Protein AF-A0A4W4GLV4-F1 (afdb_monomer)

Secondary structure (DSSP, 8-state):
--TTTT---EE---HHHHHHH--HHHHHHH---------EESS--SS-----GGGGSTT--GGGT--GGGS-TT--TTT-GGGGTSS--TTTTS---HHHHHHHHHHHHHHHHHHHHHHHHHHHHHHHHHHHHHHHHHHHHHHHHHHHHHHHHHHHHHHHHHHHHHGGG----GGG----S-HHHHHT-HHHHHHHHHHHHHHHHHHHHHHHHHHHHHHHHHHHHHHHHHHHHH-GGGGGHHHHHHHHHHHHHHHHHHHHHHHHH-SPEEEEEEES-TTSTTHHHH--S--EE-TTT--GGG-TT-TTEEEEEEEE---SHHHHTHHHHHHHHHHHHHHHHHHHHHHHHHHHHHHHHHHHT-SSTTTTS-SSHHHHHHHHHHHHTHHHHHHHHHHHHHHHHHHHHHHHHHHHHGGG--HHHHHHHHHHHHHHHHHHHHHHHHHHHHHHHHHHH---HHHHHHHHHHHHHHHHHHHHHHHHHHHHHHHHHHHHHHHHH--SSSSS---S-HHHHHHTT--PPPPP--

Radius of gyration: 38.04 Å; Cα contacts (8 Å, |Δi|>4): 402; chains: 1; bounding box: 95×86×112 Å

InterPro domains:
  IPR007603 Choline transporter-like [PF04515] (198-465)
  IPR007603 Choline transporter-like [PTHR12385] (8-465)

Mean predicted aligned error: 17.31 Å

Solvent-accessible surface area (backbone atoms only — not comparable to full-atom values): 30195 Å² total; per-residue (Å²): 142,67,103,59,78,84,52,65,43,38,82,68,81,59,65,68,56,46,69,70,66,60,54,71,70,54,55,76,71,77,51,92,79,72,93,63,83,80,54,54,35,76,64,81,75,94,66,92,84,76,80,57,79,68,59,75,42,98,85,45,66,55,80,83,63,58,63,70,84,82,45,62,93,90,61,60,79,92,78,55,80,68,72,84,74,77,77,70,73,92,60,87,78,73,67,90,53,70,66,62,55,49,53,51,54,49,52,54,46,74,72,40,47,66,60,52,52,51,50,51,50,50,54,50,49,52,50,49,51,48,58,57,48,42,57,81,34,52,66,56,50,54,52,51,50,54,54,46,51,53,49,52,47,54,48,49,34,52,49,26,49,52,51,27,59,69,34,64,84,59,86,58,50,74,91,81,55,73,98,69,92,57,66,71,64,55,73,66,25,33,67,51,30,49,51,50,28,52,51,46,49,53,52,46,51,51,50,54,51,51,51,63,74,38,43,70,59,50,52,51,49,46,50,52,51,49,53,50,35,49,51,48,67,75,41,57,68,58,74,50,46,64,56,56,49,48,52,53,47,51,51,44,53,49,53,39,52,53,52,52,48,52,64,75,60,67,45,58,80,38,25,21,37,42,65,81,52,79,87,50,75,64,37,75,80,74,51,80,56,77,50,73,49,54,75,89,78,62,56,45,79,82,37,78,72,28,78,49,41,41,67,40,82,74,46,59,49,56,90,46,78,65,53,66,42,43,67,58,53,52,53,48,45,55,51,50,37,47,28,49,49,36,26,55,54,38,50,48,50,21,15,52,37,23,25,54,42,47,55,66,74,27,86,52,84,69,81,59,39,63,96,55,38,46,61,54,22,38,51,49,39,63,74,75,36,44,70,41,33,46,51,49,14,43,58,50,33,55,46,51,49,53,47,52,49,55,50,50,49,51,64,72,41,60,92,74,61,50,72,67,57,52,51,52,52,53,51,50,54,50,55,42,51,52,46,46,53,50,46,55,51,45,44,56,42,12,31,36,38,24,40,70,68,72,48,56,43,70,64,18,33,49,53,40,50,52,53,52,51,47,54,54,48,50,57,61,44,47,59,53,50,52,48,49,55,49,52,50,51,54,45,52,51,34,63,72,76,25,82,12,41,80,90,32,50,57,79,65,54,74,68,56,28,60,76,70,73,48,68,64,50,77,74,83,84,126

Foldseek 3Di:
DDPCPPPQWDADDDVVQQLLVPPVVVCVPDHDDGDDPRGTQRDDDPDDDDFDPVCPDLPDDCVVRDDCSPDDPVDDPVPDPPVNPDPDDVCPPPDDDVVSVVSSVVSVCVVCVVVVVVVVVVVLVVVLVVLVVCLVCVLVVLVCVLVVVLVVLVVLLVVLVVLLVVLVPPPDAPVVDDDDPDVVSVSSHSVSSVVSNVVSVVVSVVSVVVCVVCVVVVVVVSVVSNVVSVLCVQQVVLSCLVVVLVVLLVVLVVVLVVQLVCLVPVFAWWWAKDFPDPPQPPPVVPGVRPHTDDQVPDDCVVPVSGNRIDTGTDDGDCPDPSSVCSVVSNVVSVLVSQLSNQLSVLLSLLLSLLQSLQVVPQPDPPPSRPPNSSVVSSVCCVPQPSVLSSVLSNVLSVLVVVLVVLVVCCVVCVVPDDPVNVVVSVVSNVVSVVVSVVSVQLSSQLSSQCSNPVDGSVVSSVVSCVVVVVVVVCVVCVVVVVVVVVLVVLQVVLVVQADLEPVRRRPDDPVVCVVVVHHRDDPDDD

Structure (mmCIF, N/CA/C/O backbone):
data_AF-A0A4W4GLV4-F1
#
_entry.id   AF-A0A4W4GLV4-F1
#
loop_
_atom_site.group_PDB
_atom_site.id
_atom_site.type_symbol
_atom_site.label_atom_id
_atom_site.label_alt_id
_atom_site.label_comp_id
_atom_site.label_asym_id
_atom_site.label_entity_id
_atom_site.label_seq_id
_atom_site.pdbx_PDB_ins_code
_atom_site.Cartn_x
_atom_site.Cartn_y
_atom_site.Cartn_z
_atom_site.occupancy
_atom_site.B_iso_or_equiv
_atom_site.auth_seq_id
_atom_site.auth_comp_id
_atom_site.auth_asym_id
_atom_site.auth_atom_id
_atom_site.pdbx_PDB_model_num
ATOM 1 N N . LEU A 1 1 ? 32.863 -47.054 -27.919 1.00 29.06 1 LEU A N 1
ATOM 2 C CA . LEU A 1 1 ? 32.532 -46.153 -29.052 1.00 29.06 1 LEU A CA 1
ATOM 3 C C . LEU A 1 1 ? 32.350 -44.736 -28.519 1.00 29.06 1 LEU A C 1
ATOM 5 O O . LEU A 1 1 ? 31.471 -44.525 -27.697 1.00 29.06 1 LEU A O 1
ATOM 9 N N . GLY A 1 2 ? 33.209 -43.799 -28.930 1.00 42.50 2 GLY A N 1
ATOM 10 C CA . GLY A 1 2 ? 33.241 -42.412 -28.439 1.00 42.50 2 GLY A CA 1
ATOM 11 C C . GLY A 1 2 ? 34.681 -41.885 -28.370 1.00 42.50 2 GLY A C 1
ATOM 12 O O . GLY A 1 2 ? 35.577 -42.623 -27.977 1.00 42.50 2 GLY A O 1
ATOM 13 N N . ARG A 1 3 ? 34.928 -40.625 -28.759 1.00 38.94 3 ARG A N 1
ATOM 14 C CA . ARG A 1 3 ? 36.285 -40.052 -28.970 1.00 38.94 3 ARG A CA 1
ATOM 15 C C . ARG A 1 3 ? 37.161 -39.863 -27.710 1.00 38.94 3 ARG A C 1
ATOM 17 O O . ARG A 1 3 ? 38.262 -39.331 -27.830 1.00 38.94 3 ARG A O 1
ATOM 24 N N . ASN A 1 4 ? 36.684 -40.241 -26.523 1.00 43.72 4 ASN A N 1
ATOM 25 C CA . ASN A 1 4 ? 37.297 -39.890 -25.234 1.00 43.72 4 ASN A CA 1
ATOM 26 C C . ASN A 1 4 ? 37.423 -41.072 -24.244 1.00 43.72 4 ASN A C 1
ATOM 28 O O . ASN A 1 4 ? 37.623 -40.821 -23.065 1.00 43.72 4 ASN A O 1
ATOM 32 N N . VAL A 1 5 ? 37.287 -42.332 -24.685 1.00 38.91 5 VAL A N 1
ATOM 33 C CA . VAL A 1 5 ? 37.261 -43.512 -23.784 1.00 38.91 5 VAL A CA 1
ATOM 34 C C . VAL A 1 5 ? 38.557 -43.683 -22.979 1.00 38.91 5 VAL A C 1
ATOM 36 O O . VAL A 1 5 ? 38.488 -43.918 -21.779 1.00 38.91 5 VAL A O 1
ATOM 39 N N . ASP A 1 6 ? 39.715 -43.484 -23.612 1.00 43.59 6 ASP A N 1
ATOM 40 C CA . ASP A 1 6 ? 41.040 -43.696 -22.998 1.00 43.59 6 ASP A CA 1
ATOM 41 C C . ASP A 1 6 ? 41.748 -42.391 -22.638 1.00 43.59 6 ASP A C 1
ATOM 43 O O . ASP A 1 6 ? 42.959 -42.349 -22.420 1.00 43.59 6 ASP A O 1
ATOM 47 N N . LYS A 1 7 ? 40.992 -41.294 -22.578 1.00 46.31 7 LYS A N 1
ATOM 48 C CA . LYS A 1 7 ? 41.451 -40.140 -21.826 1.00 46.31 7 LYS A CA 1
ATOM 49 C C . LYS A 1 7 ? 41.136 -40.496 -20.375 1.00 46.31 7 LYS A C 1
ATOM 51 O O . LYS A 1 7 ? 39.973 -40.322 -19.996 1.00 46.31 7 LYS A O 1
ATOM 56 N N . PRO A 1 8 ? 42.121 -40.884 -19.519 1.00 37.62 8 PRO A N 1
ATOM 57 C CA . PRO A 1 8 ? 41.958 -40.461 -18.137 1.00 37.62 8 PRO A CA 1
ATOM 58 C C . PRO A 1 8 ? 41.705 -38.974 -18.284 1.00 37.62 8 PRO A C 1
ATOM 60 O O . PRO A 1 8 ? 42.317 -38.356 -19.170 1.00 37.62 8 PRO A O 1
ATOM 63 N N . ASN A 1 9 ? 40.843 -38.363 -17.486 1.00 42.06 9 ASN A N 1
ATOM 64 C CA . ASN A 1 9 ? 40.921 -36.923 -17.537 1.00 42.06 9 ASN A CA 1
ATOM 65 C C . ASN A 1 9 ? 39.572 -36.206 -17.162 1.00 42.06 9 ASN A C 1
ATOM 67 O O . ASN A 1 9 ? 38.835 -35.852 -18.075 1.00 42.06 9 ASN A O 1
ATOM 71 N N . VAL A 1 10 ? 39.159 -36.053 -15.902 1.00 39.06 10 VAL A N 1
ATOM 72 C CA . VAL A 1 10 ? 37.795 -35.680 -15.425 1.00 39.06 10 VAL A CA 1
ATOM 73 C C . VAL A 1 10 ? 37.428 -34.182 -15.471 1.00 39.06 10 VAL A C 1
ATOM 75 O O . VAL A 1 10 ? 38.284 -33.317 -15.322 1.00 39.06 10 VAL A O 1
ATOM 78 N N . PHE A 1 11 ? 36.116 -33.919 -15.598 1.00 42.50 11 PHE A N 1
ATOM 79 C CA . PHE A 1 11 ? 35.414 -32.643 -15.797 1.00 42.50 11 PHE A CA 1
ATOM 80 C C . PHE A 1 11 ? 35.338 -31.689 -14.587 1.00 42.50 11 PHE A C 1
ATOM 82 O O . PHE A 1 11 ? 34.693 -31.983 -13.580 1.00 42.50 11 PHE A O 1
ATOM 89 N N . TYR A 1 12 ? 35.834 -30.462 -14.760 1.00 38.25 12 TYR A N 1
ATOM 90 C CA . TYR A 1 12 ? 35.502 -29.321 -13.899 1.00 38.25 12 TYR A CA 1
ATOM 91 C C . TYR A 1 12 ? 34.225 -28.608 -14.391 1.00 38.25 12 TYR A C 1
ATOM 93 O O . TYR A 1 12 ? 34.214 -27.991 -15.461 1.00 38.25 12 TYR A O 1
ATOM 101 N N . PHE A 1 13 ? 33.142 -28.673 -13.608 1.00 39.22 13 PHE A N 1
ATOM 102 C CA . PHE A 1 13 ? 31.878 -27.980 -13.895 1.00 39.22 13 PHE A CA 1
ATOM 103 C C . PHE A 1 13 ? 31.667 -26.798 -12.942 1.00 39.22 13 PHE A C 1
ATOM 105 O O . PHE A 1 13 ? 31.160 -26.941 -11.830 1.00 39.22 13 PHE A O 1
ATOM 112 N N . ASN A 1 14 ? 32.043 -25.600 -13.387 1.00 41.41 14 ASN A N 1
ATOM 113 C CA . ASN A 1 14 ? 31.779 -24.375 -12.642 1.00 41.41 14 ASN A CA 1
ATOM 114 C C . ASN A 1 14 ? 30.370 -23.858 -12.968 1.00 41.41 14 ASN A C 1
ATOM 116 O O . ASN A 1 14 ? 30.163 -23.152 -13.958 1.00 41.41 14 ASN A O 1
ATOM 120 N N . ILE A 1 15 ? 29.402 -24.214 -12.119 1.00 40.72 15 ILE A N 1
ATOM 121 C CA . ILE A 1 15 ? 27.993 -23.827 -12.278 1.00 40.72 15 ILE A CA 1
ATOM 122 C C . ILE A 1 15 ? 27.787 -22.304 -12.241 1.00 40.72 15 ILE A C 1
ATOM 124 O O . ILE A 1 15 ? 26.900 -21.800 -12.918 1.00 40.72 15 ILE A O 1
ATOM 128 N N . LEU A 1 16 ? 28.649 -21.558 -11.538 1.00 39.47 16 LEU A N 1
ATOM 129 C CA . LEU A 1 16 ? 28.614 -20.093 -11.499 1.00 39.47 16 LEU A CA 1
ATOM 130 C C . LEU A 1 16 ? 29.126 -19.475 -12.809 1.00 39.47 16 LEU A C 1
ATOM 132 O O . LEU A 1 16 ? 28.540 -18.503 -13.280 1.00 39.47 16 LEU A O 1
ATOM 136 N N . ASN A 1 17 ? 30.143 -20.056 -13.455 1.00 38.56 17 ASN A N 1
ATOM 137 C CA . ASN A 1 17 ? 30.559 -19.645 -14.802 1.00 38.56 17 ASN A CA 1
ATOM 138 C C . ASN A 1 17 ? 29.549 -20.076 -15.871 1.00 38.56 17 ASN A C 1
ATOM 140 O O . ASN A 1 17 ? 29.291 -19.301 -16.780 1.00 38.56 17 ASN A O 1
ATOM 144 N N . CYS A 1 18 ? 28.929 -21.254 -15.770 1.00 37.78 18 CYS A N 1
ATOM 145 C CA . CYS A 1 18 ? 27.878 -21.647 -16.716 1.00 37.78 18 CYS A CA 1
ATOM 146 C C . CYS A 1 18 ? 26.634 -20.742 -16.551 1.00 37.78 18 CYS A C 1
ATOM 148 O O . CYS A 1 18 ? 26.114 -20.269 -17.552 1.00 37.78 18 CYS A O 1
ATOM 150 N N . ALA A 1 19 ? 26.255 -20.356 -15.324 1.00 41.06 19 ALA A N 1
ATOM 151 C CA . ALA A 1 19 ? 25.171 -19.397 -15.063 1.00 41.06 19 ALA A CA 1
ATOM 152 C C . ALA A 1 19 ? 25.500 -17.926 -15.413 1.00 41.06 19 ALA A C 1
ATOM 154 O O . ALA A 1 19 ? 24.584 -17.136 -15.636 1.00 41.06 19 ALA A O 1
ATOM 155 N N . THR A 1 20 ? 26.780 -17.530 -15.463 1.00 42.41 20 THR A N 1
ATOM 156 C CA . THR A 1 20 ? 27.193 -16.153 -15.831 1.00 42.41 20 THR A CA 1
ATOM 157 C C . THR A 1 20 ? 27.671 -16.004 -17.278 1.00 42.41 20 THR A C 1
ATOM 159 O O . THR A 1 20 ? 27.644 -14.891 -17.798 1.00 42.41 20 THR A O 1
ATOM 162 N N . ALA A 1 21 ? 28.051 -17.095 -17.952 1.00 39.06 21 ALA A N 1
ATOM 163 C CA . ALA A 1 21 ? 28.443 -17.115 -19.364 1.00 39.06 21 ALA A CA 1
ATOM 164 C C . ALA A 1 21 ? 27.322 -17.586 -20.313 1.00 39.06 21 ALA A C 1
ATOM 166 O O . ALA A 1 21 ? 27.475 -17.467 -21.531 1.00 39.06 21 ALA A O 1
ATOM 167 N N . THR A 1 22 ? 26.177 -18.068 -19.809 1.00 36.38 22 THR A N 1
ATOM 168 C CA . THR A 1 22 ? 24.975 -18.263 -20.637 1.00 36.38 22 THR A CA 1
ATOM 169 C C . THR A 1 22 ? 24.360 -16.927 -21.035 1.00 36.38 22 THR A C 1
ATOM 171 O O . THR A 1 22 ? 23.416 -16.427 -20.424 1.00 36.38 22 THR A O 1
ATOM 174 N N . ASN A 1 23 ? 24.868 -16.369 -22.130 1.00 39.00 23 ASN A N 1
ATOM 175 C CA . ASN A 1 23 ? 24.155 -15.352 -22.882 1.00 39.00 23 ASN A CA 1
ATOM 176 C C . ASN A 1 23 ? 22.910 -16.012 -23.508 1.00 39.00 23 ASN A C 1
ATOM 178 O O . ASN A 1 23 ? 23.031 -16.956 -24.291 1.00 39.00 23 ASN A O 1
ATOM 182 N N . ILE A 1 24 ? 21.716 -15.528 -23.157 1.00 38.19 24 ILE A N 1
ATOM 183 C CA . ILE A 1 24 ? 20.415 -16.164 -23.464 1.00 38.19 24 ILE A CA 1
ATOM 184 C C . ILE A 1 24 ? 20.210 -16.412 -24.976 1.00 38.19 24 ILE A C 1
ATOM 186 O O . ILE A 1 24 ? 19.533 -17.361 -25.366 1.00 38.19 24 ILE A O 1
ATOM 190 N N . MET A 1 25 ? 20.865 -15.628 -25.840 1.00 38.44 25 MET A N 1
ATOM 191 C CA . MET A 1 25 ? 20.847 -15.813 -27.298 1.00 38.44 25 MET A CA 1
ATOM 192 C C . MET A 1 25 ? 21.494 -17.116 -27.800 1.00 38.44 25 MET A C 1
ATOM 194 O O . MET A 1 25 ? 21.086 -17.607 -28.849 1.00 38.44 25 MET A O 1
ATOM 198 N N . ALA A 1 26 ? 22.464 -17.707 -27.093 1.00 37.12 26 ALA A N 1
ATOM 199 C CA . ALA A 1 26 ? 23.116 -18.940 -27.557 1.00 37.12 26 ALA A CA 1
ATOM 200 C C . ALA A 1 26 ? 22.212 -20.176 -27.386 1.00 37.12 26 ALA A C 1
ATOM 202 O O . ALA A 1 26 ? 22.148 -21.033 -28.268 1.00 37.12 26 ALA A O 1
ATOM 203 N N . ALA A 1 27 ? 21.442 -20.224 -26.292 1.00 35.81 27 ALA A N 1
ATOM 204 C CA . ALA A 1 27 ? 20.453 -21.275 -26.049 1.00 35.81 27 ALA A CA 1
ATOM 205 C C . ALA A 1 27 ? 19.309 -21.257 -27.082 1.00 35.81 27 ALA A C 1
ATOM 207 O O . ALA A 1 27 ? 18.760 -22.307 -27.403 1.00 35.81 27 ALA A O 1
ATOM 208 N N . ALA A 1 28 ? 18.990 -20.080 -27.632 1.00 37.44 28 ALA A N 1
ATOM 209 C CA . ALA A 1 28 ? 17.945 -19.897 -28.637 1.00 37.44 28 ALA A CA 1
ATOM 210 C C . ALA A 1 28 ? 18.350 -20.311 -30.067 1.00 37.44 28 ALA A C 1
ATOM 212 O O . ALA A 1 28 ? 17.472 -20.409 -30.920 1.00 37.44 28 ALA A O 1
ATOM 213 N N . LEU A 1 29 ? 19.645 -20.531 -30.347 1.00 39.09 29 LEU A N 1
ATOM 214 C CA . LEU A 1 29 ? 20.134 -20.766 -31.714 1.00 39.09 29 LEU A CA 1
ATOM 215 C C . LEU A 1 29 ? 20.644 -22.189 -31.996 1.00 39.09 29 LEU A C 1
ATOM 217 O O . LEU A 1 29 ? 20.508 -22.618 -33.134 1.00 39.09 29 LEU A O 1
ATOM 221 N N . ASN A 1 30 ? 21.215 -22.925 -31.027 1.00 36.62 30 ASN A N 1
ATOM 222 C CA . ASN A 1 30 ? 21.797 -24.265 -31.291 1.00 36.62 30 ASN A CA 1
ATOM 223 C C . ASN A 1 30 ? 21.723 -25.291 -30.127 1.00 36.62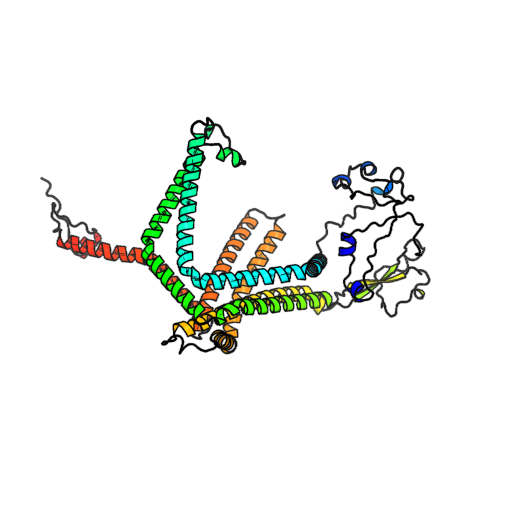 30 ASN A C 1
ATOM 225 O O . ASN A 1 30 ? 22.369 -26.337 -30.188 1.00 36.62 30 ASN A O 1
ATOM 229 N N . GLY A 1 31 ? 20.941 -25.037 -29.070 1.00 33.91 31 GLY A N 1
ATOM 230 C CA . GLY A 1 31 ? 20.873 -25.917 -27.889 1.00 33.91 31 GLY A CA 1
ATOM 231 C C . GLY A 1 31 ? 22.041 -25.734 -26.902 1.00 33.91 31 GLY A C 1
ATOM 232 O O . GLY A 1 31 ? 23.001 -25.017 -27.175 1.00 33.91 31 GLY A O 1
ATOM 233 N N . LEU A 1 32 ? 21.939 -26.327 -25.703 1.00 33.97 32 LEU A N 1
ATOM 234 C CA . LEU A 1 32 ? 22.870 -26.048 -24.597 1.00 33.97 32 LEU A CA 1
ATOM 235 C C . LEU A 1 32 ? 24.313 -26.503 -24.886 1.00 33.97 32 LEU A C 1
ATOM 237 O O . LEU A 1 32 ? 24.602 -27.698 -24.923 1.00 33.97 32 LEU A O 1
ATOM 241 N N . GLN A 1 33 ? 25.239 -25.542 -24.948 1.00 37.62 33 GLN A N 1
ATOM 242 C CA . GLN A 1 33 ? 26.685 -25.767 -24.870 1.00 37.62 33 GLN A CA 1
ATOM 243 C C . GLN A 1 33 ? 27.321 -24.699 -23.961 1.00 37.62 33 GLN A C 1
ATOM 245 O O . GLN A 1 33 ? 27.326 -23.518 -24.303 1.00 37.62 33 GLN A O 1
ATOM 250 N N . CYS A 1 34 ? 27.843 -25.098 -22.793 1.00 40.78 34 CYS A N 1
ATOM 251 C CA . CYS A 1 34 ? 28.578 -24.204 -21.884 1.00 40.78 34 CYS A CA 1
ATOM 252 C C . CYS A 1 34 ? 30.094 -24.285 -22.161 1.00 40.78 34 CYS A C 1
ATOM 254 O O . CYS A 1 34 ? 30.643 -25.390 -22.151 1.00 40.78 34 CYS A O 1
ATOM 256 N N . PRO A 1 35 ? 30.799 -23.154 -22.364 1.00 40.44 35 PRO A N 1
ATOM 257 C CA . PRO A 1 35 ? 32.237 -23.143 -22.604 1.00 40.44 35 PRO A CA 1
ATOM 258 C C . PRO A 1 35 ? 33.008 -23.169 -21.276 1.00 40.44 35 PRO A C 1
ATOM 260 O O . PRO A 1 35 ? 33.504 -22.147 -20.805 1.00 40.44 35 PRO A O 1
ATOM 263 N N . THR A 1 36 ? 33.135 -24.345 -20.661 1.00 39.62 36 THR A N 1
ATOM 264 C CA . THR A 1 36 ? 34.223 -24.580 -19.703 1.00 39.62 36 THR A CA 1
ATOM 265 C C . THR A 1 36 ? 35.473 -25.016 -20.462 1.00 39.62 36 THR A C 1
ATOM 267 O O . THR A 1 36 ? 35.406 -25.842 -21.373 1.00 39.62 36 THR A O 1
ATOM 270 N N . THR A 1 37 ? 36.638 -24.489 -20.083 1.00 37.09 37 THR A N 1
ATOM 271 C CA . THR A 1 37 ? 37.918 -25.094 -20.459 1.00 37.09 37 THR A CA 1
ATOM 272 C C . THR A 1 37 ? 37.983 -26.472 -19.813 1.00 37.09 37 THR A C 1
ATOM 274 O O . THR A 1 37 ? 38.181 -26.596 -18.606 1.00 37.09 37 THR A O 1
ATOM 277 N N . GLN A 1 38 ? 37.756 -27.510 -20.619 1.00 38.25 38 GLN A N 1
ATOM 278 C CA . GLN A 1 38 ? 37.787 -28.903 -20.181 1.00 38.25 38 GLN A CA 1
ATOM 279 C C . GLN A 1 38 ? 39.239 -29.318 -19.934 1.00 38.25 38 GLN A C 1
ATOM 281 O O . GLN A 1 38 ? 39.891 -29.922 -20.783 1.00 38.25 38 GLN A O 1
ATOM 286 N N . ILE A 1 39 ? 39.746 -28.934 -18.764 1.00 42.47 39 ILE A N 1
ATOM 287 C CA . ILE A 1 39 ? 40.871 -29.613 -18.138 1.00 42.47 39 ILE A CA 1
ATOM 288 C C . ILE A 1 39 ? 40.338 -30.927 -17.589 1.00 42.47 39 ILE A C 1
ATOM 290 O O . ILE A 1 39 ? 39.183 -31.056 -17.183 1.00 42.47 39 ILE A O 1
ATOM 294 N N . CYS A 1 40 ? 41.230 -31.886 -17.614 1.00 41.34 40 CYS A N 1
ATOM 295 C CA . CYS A 1 40 ? 41.002 -33.269 -17.356 1.00 41.34 40 CYS A CA 1
ATOM 296 C C . CYS A 1 40 ? 41.865 -33.620 -16.105 1.00 41.34 40 CYS A C 1
ATOM 298 O O . CYS A 1 40 ? 43.058 -33.337 -16.153 1.00 41.34 40 CYS A O 1
ATOM 300 N N . VAL A 1 41 ? 41.326 -34.225 -15.014 1.00 41.12 41 VAL A N 1
ATOM 301 C CA . VAL A 1 41 ? 42.111 -34.908 -13.903 1.00 41.12 41 VAL A CA 1
ATOM 302 C C . VAL A 1 41 ? 41.845 -36.445 -13.706 1.00 41.12 41 VAL A C 1
ATOM 304 O O . VAL A 1 41 ? 40.726 -36.899 -13.886 1.00 41.12 41 VAL A O 1
ATOM 307 N N . SER A 1 42 ? 42.841 -37.315 -13.468 1.00 45.81 42 SER A N 1
ATOM 308 C CA . SER A 1 42 ? 42.780 -38.757 -13.876 1.00 45.81 42 SER A CA 1
ATOM 309 C C . SER A 1 42 ? 41.688 -39.658 -13.270 1.00 45.81 42 SER A C 1
ATOM 311 O O . SER A 1 42 ? 41.317 -40.652 -13.897 1.00 45.81 42 SER A O 1
ATOM 313 N N . SER A 1 43 ? 41.128 -39.297 -12.121 1.00 49.81 43 SER A N 1
ATOM 314 C CA . SER A 1 43 ? 40.011 -39.978 -11.454 1.00 49.81 43 SER A CA 1
ATOM 315 C C . SER A 1 43 ? 39.099 -38.947 -10.793 1.00 49.81 43 SER A C 1
ATOM 317 O O . SER A 1 43 ? 39.596 -37.921 -10.330 1.00 49.81 43 SER A O 1
ATOM 319 N N . CYS A 1 44 ? 37.786 -39.199 -10.707 1.00 48.53 44 CYS A N 1
ATOM 320 C CA . CYS A 1 44 ? 36.856 -38.240 -10.101 1.00 48.53 44 CYS A CA 1
ATOM 321 C C . CYS A 1 44 ? 37.218 -37.973 -8.629 1.00 48.53 44 CYS A C 1
ATOM 323 O O . CYS A 1 44 ? 37.183 -38.918 -7.839 1.00 48.53 44 CYS A O 1
ATOM 325 N N . PRO A 1 45 ? 37.524 -36.721 -8.230 1.00 52.66 45 PRO A N 1
ATOM 326 C CA . PRO A 1 45 ? 37.736 -36.406 -6.825 1.00 52.66 45 PRO A CA 1
ATOM 327 C C . PRO A 1 45 ? 36.420 -36.589 -6.061 1.00 52.66 45 PRO A C 1
ATOM 329 O O . PRO A 1 45 ? 35.377 -36.067 -6.453 1.00 52.66 45 PRO A O 1
ATOM 332 N N . SER A 1 46 ? 36.469 -37.339 -4.962 1.00 50.81 46 SER A N 1
AT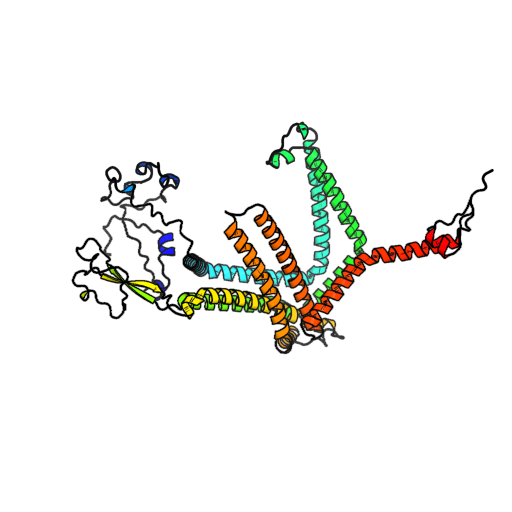OM 333 C CA . SER A 1 46 ? 35.303 -37.660 -4.127 1.00 50.81 46 SER A CA 1
ATOM 334 C C . SER A 1 46 ? 34.842 -36.507 -3.230 1.00 50.81 46 SER A C 1
ATOM 336 O O . SER A 1 46 ? 33.748 -36.569 -2.676 1.00 50.81 46 SER A O 1
ATOM 338 N N . ASN A 1 47 ? 35.654 -35.454 -3.100 1.00 50.88 47 ASN A N 1
ATOM 339 C CA . ASN A 1 47 ? 35.410 -34.302 -2.238 1.00 50.88 47 ASN A CA 1
ATOM 340 C C . ASN A 1 47 ? 35.409 -33.002 -3.051 1.00 50.88 47 ASN A C 1
ATOM 342 O O . ASN A 1 47 ? 36.249 -32.804 -3.929 1.00 50.88 47 ASN A O 1
ATOM 346 N N . PHE A 1 48 ? 34.495 -32.087 -2.721 1.00 47.34 48 PHE A N 1
ATOM 347 C CA . PHE A 1 48 ? 34.477 -30.740 -3.289 1.00 47.34 48 PHE A CA 1
ATOM 348 C C . PHE A 1 48 ? 35.623 -29.899 -2.708 1.00 47.34 48 PHE A C 1
ATOM 350 O O . PHE A 1 48 ? 35.768 -29.804 -1.489 1.00 47.34 48 PHE A O 1
ATOM 357 N N . TRP A 1 49 ? 36.410 -29.259 -3.575 1.00 52.34 49 TRP A N 1
ATOM 358 C CA . TRP A 1 49 ? 37.534 -28.404 -3.194 1.00 52.34 49 TRP A CA 1
ATOM 359 C C . TRP A 1 49 ? 37.403 -27.011 -3.818 1.00 52.34 49 TRP A C 1
ATOM 361 O O . TRP A 1 49 ? 37.016 -26.866 -4.978 1.00 52.34 49 TRP A O 1
ATOM 371 N N . ALA A 1 50 ? 37.746 -25.986 -3.039 1.00 50.97 50 ALA A N 1
ATOM 372 C CA . ALA A 1 50 ? 37.789 -24.593 -3.462 1.00 50.97 50 ALA A CA 1
ATOM 373 C C . ALA A 1 50 ? 38.932 -23.866 -2.740 1.00 50.97 50 ALA A C 1
ATOM 375 O O . ALA A 1 50 ? 39.270 -24.205 -1.603 1.00 50.97 50 ALA A O 1
ATOM 376 N N . LEU A 1 51 ? 39.512 -22.850 -3.386 1.00 48.41 51 LEU A N 1
ATOM 377 C CA . LEU A 1 51 ? 40.613 -22.080 -2.811 1.00 48.41 51 LEU A CA 1
ATOM 378 C C . LEU A 1 51 ? 40.138 -21.315 -1.562 1.00 48.41 51 LEU A C 1
ATOM 380 O O . LEU A 1 51 ? 39.147 -20.586 -1.601 1.00 48.41 51 LEU A O 1
ATOM 384 N N . ASN A 1 52 ? 40.852 -21.483 -0.448 1.00 53.81 52 ASN A N 1
ATOM 385 C CA . ASN A 1 52 ? 40.508 -20.860 0.831 1.00 53.81 52 ASN A CA 1
ATOM 386 C C . ASN A 1 52 ? 40.579 -19.316 0.726 1.00 53.81 52 ASN A C 1
ATOM 388 O O . ASN A 1 52 ? 41.584 -18.811 0.222 1.00 53.81 52 ASN A O 1
ATOM 392 N N . PRO A 1 53 ? 39.596 -18.547 1.245 1.00 49.03 53 PRO A N 1
ATOM 393 C CA . PRO A 1 53 ? 39.621 -17.079 1.238 1.00 49.03 53 PRO A CA 1
ATOM 394 C C . PRO A 1 53 ? 40.902 -16.434 1.800 1.00 49.03 53 PRO A C 1
ATOM 396 O O . PRO A 1 53 ? 41.276 -15.340 1.382 1.00 49.03 53 PRO A O 1
ATOM 399 N N . LEU A 1 54 ? 41.609 -17.112 2.710 1.00 51.06 54 LEU A N 1
ATOM 400 C CA . LEU A 1 54 ? 42.889 -16.647 3.260 1.00 51.06 54 LEU A CA 1
ATOM 401 C C . LEU A 1 54 ? 44.020 -16.591 2.215 1.00 51.06 54 LEU A C 1
ATOM 403 O O . LEU A 1 54 ? 44.973 -15.837 2.402 1.00 51.06 54 LEU A O 1
ATOM 407 N N . ALA A 1 55 ? 43.908 -17.324 1.101 1.00 53.78 55 ALA A N 1
ATOM 408 C CA . ALA A 1 55 ? 44.885 -17.321 0.009 1.00 53.78 55 ALA A CA 1
ATOM 409 C C . ALA A 1 55 ? 44.907 -16.009 -0.803 1.00 53.78 55 ALA A C 1
ATOM 411 O O . ALA A 1 55 ? 45.854 -15.776 -1.549 1.00 53.78 55 ALA A O 1
ATOM 412 N N . TYR A 1 56 ? 43.890 -15.149 -0.656 1.00 48.41 56 TYR A N 1
ATOM 413 C CA . TYR A 1 56 ? 43.821 -13.834 -1.312 1.00 48.41 56 TYR A CA 1
ATOM 414 C C . TYR A 1 56 ? 44.476 -12.707 -0.491 1.00 48.41 56 TYR A C 1
ATOM 416 O O . TYR A 1 56 ? 44.492 -11.556 -0.928 1.00 48.41 56 TYR A O 1
ATOM 424 N N . LEU A 1 57 ? 45.009 -13.004 0.701 1.00 55.28 57 LEU A N 1
ATOM 425 C CA . LEU A 1 57 ? 45.735 -12.023 1.510 1.00 55.28 57 LEU A CA 1
ATOM 426 C C . LEU A 1 57 ? 47.139 -11.766 0.925 1.00 55.28 57 LEU A C 1
ATOM 428 O O . LEU A 1 57 ? 47.811 -12.715 0.523 1.00 55.28 57 LEU A O 1
ATOM 432 N N . PRO A 1 58 ? 47.645 -10.517 0.938 1.00 46.66 58 PRO A N 1
ATOM 433 C CA . PRO A 1 58 ? 48.884 -10.141 0.239 1.00 46.66 58 PRO A CA 1
ATOM 434 C C . PRO A 1 58 ? 50.159 -10.836 0.751 1.00 46.66 58 PRO A C 1
ATOM 436 O O . PRO A 1 58 ? 51.162 -10.872 0.040 1.00 46.66 58 PRO A O 1
ATOM 439 N N . ASN A 1 59 ? 50.114 -11.412 1.958 1.00 52.97 59 ASN A N 1
ATOM 440 C CA . ASN A 1 59 ? 51.222 -12.136 2.589 1.00 52.97 59 ASN A CA 1
ATOM 441 C C . ASN A 1 59 ? 50.995 -13.663 2.635 1.00 52.97 59 ASN A C 1
ATOM 443 O O . ASN A 1 59 ? 51.720 -14.366 3.339 1.00 52.97 59 ASN A O 1
ATOM 447 N N . ALA A 1 60 ? 49.976 -14.187 1.944 1.00 55.25 60 ALA A N 1
ATOM 448 C CA . ALA A 1 60 ? 49.684 -15.616 1.929 1.00 55.25 60 ALA A CA 1
ATOM 449 C C . ALA A 1 60 ? 50.726 -16.402 1.113 1.00 55.25 60 ALA A C 1
ATOM 451 O O . ALA A 1 60 ? 51.100 -16.027 0.003 1.00 55.25 60 ALA A O 1
ATOM 452 N N . ASP A 1 61 ? 51.163 -17.537 1.652 1.00 63.03 61 ASP A N 1
ATOM 453 C CA . ASP A 1 61 ? 52.030 -18.488 0.960 1.00 63.03 61 ASP A CA 1
ATOM 454 C C . ASP A 1 61 ? 51.173 -19.431 0.103 1.00 63.03 61 ASP A C 1
ATOM 456 O O . ASP A 1 61 ? 50.659 -20.442 0.589 1.00 63.03 61 ASP A O 1
ATOM 460 N N . LEU A 1 62 ? 50.977 -19.074 -1.173 1.00 55.41 62 LEU A N 1
ATOM 461 C CA . LEU A 1 62 ? 50.090 -19.804 -2.090 1.00 55.41 62 LEU A CA 1
ATOM 462 C C . LEU A 1 62 ? 50.481 -21.280 -2.274 1.00 55.41 62 LEU A C 1
ATOM 464 O O . LEU A 1 62 ? 49.604 -22.090 -2.575 1.00 55.41 62 LEU A O 1
ATOM 468 N N . THR A 1 63 ? 51.739 -21.664 -2.025 1.00 58.62 63 THR A N 1
ATOM 469 C CA . THR A 1 63 ? 52.175 -23.070 -2.124 1.00 58.62 63 THR A CA 1
ATOM 470 C C . THR A 1 63 ? 51.446 -23.990 -1.140 1.00 58.62 63 THR A C 1
ATOM 472 O O . THR A 1 63 ? 51.284 -25.174 -1.415 1.00 58.62 63 THR A O 1
ATOM 475 N N . LYS A 1 64 ? 50.932 -23.443 -0.029 1.00 63.31 64 LYS A N 1
ATOM 476 C CA . LYS A 1 64 ? 50.165 -24.178 0.994 1.00 63.31 64 LYS A CA 1
ATOM 477 C C . LYS A 1 64 ? 48.669 -24.268 0.699 1.00 63.31 64 LYS A C 1
ATOM 479 O O . LYS A 1 64 ? 47.962 -25.007 1.380 1.00 63.31 64 LYS A O 1
ATOM 484 N N . PHE A 1 65 ? 48.177 -23.504 -0.277 1.00 62.88 65 PHE A N 1
ATOM 485 C CA . PHE A 1 65 ? 46.754 -23.429 -0.613 1.00 62.88 65 PHE A CA 1
ATOM 486 C C . PHE A 1 65 ? 46.394 -24.133 -1.924 1.00 62.88 65 PHE A C 1
ATOM 488 O O . PHE A 1 65 ? 45.218 -24.417 -2.125 1.00 62.88 65 PHE A O 1
ATOM 495 N N . PHE A 1 66 ? 47.363 -24.427 -2.796 1.00 61.06 66 PHE A N 1
ATOM 496 C CA . PHE A 1 66 ? 47.144 -25.127 -4.065 1.00 61.06 66 PHE A CA 1
ATOM 497 C C . PHE A 1 66 ? 47.479 -26.621 -3.963 1.00 61.06 66 PHE A C 1
ATOM 499 O O . PHE A 1 66 ? 48.524 -26.996 -3.440 1.00 61.06 66 PHE A O 1
ATOM 506 N N . GLN A 1 67 ? 46.611 -27.475 -4.513 1.00 61.16 67 GLN A N 1
ATOM 507 C CA . GLN A 1 67 ? 46.874 -28.908 -4.673 1.00 61.16 67 GLN A CA 1
ATOM 508 C C . GLN A 1 67 ? 47.362 -29.187 -6.097 1.00 61.16 67 GLN A C 1
ATOM 510 O O . GLN A 1 67 ? 46.628 -28.975 -7.061 1.00 61.16 67 GLN A O 1
ATOM 515 N N . GLN A 1 68 ? 48.599 -29.672 -6.222 1.00 56.69 68 GLN A N 1
ATOM 516 C CA . GLN A 1 68 ? 49.260 -29.890 -7.513 1.00 56.69 68 GLN A CA 1
ATOM 517 C C . GLN A 1 68 ? 48.533 -30.932 -8.386 1.00 56.69 68 GLN A C 1
ATOM 519 O O . GLN A 1 68 ? 48.534 -30.801 -9.607 1.00 56.69 68 GLN A O 1
ATOM 524 N N . ASP A 1 69 ? 47.842 -31.898 -7.772 1.00 56.34 69 ASP A N 1
ATOM 525 C CA . ASP A 1 69 ? 47.060 -32.948 -8.451 1.00 56.34 69 ASP A CA 1
ATOM 526 C C . ASP A 1 69 ? 45.822 -32.408 -9.198 1.00 56.34 69 ASP A C 1
ATOM 528 O O . ASP A 1 69 ? 45.241 -33.094 -10.039 1.00 56.34 69 ASP A O 1
ATOM 532 N N . LEU A 1 70 ? 45.415 -31.167 -8.898 1.00 53.88 70 LEU A N 1
ATOM 533 C CA . LEU A 1 70 ? 44.332 -30.442 -9.570 1.00 53.88 70 LEU A CA 1
ATOM 534 C C . LEU A 1 70 ? 44.856 -29.434 -10.613 1.00 53.88 70 LEU A C 1
ATOM 536 O O . LEU A 1 70 ? 44.071 -28.696 -11.212 1.00 53.88 70 LEU A O 1
ATOM 540 N N . CYS A 1 71 ? 46.173 -29.374 -10.832 1.00 50.62 71 CYS A N 1
ATOM 541 C CA . CYS A 1 71 ? 46.822 -28.486 -11.795 1.00 50.62 71 CYS A CA 1
ATOM 542 C C . CYS A 1 71 ? 47.301 -29.250 -13.039 1.00 50.62 71 CYS A C 1
ATOM 544 O O . CYS A 1 71 ? 47.690 -30.413 -12.981 1.00 50.62 71 CYS A O 1
ATOM 546 N N . VAL A 1 72 ? 47.309 -28.572 -14.191 1.00 46.34 72 VAL A N 1
ATOM 547 C CA . VAL A 1 72 ? 47.839 -29.138 -15.443 1.00 46.34 72 VAL A CA 1
ATOM 548 C C . VAL A 1 72 ? 49.349 -29.383 -15.277 1.00 46.34 72 VAL A C 1
ATOM 550 O O . VAL A 1 72 ? 50.036 -28.476 -14.802 1.00 46.34 72 VAL A O 1
ATOM 553 N N . PRO A 1 73 ? 49.913 -30.532 -15.710 1.00 45.47 73 PRO A N 1
ATOM 554 C CA . PRO A 1 73 ? 51.335 -30.862 -15.511 1.00 45.47 73 PRO A CA 1
ATOM 555 C C . PRO A 1 73 ? 52.341 -29.883 -16.150 1.00 45.47 73 PRO A C 1
ATOM 557 O O . PRO A 1 73 ? 53.534 -29.970 -15.882 1.00 45.47 73 PRO A O 1
ATOM 560 N N . SER A 1 74 ? 51.883 -28.927 -16.963 1.00 45.97 74 SER A N 1
ATOM 561 C CA . SER A 1 74 ? 52.689 -27.822 -17.498 1.00 45.97 74 SER A CA 1
ATOM 562 C C . SER A 1 74 ? 52.895 -26.649 -16.524 1.00 45.97 74 SER A C 1
ATOM 564 O O . SER A 1 74 ? 53.591 -25.701 -16.878 1.00 45.97 74 SER A O 1
ATOM 566 N N . PHE A 1 75 ? 52.288 -26.665 -15.331 1.00 47.78 75 PHE A N 1
ATOM 567 C CA . PHE A 1 75 ? 52.420 -25.613 -14.315 1.00 47.78 75 PHE A CA 1
ATOM 568 C C . PHE A 1 75 ? 52.944 -26.183 -12.994 1.00 47.78 75 PHE A C 1
ATOM 570 O O . PHE A 1 75 ? 52.217 -26.857 -12.268 1.00 47.78 75 PHE A O 1
ATOM 577 N N . ASN A 1 76 ? 54.195 -25.864 -12.653 1.00 51.72 76 ASN A N 1
ATOM 578 C CA . ASN A 1 76 ? 54.792 -26.198 -11.360 1.00 51.72 76 ASN A CA 1
ATOM 579 C C . ASN A 1 76 ? 54.891 -24.933 -10.488 1.00 51.72 76 ASN A C 1
ATOM 581 O O . ASN A 1 76 ? 55.703 -24.038 -10.749 1.00 51.72 76 ASN A O 1
ATOM 585 N N . LEU A 1 77 ? 54.051 -24.850 -9.451 1.00 51.38 77 LEU A N 1
ATOM 586 C CA . LEU A 1 77 ? 53.983 -23.673 -8.576 1.00 51.38 77 LEU A CA 1
ATOM 587 C C . LEU A 1 77 ? 55.224 -23.504 -7.680 1.00 51.38 77 LEU A C 1
ATOM 589 O O . LEU A 1 77 ? 55.442 -22.407 -7.174 1.00 51.38 77 LEU A O 1
ATOM 593 N N . SER A 1 78 ? 56.063 -24.534 -7.518 1.00 51.44 78 SER A N 1
ATOM 594 C CA . SER A 1 78 ? 57.310 -24.428 -6.737 1.00 51.44 78 SER A CA 1
ATOM 595 C C . SER A 1 78 ? 58.413 -23.616 -7.433 1.00 51.44 78 SER A C 1
ATOM 597 O O . SER A 1 78 ? 59.318 -23.125 -6.764 1.00 51.44 78 SER A O 1
ATOM 599 N N . THR A 1 79 ? 58.340 -23.444 -8.759 1.00 51.19 79 THR A N 1
ATOM 600 C CA . THR A 1 79 ? 59.413 -22.839 -9.574 1.00 51.19 79 THR A CA 1
ATOM 601 C C . THR A 1 79 ? 59.009 -21.555 -10.307 1.00 51.19 79 THR A C 1
ATOM 603 O O . THR A 1 79 ? 59.851 -20.926 -10.946 1.00 51.19 79 THR A O 1
ATOM 606 N N . THR A 1 80 ? 57.741 -21.133 -10.228 1.00 47.75 80 THR A N 1
ATOM 607 C CA . THR A 1 80 ? 57.191 -20.066 -11.086 1.00 47.75 80 THR A CA 1
ATOM 608 C C . THR A 1 80 ? 56.950 -18.755 -10.327 1.00 47.75 80 THR A C 1
ATOM 610 O O . THR A 1 80 ? 56.071 -18.668 -9.474 1.00 47.75 80 THR A O 1
ATOM 613 N N . SER A 1 81 ? 57.666 -17.684 -10.690 1.00 46.09 81 SER A N 1
ATOM 614 C CA . SER A 1 81 ? 57.574 -16.361 -10.039 1.00 46.09 81 SER A CA 1
ATOM 615 C C . SER A 1 81 ? 56.392 -15.479 -10.488 1.00 46.09 81 SER A C 1
ATOM 617 O O . SER A 1 81 ? 56.065 -14.502 -9.813 1.00 46.09 81 SER A O 1
ATOM 619 N N . LEU A 1 82 ? 55.717 -15.825 -11.593 1.00 43.72 82 LEU A N 1
ATOM 620 C CA . LEU A 1 82 ? 54.656 -15.024 -12.239 1.00 43.72 82 LEU A CA 1
ATOM 621 C C . LEU A 1 82 ? 53.392 -14.785 -11.389 1.00 43.72 82 LEU A C 1
ATOM 623 O O . LEU A 1 82 ? 52.582 -13.916 -11.712 1.00 43.72 82 LEU A O 1
ATOM 627 N N . VAL A 1 83 ? 53.216 -15.531 -10.297 1.00 43.53 83 VAL A N 1
ATOM 628 C CA . VAL A 1 83 ? 51.982 -15.551 -9.492 1.00 43.53 83 VAL A CA 1
ATOM 629 C C . VAL A 1 83 ? 51.641 -14.185 -8.874 1.00 43.53 83 VAL A C 1
ATOM 631 O O . VAL A 1 83 ? 50.466 -13.863 -8.711 1.00 43.53 83 VAL A O 1
ATOM 634 N N . ARG A 1 84 ? 52.643 -13.352 -8.554 1.00 36.53 84 ARG A N 1
ATOM 635 C CA . ARG A 1 84 ? 52.437 -12.127 -7.754 1.00 36.53 84 ARG A CA 1
ATOM 636 C C . ARG A 1 84 ? 51.941 -10.903 -8.543 1.00 36.53 84 ARG A C 1
ATOM 638 O O . ARG A 1 84 ? 51.489 -9.954 -7.916 1.00 36.53 84 ARG A O 1
ATOM 645 N N . MET A 1 85 ? 52.024 -10.905 -9.880 1.00 32.03 85 MET A N 1
ATOM 646 C CA . MET A 1 85 ? 51.787 -9.698 -10.700 1.00 32.03 85 MET A CA 1
ATOM 647 C C . MET A 1 85 ? 50.524 -9.752 -11.581 1.00 32.03 85 MET A C 1
ATOM 649 O O . MET A 1 85 ? 49.956 -8.710 -11.888 1.00 32.03 85 MET A O 1
ATOM 653 N N . CYS A 1 86 ? 50.059 -10.939 -11.994 1.00 34.72 86 CYS A N 1
ATOM 654 C CA . CYS A 1 86 ? 49.016 -11.062 -13.030 1.00 34.72 86 CYS A CA 1
ATOM 655 C C . CYS A 1 86 ? 47.581 -11.328 -12.535 1.00 34.72 86 CYS A C 1
ATOM 657 O O . CYS A 1 86 ? 46.674 -11.369 -13.362 1.00 34.72 86 CYS A O 1
ATOM 659 N N . LEU A 1 87 ? 47.346 -11.526 -11.230 1.00 35.28 87 LEU A N 1
ATOM 660 C CA . LEU A 1 87 ? 46.038 -11.970 -10.707 1.00 35.28 87 LEU A CA 1
ATOM 661 C C . LEU A 1 87 ? 45.255 -10.936 -9.883 1.00 35.28 87 LEU A C 1
ATOM 663 O O . LEU A 1 87 ? 44.158 -11.246 -9.424 1.00 35.28 87 LEU A O 1
ATOM 667 N N . ILE A 1 88 ? 45.756 -9.704 -9.739 1.00 35.16 88 ILE A N 1
ATOM 668 C CA . ILE A 1 88 ? 45.011 -8.605 -9.101 1.00 35.16 88 ILE A CA 1
ATOM 669 C C . ILE A 1 88 ? 44.828 -7.455 -10.106 1.00 35.16 88 ILE A C 1
ATOM 671 O O . ILE A 1 88 ? 45.625 -6.516 -10.121 1.00 35.16 88 ILE A O 1
ATOM 675 N N . PRO A 1 89 ? 43.776 -7.484 -10.948 1.00 32.88 89 PRO A N 1
ATOM 676 C CA . PRO A 1 89 ? 43.341 -6.300 -11.673 1.00 32.88 89 PRO A CA 1
ATOM 677 C C . PRO A 1 89 ? 42.842 -5.266 -10.659 1.00 32.88 89 PRO A C 1
ATOM 679 O O . PRO A 1 89 ? 41.860 -5.496 -9.950 1.00 32.88 89 PRO A O 1
ATOM 682 N N . HIS A 1 90 ? 43.497 -4.108 -10.607 1.00 34.03 90 HIS A N 1
ATOM 683 C CA . HIS A 1 90 ? 43.223 -3.036 -9.640 1.00 34.03 90 HIS A CA 1
ATOM 684 C C . HIS A 1 90 ? 41.892 -2.276 -9.906 1.00 34.03 90 HIS A C 1
ATOM 686 O O . HIS A 1 90 ? 41.613 -1.254 -9.282 1.00 34.03 90 HIS A O 1
ATOM 692 N N . ASP A 1 91 ? 41.051 -2.790 -10.811 1.00 32.62 91 ASP A N 1
ATOM 693 C CA . ASP A 1 91 ? 39.773 -2.205 -11.243 1.00 32.62 91 ASP A CA 1
ATOM 694 C C . ASP A 1 91 ? 38.525 -2.858 -10.625 1.00 32.62 91 ASP A C 1
ATOM 696 O O . ASP A 1 91 ? 37.413 -2.372 -10.821 1.00 32.62 91 ASP A O 1
ATOM 700 N N . LEU A 1 92 ? 38.671 -3.913 -9.813 1.00 33.66 92 LEU A N 1
ATOM 701 C CA . LEU A 1 92 ? 37.549 -4.672 -9.223 1.00 33.66 92 LEU A CA 1
ATOM 702 C C . LEU A 1 92 ? 36.672 -3.895 -8.208 1.00 33.66 92 LEU A C 1
ATOM 704 O O . LEU A 1 92 ? 35.746 -4.458 -7.628 1.00 33.66 92 LEU A O 1
ATOM 708 N N . VAL A 1 93 ? 36.937 -2.600 -8.007 1.00 34.34 93 VAL A N 1
ATOM 709 C CA . VAL A 1 93 ? 36.167 -1.682 -7.146 1.00 34.34 93 VAL A CA 1
ATOM 710 C C . VAL A 1 93 ? 35.355 -0.659 -7.970 1.00 34.34 93 VAL A C 1
ATOM 712 O O . VAL A 1 93 ? 34.478 0.020 -7.425 1.00 34.34 93 VAL A O 1
ATOM 715 N N . SER A 1 94 ? 35.563 -0.556 -9.291 1.00 29.34 94 SER A N 1
ATOM 716 C CA . SER A 1 94 ? 34.869 0.431 -10.130 1.00 29.34 94 SER A CA 1
ATOM 717 C C . SER A 1 94 ? 33.476 -0.037 -10.598 1.00 29.34 94 SER A C 1
ATOM 719 O O . SER A 1 94 ? 33.256 -0.495 -11.711 1.00 29.34 94 SER A O 1
ATOM 721 N N . SER A 1 95 ? 32.484 0.211 -9.735 1.00 31.28 95 SER A N 1
ATOM 722 C CA . SER A 1 95 ? 31.050 0.297 -10.068 1.00 31.28 95 SER A CA 1
ATOM 723 C C . SER A 1 95 ? 30.343 -0.985 -10.545 1.00 31.28 95 SER A C 1
ATOM 725 O O . SER A 1 95 ? 30.395 -1.357 -11.714 1.00 31.28 95 SER A O 1
ATOM 727 N N . PHE A 1 96 ? 29.473 -1.531 -9.681 1.00 33.00 96 PHE A N 1
ATOM 728 C CA . PHE A 1 96 ? 28.369 -2.411 -10.089 1.00 33.00 96 PHE A CA 1
ATOM 729 C C . PHE A 1 96 ? 27.589 -1.804 -11.263 1.00 33.00 96 PHE A C 1
ATOM 731 O O . PHE A 1 96 ? 26.822 -0.851 -11.106 1.00 33.00 96 PHE A O 1
ATOM 738 N N . ASN A 1 97 ? 27.769 -2.371 -12.448 1.00 44.53 97 ASN A N 1
ATOM 739 C CA . ASN A 1 97 ? 27.048 -1.968 -13.638 1.00 44.53 97 ASN A CA 1
ATOM 740 C C . ASN A 1 97 ? 25.607 -2.491 -13.514 1.00 44.53 97 ASN A C 1
ATOM 742 O O . ASN A 1 97 ? 25.379 -3.700 -13.448 1.00 44.53 97 ASN A O 1
ATOM 746 N N . ALA A 1 98 ? 24.618 -1.593 -13.457 1.00 41.25 98 ALA A N 1
ATOM 747 C CA . ALA A 1 98 ? 23.219 -1.963 -13.192 1.00 41.25 98 ALA A CA 1
ATOM 748 C C . ALA A 1 98 ? 22.655 -2.983 -14.206 1.00 41.25 98 ALA A C 1
ATOM 750 O O . ALA A 1 98 ? 21.737 -3.739 -13.889 1.00 41.25 98 ALA A O 1
ATOM 751 N N . ARG A 1 99 ? 23.246 -3.040 -15.407 1.00 43.53 99 ARG A N 1
ATOM 752 C CA . ARG A 1 99 ? 22.939 -4.031 -16.444 1.00 43.53 99 ARG A CA 1
ATOM 753 C C . ARG A 1 99 ? 23.287 -5.461 -16.020 1.00 43.53 99 ARG A C 1
ATOM 755 O O . ARG A 1 99 ? 22.472 -6.355 -16.217 1.00 43.53 99 ARG A O 1
ATOM 762 N N . ASP A 1 100 ? 24.446 -5.664 -15.402 1.00 43.28 100 ASP A N 1
ATOM 763 C CA . ASP A 1 100 ? 24.959 -6.997 -15.058 1.00 43.28 100 ASP A CA 1
ATOM 764 C C . ASP A 1 100 ? 24.216 -7.573 -13.843 1.00 43.28 100 ASP A C 1
ATOM 766 O O . ASP A 1 100 ? 23.946 -8.772 -13.772 1.00 43.28 100 ASP A O 1
ATOM 770 N N . VAL A 1 101 ? 23.787 -6.696 -12.927 1.00 42.28 101 VAL A N 1
ATOM 771 C CA . VAL A 1 101 ? 22.843 -7.033 -11.850 1.00 42.28 101 VAL A CA 1
ATOM 772 C C . VAL A 1 101 ? 21.474 -7.418 -12.429 1.00 42.28 101 VAL A C 1
ATOM 774 O O . VAL A 1 101 ? 20.903 -8.429 -12.026 1.00 42.28 101 VAL A O 1
ATOM 777 N N . GLY A 1 102 ? 20.969 -6.666 -13.414 1.00 44.66 102 GLY A N 1
ATOM 778 C CA . GLY A 1 102 ? 19.694 -6.956 -14.080 1.00 44.66 102 GLY A CA 1
ATOM 779 C C . GLY A 1 102 ? 19.660 -8.308 -14.803 1.00 44.66 102 GLY A C 1
ATOM 780 O O . GLY A 1 102 ? 18.659 -9.017 -14.713 1.00 44.66 102 GLY A O 1
ATOM 781 N N . VAL A 1 103 ? 20.755 -8.703 -15.465 1.00 46.62 103 VAL A N 1
ATOM 782 C CA . VAL A 1 103 ? 20.861 -10.014 -16.138 1.00 46.62 103 VAL A CA 1
ATOM 783 C C . VAL A 1 103 ? 20.835 -11.170 -15.131 1.00 46.62 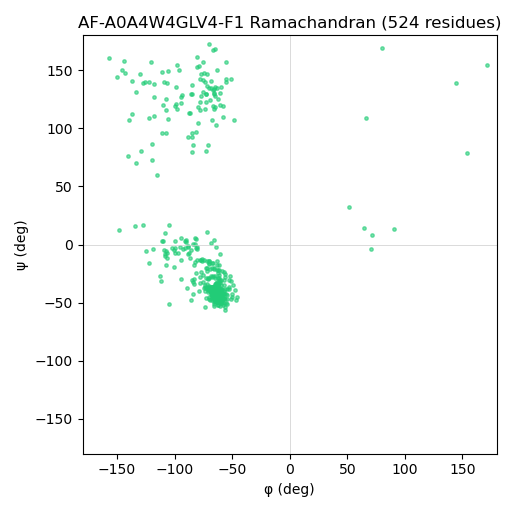103 VAL A C 1
ATOM 785 O O . VAL A 1 103 ? 20.132 -12.151 -15.364 1.00 46.62 103 VAL A O 1
ATOM 788 N N . ARG A 1 104 ? 21.532 -11.045 -13.991 1.00 45.75 104 ARG A N 1
ATOM 789 C CA . ARG A 1 104 ? 21.509 -12.063 -12.921 1.00 45.75 104 ARG A CA 1
ATOM 790 C C . ARG A 1 104 ? 20.108 -12.233 -12.334 1.00 45.75 104 ARG A C 1
ATOM 792 O O . ARG A 1 104 ? 19.596 -13.344 -12.305 1.00 45.75 104 ARG A O 1
ATOM 799 N N . ILE A 1 105 ? 19.450 -11.120 -11.995 1.00 48.69 105 ILE A N 1
ATOM 800 C CA . ILE A 1 105 ? 18.064 -11.119 -11.499 1.00 48.69 105 ILE A CA 1
ATOM 801 C C . ILE A 1 105 ? 17.115 -11.796 -12.503 1.00 48.69 105 ILE A C 1
ATOM 803 O O . ILE A 1 105 ? 16.248 -12.572 -12.105 1.00 48.69 105 ILE A O 1
ATOM 807 N N . PHE A 1 106 ? 17.277 -11.543 -13.807 1.00 54.31 106 PHE A N 1
ATOM 808 C CA . PHE A 1 106 ? 16.461 -12.200 -14.832 1.00 54.31 106 PHE A CA 1
ATOM 809 C C . PHE A 1 106 ? 16.705 -13.716 -14.900 1.00 54.31 106 PHE A C 1
ATOM 811 O O . PHE A 1 106 ? 15.742 -14.470 -15.023 1.00 54.31 106 PHE A O 1
ATOM 818 N N . ALA A 1 107 ? 17.957 -14.173 -14.787 1.00 50.62 107 ALA A N 1
ATOM 819 C CA . ALA A 1 107 ? 18.281 -15.601 -14.746 1.00 50.62 107 ALA A CA 1
ATOM 820 C C . ALA A 1 107 ? 17.657 -16.296 -13.519 1.00 50.62 107 ALA A C 1
ATOM 822 O O . ALA A 1 107 ? 17.057 -17.366 -13.658 1.00 50.62 107 ALA A O 1
ATOM 823 N N . ASP A 1 108 ? 17.706 -15.653 -12.349 1.00 51.97 108 ASP A N 1
ATOM 824 C CA . ASP A 1 108 ? 17.079 -16.157 -11.121 1.00 51.97 108 ASP A CA 1
ATOM 825 C C . ASP A 1 108 ? 15.549 -16.271 -11.274 1.00 51.97 108 ASP A C 1
ATOM 827 O O . ASP A 1 108 ? 14.961 -17.305 -10.940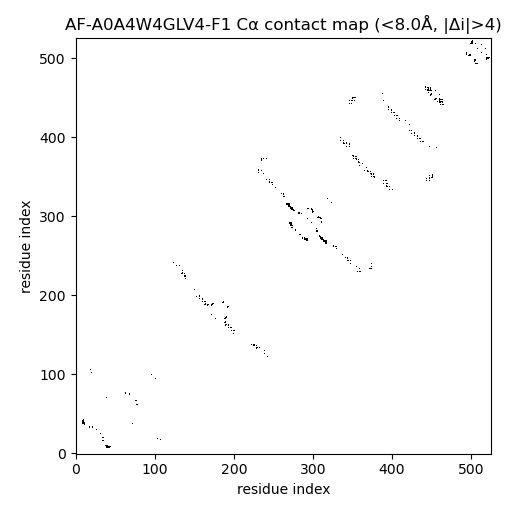 1.00 51.97 108 ASP A O 1
ATOM 831 N N . PHE A 1 109 ? 14.890 -15.258 -11.855 1.00 61.69 109 PHE A N 1
ATOM 832 C CA . PHE A 1 109 ? 13.457 -15.317 -12.178 1.00 61.69 109 PHE A CA 1
ATOM 833 C C . PHE A 1 109 ? 13.130 -16.408 -13.209 1.00 61.69 109 PHE A C 1
ATOM 835 O O . PHE A 1 109 ? 12.165 -17.149 -13.023 1.00 61.69 109 PHE A O 1
ATOM 842 N N . ALA A 1 110 ? 13.927 -16.543 -14.272 1.00 64.00 110 ALA A N 1
ATOM 843 C CA . ALA A 1 110 ? 13.717 -17.542 -15.323 1.00 64.00 110 ALA A CA 1
ATOM 844 C C . ALA A 1 110 ? 13.900 -18.988 -14.824 1.00 64.00 110 ALA A C 1
ATOM 846 O O . ALA A 1 110 ? 13.269 -19.898 -15.356 1.00 64.00 110 ALA A O 1
ATOM 847 N N . SER A 1 111 ? 14.708 -19.197 -13.781 1.00 68.19 111 SER A N 1
ATOM 848 C CA . SER A 1 111 ? 14.848 -20.489 -13.097 1.00 68.19 111 SER A CA 1
ATOM 849 C C . SER A 1 111 ? 13.694 -20.765 -12.119 1.00 68.19 111 SER A C 1
ATOM 851 O O . SER A 1 111 ? 13.178 -21.879 -12.040 1.00 68.19 111 SER A O 1
ATOM 853 N N . THR A 1 112 ? 13.234 -19.744 -11.386 1.00 77.19 112 THR A N 1
ATOM 854 C CA . THR A 1 112 ? 12.304 -19.915 -10.250 1.00 77.19 112 THR A CA 1
ATOM 855 C C . THR A 1 112 ? 10.829 -19.627 -10.551 1.00 77.19 112 THR A C 1
ATOM 857 O O . THR A 1 112 ? 9.984 -19.841 -9.677 1.00 77.19 112 THR A O 1
ATOM 860 N N . TRP A 1 113 ? 10.473 -19.191 -11.767 1.00 78.75 113 TRP A N 1
ATOM 861 C CA . TRP A 1 113 ? 9.113 -18.735 -12.106 1.00 78.75 113 TRP A CA 1
ATOM 862 C C . TRP A 1 113 ? 7.995 -19.727 -11.747 1.00 78.75 113 TRP A C 1
ATOM 864 O O . TRP A 1 113 ? 6.936 -19.298 -11.293 1.00 78.75 113 TRP A O 1
ATOM 874 N N . GLN A 1 114 ? 8.222 -21.037 -11.887 1.00 86.06 114 GLN A N 1
ATOM 875 C CA . GLN A 1 114 ? 7.233 -22.067 -11.539 1.00 86.06 114 GLN A CA 1
ATOM 876 C C . GLN A 1 114 ? 6.916 -22.072 -10.037 1.00 86.06 114 GLN A C 1
ATOM 878 O O . GLN A 1 114 ? 5.748 -22.114 -9.652 1.00 86.06 114 GLN A O 1
ATOM 883 N N . TRP A 1 115 ? 7.940 -21.954 -9.186 1.00 87.31 115 TRP A N 1
ATOM 884 C CA . TRP A 1 115 ? 7.784 -21.863 -7.733 1.00 87.31 115 TRP A CA 1
ATOM 885 C C . TRP A 1 115 ? 7.144 -20.542 -7.306 1.00 87.31 115 TRP A C 1
ATOM 887 O O . TRP A 1 115 ? 6.315 -20.531 -6.397 1.00 87.31 115 TRP A O 1
ATOM 897 N N . ILE A 1 116 ? 7.465 -19.442 -7.997 1.00 78.81 116 ILE A N 1
ATOM 898 C CA . ILE A 1 116 ? 6.823 -18.139 -7.781 1.00 78.81 116 ILE A CA 1
ATOM 899 C C . ILE A 1 116 ? 5.328 -18.226 -8.116 1.00 78.81 116 ILE A C 1
ATOM 901 O O . ILE A 1 116 ? 4.496 -17.850 -7.292 1.00 78.81 116 ILE A O 1
ATOM 905 N N . VAL A 1 117 ? 4.964 -18.770 -9.283 1.00 82.75 117 VAL A N 1
ATOM 906 C CA . VAL A 1 117 ? 3.559 -18.953 -9.688 1.00 82.75 117 VAL A CA 1
ATOM 907 C C . VAL A 1 117 ? 2.823 -19.881 -8.720 1.00 82.75 117 VAL A C 1
ATOM 909 O O . VAL A 1 117 ? 1.732 -19.532 -8.270 1.00 82.75 117 VAL A O 1
ATOM 912 N N . LEU A 1 118 ? 3.424 -21.010 -8.328 1.00 88.19 118 LEU A N 1
ATOM 913 C CA . LEU A 1 118 ? 2.845 -21.928 -7.344 1.00 88.19 118 LEU A CA 1
ATOM 914 C C . LEU A 1 118 ? 2.609 -21.239 -5.989 1.00 88.19 118 LEU A C 1
ATOM 916 O O . LEU A 1 118 ? 1.515 -21.337 -5.434 1.00 88.19 118 LEU A O 1
ATOM 920 N N . GLY A 1 119 ? 3.592 -20.489 -5.483 1.00 86.81 119 GLY A N 1
ATOM 921 C CA . GLY A 1 119 ? 3.472 -19.727 -4.238 1.00 86.81 119 GLY A CA 1
ATOM 922 C C . GLY A 1 119 ? 2.382 -18.652 -4.296 1.00 86.81 119 GLY A C 1
ATOM 923 O O . GLY A 1 119 ? 1.608 -18.512 -3.349 1.00 86.81 119 GLY A O 1
ATOM 924 N N . LEU A 1 120 ? 2.259 -17.940 -5.423 1.00 82.00 120 LEU A N 1
ATOM 925 C CA . LEU A 1 120 ? 1.191 -16.959 -5.647 1.00 82.00 120 LEU A CA 1
ATOM 926 C C . LEU A 1 120 ? -0.197 -17.618 -5.695 1.00 82.00 120 LEU A C 1
ATOM 928 O O . LEU A 1 120 ? -1.136 -17.094 -5.093 1.00 82.00 120 LEU A O 1
ATOM 932 N N . VAL A 1 121 ? -0.330 -18.779 -6.344 1.00 84.88 121 VAL A N 1
ATOM 933 C CA . VAL A 1 121 ? -1.587 -19.548 -6.381 1.00 84.88 121 VAL A CA 1
ATOM 934 C C . VAL A 1 121 ? -1.961 -20.060 -4.987 1.00 84.88 121 VAL A C 1
ATOM 936 O O . VAL A 1 121 ? -3.109 -19.892 -4.577 1.00 84.88 121 VAL A O 1
ATOM 939 N N . ILE A 1 122 ? -1.012 -20.607 -4.220 1.00 88.25 122 ILE A N 1
ATOM 940 C CA . ILE A 1 122 ? -1.254 -21.051 -2.837 1.00 88.25 122 ILE A CA 1
ATOM 941 C C . ILE A 1 122 ? -1.689 -19.866 -1.963 1.00 88.25 122 ILE A C 1
ATOM 943 O O . ILE A 1 122 ? -2.713 -19.953 -1.287 1.00 88.25 122 ILE A O 1
ATOM 947 N N . ALA A 1 123 ? -0.975 -18.737 -2.014 1.00 81.75 123 ALA A N 1
ATOM 948 C CA . ALA A 1 123 ? -1.327 -17.537 -1.252 1.00 81.75 123 ALA A CA 1
ATOM 949 C C . ALA A 1 123 ? -2.726 -17.004 -1.614 1.00 81.75 123 ALA A C 1
ATOM 951 O O . ALA A 1 123 ? -3.487 -16.596 -0.733 1.00 81.75 123 ALA A O 1
ATOM 952 N N . MET A 1 124 ? -3.096 -17.053 -2.897 1.00 81.69 124 MET A N 1
ATOM 953 C CA . MET A 1 124 ? -4.429 -16.688 -3.376 1.00 81.69 124 MET A CA 1
ATOM 954 C C . MET A 1 124 ? -5.517 -17.635 -2.848 1.00 81.69 124 MET A C 1
ATOM 956 O O . MET A 1 124 ? -6.544 -17.158 -2.363 1.00 81.69 124 MET A O 1
ATOM 960 N N . VAL A 1 125 ? -5.297 -18.954 -2.894 1.00 84.19 125 VAL A N 1
ATOM 961 C CA . VAL A 1 125 ? -6.245 -19.955 -2.370 1.00 84.19 125 VAL A CA 1
ATOM 962 C C . VAL A 1 125 ? -6.410 -19.812 -0.857 1.00 84.19 125 VAL A C 1
ATOM 964 O O . VAL A 1 125 ? -7.540 -19.760 -0.379 1.00 84.19 125 VAL A O 1
ATOM 967 N N . VAL A 1 126 ? -5.317 -19.662 -0.103 1.00 83.00 126 VAL A N 1
ATOM 968 C CA . VAL A 1 126 ? -5.356 -19.432 1.353 1.00 83.00 126 VAL A CA 1
ATOM 969 C C . VAL A 1 126 ? -6.098 -18.134 1.692 1.00 83.00 126 VAL A C 1
ATOM 971 O O . VAL A 1 126 ? -6.930 -18.126 2.597 1.00 83.00 126 VAL A O 1
ATOM 974 N N . SER A 1 127 ? -5.871 -17.056 0.935 1.00 76.38 127 SER A N 1
ATOM 975 C CA . SER A 1 127 ? -6.598 -15.789 1.097 1.00 76.38 127 SER A CA 1
ATOM 976 C C . SER A 1 127 ? -8.103 -15.945 0.831 1.00 76.38 127 SER A C 1
ATOM 978 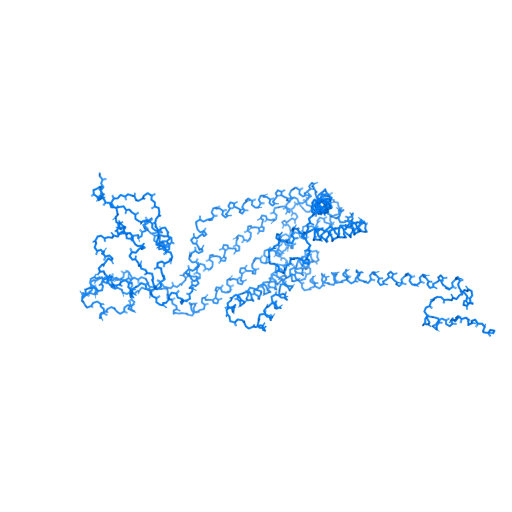O O . SER A 1 127 ? -8.927 -15.469 1.613 1.00 76.38 127 SER A O 1
ATOM 980 N N . LEU A 1 128 ? -8.485 -16.675 -0.221 1.00 76.44 128 LEU A N 1
ATOM 981 C CA . LEU A 1 128 ? -9.888 -16.936 -0.554 1.00 76.44 128 LEU A CA 1
ATOM 982 C C . LEU A 1 128 ? -10.571 -17.828 0.498 1.00 76.44 128 LEU A C 1
ATOM 984 O O . LEU A 1 128 ? -11.686 -17.523 0.923 1.00 76.44 128 LEU A O 1
ATOM 988 N N . LEU A 1 129 ? -9.890 -18.875 0.977 1.00 81.00 129 LEU A N 1
ATOM 989 C CA . LEU A 1 129 ? -10.356 -19.715 2.085 1.00 81.00 129 LEU A CA 1
ATOM 990 C C . LEU A 1 129 ? -10.539 -18.900 3.372 1.00 81.00 129 LEU A C 1
ATOM 992 O O . LEU A 1 129 ? -11.559 -19.045 4.040 1.00 81.00 129 LEU A O 1
ATOM 996 N N . PHE A 1 130 ? -9.610 -17.995 3.692 1.00 74.81 130 PHE A N 1
ATOM 997 C CA . PHE A 1 130 ? -9.730 -17.101 4.845 1.00 74.81 130 PHE A CA 1
ATOM 998 C C . PHE A 1 130 ? -10.935 -16.151 4.724 1.00 74.81 130 PHE A C 1
ATOM 1000 O O . PHE A 1 130 ? -11.692 -15.996 5.682 1.00 74.81 130 PHE A O 1
ATOM 1007 N N . LEU A 1 131 ? -11.182 -15.572 3.543 1.00 69.88 131 LEU A N 1
ATOM 1008 C CA . LEU A 1 131 ? -12.363 -14.730 3.301 1.00 69.88 131 LEU A CA 1
ATOM 1009 C C . LEU A 1 131 ? -13.684 -15.518 3.410 1.00 69.88 131 LEU A C 1
ATOM 1011 O O . LEU A 1 131 ? -14.663 -14.994 3.946 1.00 69.88 131 LEU A O 1
ATOM 1015 N N . LEU A 1 132 ? -13.715 -16.779 2.962 1.00 73.75 132 LEU A N 1
ATOM 1016 C CA . LEU A 1 132 ? -14.858 -17.678 3.172 1.00 73.75 132 LEU A CA 1
ATOM 1017 C C . LEU A 1 132 ? -15.042 -18.041 4.654 1.00 73.75 132 LEU A C 1
ATOM 1019 O O . LEU A 1 132 ? -16.172 -18.088 5.135 1.00 73.75 132 LEU A O 1
ATOM 1023 N N . LEU A 1 133 ? -13.953 -18.257 5.390 1.00 72.00 133 LEU A N 1
ATOM 1024 C CA . LEU A 1 133 ? -13.962 -18.597 6.815 1.00 72.00 133 LEU A CA 1
ATOM 1025 C C . LEU A 1 133 ? -14.480 -17.424 7.669 1.00 72.00 133 LEU A C 1
ATOM 1027 O O . LEU A 1 133 ? -15.312 -17.623 8.561 1.00 72.00 133 LEU A O 1
ATOM 1031 N N . LEU A 1 134 ? -14.091 -16.187 7.334 1.00 65.69 134 LEU A N 1
ATOM 1032 C CA . LEU A 1 134 ? -14.619 -14.971 7.964 1.00 65.69 134 LEU A CA 1
ATOM 1033 C C . LEU A 1 134 ? -16.150 -14.854 7.858 1.00 65.69 134 LEU A C 1
ATOM 1035 O O . LEU A 1 134 ? -16.768 -14.339 8.786 1.00 65.69 134 LEU A O 1
ATOM 1039 N N . ARG A 1 135 ? -16.788 -15.376 6.800 1.00 68.31 135 ARG A N 1
ATOM 1040 C CA . ARG A 1 135 ? -18.256 -15.339 6.632 1.00 68.31 135 ARG A CA 1
ATOM 1041 C C . ARG A 1 135 ? -19.008 -15.948 7.818 1.00 68.31 135 ARG A C 1
ATOM 1043 O O . ARG A 1 135 ? -20.028 -15.405 8.238 1.00 68.31 135 ARG A O 1
ATOM 1050 N N . PHE A 1 136 ? -18.519 -17.076 8.330 1.00 70.81 136 PHE A N 1
ATOM 1051 C CA . PHE A 1 136 ? -19.182 -17.845 9.388 1.00 70.81 136 PHE A CA 1
ATOM 1052 C C . PHE A 1 136 ? -18.675 -17.472 10.783 1.00 70.81 136 PHE A C 1
ATOM 1054 O O . PHE A 1 136 ? -19.426 -17.538 11.754 1.00 70.81 136 PHE A O 1
ATOM 1061 N N . LEU A 1 137 ? -17.411 -17.050 10.879 1.00 75.00 137 LEU A N 1
ATOM 1062 C CA . LEU A 1 137 ? -16.723 -16.861 12.154 1.00 75.00 137 LEU A CA 1
ATOM 1063 C C . LEU A 1 137 ? -16.507 -15.395 12.547 1.00 75.00 137 LEU A C 1
ATOM 1065 O O . LEU A 1 137 ? -16.076 -15.177 13.669 1.00 75.00 137 LEU A O 1
ATOM 1069 N N . ALA A 1 138 ? -16.828 -14.383 11.728 1.00 65.06 138 ALA A N 1
ATOM 1070 C CA . ALA A 1 138 ? -16.486 -12.978 12.024 1.00 65.06 138 ALA A CA 1
ATOM 1071 C C . ALA A 1 138 ? -16.884 -12.488 13.434 1.00 65.06 138 ALA A C 1
ATOM 1073 O O . ALA A 1 138 ? -16.091 -11.822 14.094 1.00 65.06 138 ALA A O 1
ATOM 1074 N N . ALA A 1 139 ? -18.079 -12.834 13.925 1.00 68.38 139 ALA A N 1
ATOM 1075 C CA . ALA A 1 139 ? -18.501 -12.464 15.281 1.00 68.38 139 ALA A CA 1
ATOM 1076 C C . ALA A 1 139 ? -17.769 -13.270 16.373 1.00 68.38 139 ALA A C 1
ATOM 1078 O O . ALA A 1 139 ? -17.428 -12.723 17.416 1.00 68.38 139 ALA A O 1
ATOM 1079 N N . ILE A 1 140 ? -17.508 -14.557 16.124 1.00 82.38 140 ILE A N 1
ATOM 1080 C CA . ILE A 1 140 ? -16.808 -15.466 17.045 1.00 82.38 140 ILE A CA 1
ATOM 1081 C C . ILE A 1 140 ? -15.319 -15.093 17.136 1.00 82.38 140 ILE A C 1
ATOM 1083 O O . ILE A 1 140 ? -14.752 -15.073 18.222 1.00 82.38 140 ILE A O 1
ATOM 1087 N N . LEU A 1 141 ? -14.706 -14.713 16.013 1.00 80.00 141 LEU A N 1
ATOM 1088 C CA . LEU A 1 141 ? -13.307 -14.311 15.893 1.00 80.00 141 LEU A CA 1
ATOM 1089 C C . LEU A 1 141 ? -12.983 -13.074 16.736 1.00 80.00 141 LEU A C 1
ATOM 1091 O O . LEU A 1 141 ? -11.907 -13.017 17.319 1.00 80.00 141 LEU A O 1
ATOM 1095 N N . ILE A 1 142 ? -13.907 -12.114 16.849 1.00 80.75 142 ILE A N 1
ATOM 1096 C CA . ILE A 1 142 ? -13.729 -10.940 17.720 1.00 80.75 142 ILE A CA 1
ATOM 1097 C C . ILE A 1 142 ? -13.635 -11.377 19.187 1.00 80.75 142 ILE A C 1
ATOM 1099 O O . ILE A 1 142 ? -12.729 -10.940 19.893 1.00 80.75 142 ILE A O 1
ATOM 1103 N N . TRP A 1 143 ? -14.515 -12.277 19.635 1.00 86.75 143 TRP A N 1
ATOM 1104 C CA . TRP A 1 143 ? -14.467 -12.816 20.996 1.00 86.75 143 TRP A CA 1
ATOM 1105 C C . TRP A 1 143 ? -13.221 -13.670 21.239 1.00 86.75 143 TRP A C 1
ATOM 1107 O O . TRP A 1 143 ? -12.571 -13.487 22.263 1.00 86.75 143 TRP A O 1
ATOM 1117 N N . ILE A 1 144 ? -12.836 -14.532 20.291 1.00 89.06 144 ILE A N 1
ATOM 1118 C CA . ILE A 1 144 ? -11.590 -15.313 20.363 1.00 89.06 144 ILE A CA 1
ATOM 1119 C C . ILE A 1 144 ? -10.368 -14.392 20.446 1.00 89.06 144 ILE A C 1
ATOM 1121 O O . ILE A 1 144 ? -9.459 -14.673 21.218 1.00 89.06 144 ILE A O 1
ATOM 1125 N N . LEU A 1 145 ? -10.336 -13.284 19.700 1.00 86.62 145 LEU A N 1
ATOM 1126 C CA . LEU A 1 145 ? -9.212 -12.347 19.726 1.00 86.62 145 LEU A CA 1
ATOM 1127 C C . LEU A 1 145 ? -9.152 -11.557 21.041 1.00 86.62 145 LEU A C 1
ATOM 1129 O O . LEU A 1 145 ? -8.068 -11.410 21.598 1.00 86.62 145 LEU A O 1
ATOM 1133 N N . ILE A 1 146 ? -10.293 -11.103 21.573 1.00 89.88 146 ILE A N 1
ATOM 1134 C CA . ILE A 1 146 ? -10.356 -10.443 22.890 1.00 89.88 146 ILE A CA 1
ATOM 1135 C C . ILE A 1 146 ? -9.907 -11.412 23.993 1.00 89.88 146 ILE A C 1
ATOM 1137 O O . ILE A 1 146 ? -8.997 -11.093 24.754 1.00 89.88 146 ILE A O 1
ATOM 1141 N N . LEU A 1 147 ? -10.496 -12.611 24.049 1.00 93.06 147 LEU A N 1
ATOM 1142 C CA . LEU A 1 147 ? -10.145 -13.637 25.036 1.00 93.06 147 LEU A CA 1
ATOM 1143 C C . LEU A 1 147 ? -8.700 -14.122 24.875 1.00 93.06 147 LEU A C 1
ATOM 1145 O O . LEU A 1 147 ? -8.041 -14.388 25.871 1.00 93.06 147 LEU A O 1
ATOM 1149 N N . GLY A 1 148 ? -8.192 -14.205 23.644 1.00 93.31 148 GLY A N 1
ATOM 1150 C CA . GLY A 1 148 ? -6.819 -14.609 23.349 1.00 93.31 148 GLY A CA 1
ATOM 1151 C C . GLY A 1 148 ? -5.784 -13.589 23.820 1.00 93.31 148 GLY A C 1
ATOM 1152 O O . GLY A 1 148 ? -4.782 -13.984 24.409 1.00 93.31 148 GLY A O 1
ATOM 1153 N N . VAL A 1 149 ? -6.032 -12.288 23.627 1.00 93.56 149 VAL A N 1
ATOM 1154 C CA . VAL A 1 149 ? -5.151 -11.228 24.153 1.00 93.56 149 VAL A CA 1
ATOM 1155 C C . VAL A 1 149 ? -5.126 -11.256 25.684 1.00 93.56 149 VAL A C 1
ATOM 1157 O O . VAL A 1 149 ? -4.039 -11.288 26.255 1.00 93.56 149 VAL A O 1
ATOM 1160 N N . LEU A 1 150 ? -6.295 -11.345 26.329 1.00 95.31 150 LEU A N 1
ATOM 1161 C CA . LEU A 1 150 ? -6.410 -11.477 27.790 1.00 95.31 150 LEU A CA 1
ATOM 1162 C C . LEU A 1 150 ? -5.708 -12.745 28.311 1.00 95.31 150 LEU A C 1
ATOM 1164 O O . LEU A 1 150 ? -4.972 -12.706 29.292 1.00 95.31 150 LEU A O 1
ATOM 1168 N N . ALA A 1 151 ? -5.880 -13.884 27.634 1.00 96.25 151 ALA A N 1
ATOM 1169 C CA . ALA A 1 151 ? -5.244 -15.142 28.023 1.00 96.25 151 ALA A CA 1
ATOM 1170 C C . ALA A 1 151 ? -3.712 -15.089 27.899 1.00 96.25 151 ALA A C 1
ATOM 1172 O O . ALA A 1 151 ? -3.017 -15.617 28.764 1.00 96.25 151 ALA A O 1
ATOM 1173 N N . VAL A 1 152 ? -3.176 -14.435 26.862 1.00 96.38 152 VAL A N 1
ATOM 1174 C CA . VAL A 1 152 ? -1.726 -14.224 26.705 1.00 96.38 152 VAL A CA 1
ATOM 1175 C C . VAL A 1 152 ? -1.190 -13.251 27.762 1.00 96.38 152 VAL A C 1
ATOM 1177 O O . VAL A 1 152 ? -0.129 -13.515 28.327 1.00 96.38 152 VAL A O 1
ATOM 1180 N N . GLY A 1 153 ? -1.925 -12.180 28.083 1.00 94.94 153 GLY A N 1
ATOM 1181 C CA . GLY A 1 153 ? -1.588 -11.255 29.172 1.00 94.94 153 GLY A CA 1
ATOM 1182 C C . GLY A 1 153 ? -1.542 -11.959 30.531 1.00 94.94 153 GLY A C 1
ATOM 1183 O O . GLY A 1 153 ? -0.511 -11.947 31.207 1.00 94.94 153 GLY A O 1
ATOM 1184 N N . ALA A 1 154 ? -2.614 -12.670 30.886 1.00 96.19 154 ALA A N 1
ATOM 1185 C CA . ALA A 1 154 ? -2.709 -13.464 32.110 1.00 96.19 154 ALA A CA 1
ATOM 1186 C C . ALA A 1 154 ? -1.640 -14.573 32.195 1.00 96.19 154 ALA A C 1
ATOM 1188 O O . ALA A 1 154 ? -1.054 -14.779 33.260 1.00 96.19 154 ALA A O 1
ATOM 1189 N N . PHE A 1 155 ? -1.335 -15.254 31.084 1.00 97.25 155 PHE A N 1
ATOM 1190 C CA . PHE A 1 155 ? -0.241 -16.229 31.023 1.00 97.25 155 PHE A CA 1
ATOM 1191 C C . PHE A 1 155 ? 1.125 -15.569 31.254 1.00 97.25 155 PHE A C 1
ATOM 1193 O O . PHE A 1 155 ? 1.935 -16.111 32.002 1.00 97.25 155 PHE A O 1
ATOM 1200 N N . GLY A 1 156 ? 1.370 -14.389 30.675 1.00 96.06 156 GLY A N 1
ATOM 1201 C CA . GLY A 1 156 ? 2.589 -13.611 30.913 1.00 96.06 156 GLY A CA 1
ATOM 1202 C C . GLY A 1 156 ? 2.754 -13.212 32.382 1.00 96.06 156 GLY A C 1
ATOM 1203 O O . GLY A 1 156 ? 3.827 -13.399 32.949 1.00 96.06 156 GLY A O 1
ATOM 1204 N N . ILE A 1 157 ? 1.677 -12.753 33.029 1.00 97.06 157 ILE A N 1
ATOM 1205 C CA . ILE A 1 157 ? 1.647 -12.441 34.469 1.00 97.06 157 ILE A CA 1
ATOM 1206 C C . ILE A 1 157 ? 1.968 -13.692 35.303 1.00 97.06 157 ILE A C 1
ATOM 1208 O O . ILE A 1 157 ? 2.849 -13.649 36.163 1.00 97.06 157 ILE A O 1
ATOM 1212 N N . TRP A 1 158 ? 1.309 -14.823 35.025 1.00 97.38 158 TRP A N 1
ATOM 1213 C CA . TRP A 1 158 ? 1.578 -16.098 35.702 1.00 97.38 158 TRP A CA 1
ATOM 1214 C C . TRP A 1 158 ? 3.029 -16.564 35.515 1.00 97.38 158 TRP A C 1
ATOM 1216 O O . TRP A 1 158 ? 3.671 -16.981 36.481 1.00 97.38 158 TRP A O 1
ATOM 1226 N N . TYR A 1 159 ? 3.564 -16.453 34.298 1.00 96.06 159 TYR A N 1
ATOM 1227 C CA . TYR A 1 159 ? 4.935 -16.834 33.976 1.00 96.06 159 TYR A CA 1
ATOM 1228 C C . TYR A 1 159 ? 5.947 -15.960 34.731 1.00 96.06 159 TYR A C 1
ATOM 1230 O O . TYR A 1 159 ? 6.826 -16.489 35.408 1.00 96.06 159 TYR A O 1
ATOM 1238 N N . CYS A 1 160 ? 5.785 -14.631 34.705 1.00 95.12 160 CYS A N 1
ATOM 1239 C CA . CYS A 1 160 ? 6.654 -13.717 35.450 1.00 95.12 160 CYS A CA 1
ATOM 1240 C C . CYS A 1 160 ? 6.591 -13.954 36.966 1.00 95.12 160 CYS A C 1
ATOM 1242 O O . CYS A 1 160 ? 7.624 -13.899 37.628 1.00 95.12 160 CYS A O 1
ATOM 1244 N N . TYR A 1 161 ? 5.412 -14.264 37.518 1.00 95.12 161 TYR A N 1
ATOM 1245 C CA . TYR A 1 161 ? 5.277 -14.644 38.927 1.00 95.12 161 TYR A CA 1
ATOM 1246 C C . TYR A 1 161 ? 6.006 -15.960 39.244 1.00 95.12 161 TYR A C 1
ATOM 1248 O O . TYR A 1 161 ? 6.684 -16.053 40.267 1.00 95.12 161 TYR A O 1
ATOM 1256 N N . ARG A 1 162 ? 5.906 -16.964 38.362 1.00 95.00 162 ARG A N 1
ATOM 1257 C CA . ARG A 1 162 ? 6.586 -18.256 38.523 1.00 95.00 162 ARG A CA 1
ATOM 1258 C C . ARG A 1 162 ? 8.109 -18.103 38.524 1.00 95.00 162 ARG A C 1
ATOM 1260 O O . ARG A 1 162 ? 8.753 -18.652 39.413 1.00 95.00 162 ARG A O 1
ATOM 1267 N N . GLU A 1 163 ? 8.668 -17.348 37.580 1.00 92.31 163 GLU A N 1
ATOM 1268 C CA . GLU A 1 163 ? 10.113 -17.082 37.527 1.00 92.31 163 GLU A CA 1
ATOM 1269 C C . GLU A 1 163 ? 10.572 -16.242 38.729 1.00 92.31 163 GLU A C 1
ATOM 1271 O O . GLU A 1 163 ? 11.536 -16.604 39.401 1.00 92.31 163 GLU A O 1
ATOM 1276 N N . TYR A 1 164 ? 9.828 -15.193 39.100 1.00 90.94 164 TYR A N 1
ATOM 1277 C CA . TYR A 1 164 ? 10.085 -14.420 40.322 1.00 90.94 164 TYR A CA 1
ATOM 1278 C C . TYR A 1 164 ? 10.129 -15.306 41.583 1.00 90.94 164 TYR A C 1
ATOM 1280 O O . TYR A 1 164 ? 11.018 -15.149 42.424 1.00 90.94 164 TYR A O 1
ATOM 1288 N N . ALA A 1 165 ? 9.198 -16.258 41.706 1.00 90.81 165 ALA A N 1
ATOM 1289 C CA . ALA A 1 165 ? 9.145 -17.201 42.820 1.00 90.81 165 ALA A CA 1
ATOM 1290 C C . ALA A 1 165 ? 10.281 -18.241 42.774 1.00 90.81 165 ALA A C 1
ATOM 1292 O O . ALA A 1 165 ? 10.837 -18.578 43.818 1.00 90.81 165 ALA A O 1
ATOM 1293 N N . MET A 1 166 ? 10.675 -18.717 41.588 1.00 90.50 166 MET A N 1
ATOM 1294 C CA . MET A 1 166 ? 11.824 -19.617 41.425 1.00 90.50 166 MET A CA 1
ATOM 1295 C C . MET A 1 166 ? 13.141 -18.926 41.810 1.00 90.50 166 MET A C 1
ATOM 1297 O O . MET A 1 166 ? 13.975 -19.511 42.501 1.00 90.50 166 MET A O 1
ATOM 1301 N N . LEU A 1 167 ? 13.301 -17.658 41.427 1.00 88.00 167 LEU A N 1
ATOM 1302 C CA . LEU A 1 167 ? 14.468 -16.836 41.749 1.00 88.00 167 LEU A CA 1
ATOM 1303 C C . LEU A 1 167 ? 14.400 -16.209 43.157 1.00 88.00 167 LEU A C 1
ATOM 1305 O O . LEU A 1 167 ? 15.301 -15.448 43.519 1.00 88.00 167 LEU A O 1
ATOM 1309 N N . ALA A 1 168 ? 13.396 -16.537 43.984 1.00 80.50 168 ALA A N 1
ATOM 1310 C CA . ALA A 1 168 ? 13.204 -15.952 45.316 1.00 80.50 168 ALA A CA 1
ATOM 1311 C C . ALA A 1 168 ? 14.452 -16.039 46.216 1.00 80.50 168 ALA A C 1
ATOM 1313 O O . ALA A 1 168 ? 14.761 -15.065 46.907 1.00 80.50 168 ALA A O 1
ATOM 1314 N N . ASN A 1 169 ? 15.183 -17.159 46.138 1.00 79.69 169 ASN A N 1
ATOM 1315 C CA . ASN A 1 169 ? 16.394 -17.453 46.917 1.00 79.69 169 ASN A CA 1
ATOM 1316 C C . ASN A 1 169 ? 17.714 -17.101 46.194 1.00 79.69 169 ASN A C 1
ATOM 1318 O O . ASN A 1 169 ? 18.789 -17.430 46.695 1.00 79.69 169 ASN A O 1
ATOM 1322 N N . SER A 1 170 ? 17.665 -16.478 45.012 1.00 76.19 170 SER A N 1
ATOM 1323 C CA . SER A 1 170 ? 18.878 -16.094 44.277 1.00 76.19 170 SER A CA 1
ATOM 1324 C C . SER A 1 170 ? 19.576 -14.887 44.926 1.00 76.19 170 SER A C 1
ATOM 1326 O O . SER A 1 170 ? 18.935 -13.944 45.386 1.00 76.19 170 SER A O 1
ATOM 1328 N N . THR A 1 171 ? 20.910 -14.914 44.971 1.00 69.62 171 THR A N 1
ATOM 1329 C CA . THR A 1 171 ? 21.751 -13.859 45.575 1.00 69.62 171 THR A CA 1
ATOM 1330 C C . THR A 1 171 ? 22.175 -12.766 44.586 1.00 69.62 171 THR A C 1
ATOM 1332 O O . THR A 1 171 ? 22.836 -11.801 44.974 1.00 69.62 171 THR A O 1
ATOM 1335 N N . VAL A 1 172 ? 21.807 -12.898 43.307 1.00 70.75 172 VAL A N 1
ATOM 1336 C CA . VAL A 1 172 ? 22.176 -11.964 42.235 1.00 70.75 172 VAL A CA 1
ATOM 1337 C C . VAL A 1 172 ? 21.233 -10.759 42.252 1.00 70.75 172 VAL A C 1
ATOM 1339 O O . VAL A 1 172 ? 20.131 -10.790 41.709 1.00 70.75 172 VAL A O 1
ATOM 1342 N N . THR A 1 173 ? 21.678 -9.680 42.892 1.00 68.62 173 THR A N 1
ATOM 1343 C CA . THR A 1 173 ? 20.991 -8.382 42.931 1.00 68.62 173 THR A CA 1
ATOM 1344 C C . THR A 1 173 ? 21.560 -7.408 41.902 1.00 68.62 173 THR A C 1
ATOM 1346 O O . THR A 1 173 ? 22.733 -7.483 41.535 1.00 68.62 173 THR A O 1
ATOM 1349 N N . TYR A 1 174 ? 20.732 -6.448 41.474 1.00 67.44 174 TYR A N 1
ATOM 1350 C CA . TYR A 1 174 ? 21.073 -5.421 40.476 1.00 67.44 174 TYR A CA 1
ATOM 1351 C C . TYR A 1 174 ? 22.423 -4.724 40.736 1.00 67.44 174 TYR A C 1
ATOM 1353 O O . TYR A 1 174 ? 23.198 -4.507 39.811 1.00 67.44 174 TYR A O 1
ATOM 1361 N N . ASN A 1 175 ? 22.747 -4.443 42.002 1.00 66.69 175 ASN A N 1
ATOM 1362 C CA . ASN A 1 175 ? 23.972 -3.737 42.396 1.00 66.69 175 ASN A CA 1
ATOM 1363 C C . ASN A 1 175 ? 25.273 -4.510 42.100 1.00 66.69 175 ASN A C 1
ATOM 1365 O O . ASN A 1 175 ? 26.335 -3.897 42.035 1.00 66.69 175 ASN A O 1
ATOM 1369 N N . ASN A 1 176 ? 25.200 -5.834 41.920 1.00 64.31 176 ASN A N 1
ATOM 1370 C CA . ASN A 1 176 ? 26.361 -6.688 41.652 1.00 64.31 176 ASN A CA 1
ATOM 1371 C C . ASN A 1 176 ? 26.624 -6.883 40.148 1.00 64.31 176 ASN A C 1
ATOM 1373 O O . ASN A 1 176 ? 27.599 -7.537 39.776 1.00 64.31 176 ASN A O 1
ATOM 1377 N N . VAL A 1 177 ? 25.761 -6.344 39.279 1.00 68.31 177 VAL A N 1
ATOM 1378 C CA . VAL A 1 177 ? 25.805 -6.556 37.829 1.00 68.31 177 VAL A CA 1
ATOM 1379 C C . VAL A 1 177 ? 26.035 -5.216 37.132 1.00 68.31 177 VAL A C 1
ATOM 1381 O O . VAL A 1 177 ? 25.166 -4.349 37.111 1.00 68.31 177 VAL A O 1
ATOM 1384 N N . GLY A 1 178 ? 27.220 -5.036 36.542 1.00 70.56 178 GLY A N 1
ATOM 1385 C CA . GLY A 1 178 ? 27.512 -3.863 35.713 1.00 70.56 178 GLY A CA 1
ATOM 1386 C C . GLY A 1 178 ? 26.645 -3.810 34.446 1.00 70.56 178 GLY A C 1
ATOM 1387 O O . GLY A 1 178 ? 26.006 -4.793 34.073 1.00 70.56 178 GLY A O 1
ATOM 1388 N N . PHE A 1 179 ? 26.649 -2.671 33.744 1.00 68.12 179 PHE A N 1
ATOM 1389 C CA . PHE A 1 179 ? 25.966 -2.552 32.451 1.00 68.12 179 PHE A CA 1
ATOM 1390 C C . PHE A 1 179 ? 26.499 -3.592 31.454 1.00 68.12 179 PHE A C 1
ATOM 1392 O O . PHE A 1 179 ? 27.626 -3.489 30.969 1.00 68.12 179 PHE A O 1
ATOM 1399 N N . SER A 1 180 ? 25.664 -4.581 31.145 1.00 73.19 180 SER A N 1
ATOM 1400 C CA . SER A 1 180 ? 25.935 -5.658 30.198 1.00 73.19 180 SER A CA 1
ATOM 1401 C C . SER A 1 180 ? 25.053 -5.485 28.966 1.00 73.19 180 SER A C 1
ATOM 1403 O O . SER A 1 180 ? 23.929 -4.997 29.053 1.00 73.19 180 SER A O 1
ATOM 1405 N N . THR A 1 181 ? 25.535 -5.905 27.800 1.00 76.19 181 THR A N 1
ATOM 1406 C CA . THR A 1 181 ? 24.707 -6.006 26.587 1.00 76.19 181 THR A CA 1
ATOM 1407 C C . THR A 1 181 ? 24.012 -7.361 26.460 1.00 76.19 181 THR A C 1
ATOM 1409 O O . THR A 1 181 ? 23.177 -7.533 25.573 1.00 76.19 181 THR A O 1
ATOM 1412 N N . ASN A 1 182 ? 24.337 -8.326 27.327 1.00 76.44 182 ASN A N 1
ATOM 1413 C CA . ASN A 1 182 ? 23.744 -9.655 27.293 1.00 76.44 182 ASN A CA 1
ATOM 1414 C C . ASN A 1 182 ? 22.448 -9.700 28.124 1.00 76.44 182 ASN A C 1
ATOM 1416 O O . ASN A 1 182 ? 22.474 -9.571 29.350 1.00 76.44 182 ASN A O 1
ATOM 1420 N N . VAL A 1 183 ? 21.322 -9.893 27.433 1.00 79.75 183 VAL A N 1
ATOM 1421 C CA . VAL A 1 183 ? 19.962 -9.901 27.998 1.00 79.75 183 VAL A CA 1
ATOM 1422 C C . VAL A 1 183 ? 19.773 -11.033 29.013 1.00 79.75 183 VAL A C 1
ATOM 1424 O O . VAL A 1 183 ? 19.098 -10.829 30.022 1.00 79.75 183 VAL A O 1
ATOM 1427 N N . ASP A 1 184 ? 20.427 -12.179 28.807 1.00 82.44 184 ASP A N 1
ATOM 1428 C CA . ASP A 1 184 ? 20.303 -13.361 29.672 1.00 82.44 184 ASP A CA 1
ATOM 1429 C C . ASP A 1 184 ? 20.728 -13.070 31.119 1.00 82.44 184 ASP A C 1
ATOM 1431 O O . ASP A 1 184 ? 20.167 -13.625 32.062 1.00 82.44 184 ASP A O 1
ATOM 1435 N N . VAL A 1 185 ? 21.673 -12.142 31.311 1.00 80.56 185 VAL A N 1
ATOM 1436 C CA . VAL A 1 185 ? 22.146 -11.724 32.639 1.00 80.56 185 VAL A CA 1
ATOM 1437 C C . VAL A 1 185 ? 21.043 -10.995 33.413 1.00 80.56 185 VAL A C 1
ATOM 1439 O O . VAL A 1 185 ? 20.888 -11.204 34.612 1.00 80.56 185 VAL A O 1
ATOM 1442 N N . TYR A 1 186 ? 20.224 -10.185 32.735 1.00 79.62 186 TYR A N 1
ATOM 1443 C CA . TYR A 1 186 ? 19.100 -9.484 33.365 1.00 79.62 186 TYR A CA 1
ATOM 1444 C C . TYR A 1 186 ? 17.914 -10.411 33.652 1.00 79.62 186 TYR A C 1
ATOM 1446 O O . TYR A 1 186 ? 17.165 -10.157 34.595 1.00 79.62 186 TYR A O 1
ATOM 1454 N N . LEU A 1 187 ? 17.761 -11.501 32.894 1.00 84.31 187 LEU A N 1
ATOM 1455 C CA . LEU A 1 187 ? 16.750 -12.537 33.144 1.00 84.31 187 LEU A CA 1
ATOM 1456 C C . LEU A 1 187 ? 17.097 -13.441 34.344 1.00 84.31 187 LEU A C 1
ATOM 1458 O O . LEU A 1 187 ? 16.223 -14.143 34.845 1.00 84.31 187 LEU A O 1
ATOM 1462 N N . GLN A 1 188 ? 18.337 -13.400 34.844 1.00 83.81 188 GLN A N 1
ATOM 1463 C CA . GLN A 1 188 ? 18.761 -14.096 36.070 1.00 83.81 188 GLN A CA 1
ATOM 1464 C C . GLN A 1 188 ? 18.567 -13.265 37.353 1.00 83.81 188 GLN A C 1
ATOM 1466 O O . GLN A 1 188 ? 18.839 -13.754 38.448 1.00 83.81 188 GLN A O 1
ATOM 1471 N N . ILE A 1 189 ? 18.099 -12.017 37.243 1.00 84.75 189 ILE A N 1
ATOM 1472 C CA . ILE A 1 189 ? 17.857 -11.126 38.384 1.00 84.75 189 ILE A CA 1
ATOM 1473 C C . ILE A 1 189 ? 16.386 -11.237 38.793 1.00 84.75 189 ILE A C 1
ATOM 1475 O O . ILE A 1 189 ? 15.490 -11.029 37.981 1.00 84.75 189 ILE A O 1
ATOM 1479 N N . ARG A 1 190 ? 16.099 -11.506 40.070 1.00 85.88 190 ARG A N 1
ATOM 1480 C CA . ARG A 1 190 ? 14.712 -11.621 40.561 1.00 85.88 190 ARG A CA 1
ATOM 1481 C C . ARG A 1 190 ? 13.894 -10.334 40.361 1.00 85.88 190 ARG A C 1
ATOM 1483 O O . ARG A 1 190 ? 12.714 -10.379 40.021 1.00 85.88 190 ARG A O 1
ATOM 1490 N N . ASP A 1 191 ? 14.522 -9.180 40.567 1.00 86.44 191 ASP A N 1
ATOM 1491 C CA . ASP A 1 191 ? 13.839 -7.883 40.579 1.00 86.44 191 ASP A CA 1
ATOM 1492 C C . ASP A 1 191 ? 13.387 -7.424 39.173 1.00 86.44 191 ASP A C 1
ATOM 1494 O O . ASP A 1 191 ? 12.452 -6.630 39.057 1.00 86.44 191 ASP A O 1
ATOM 1498 N N . THR A 1 192 ? 13.970 -7.960 38.089 1.00 89.12 192 THR A N 1
ATOM 1499 C CA . THR A 1 192 ? 13.507 -7.684 36.712 1.00 89.12 192 THR A CA 1
ATOM 1500 C C . THR A 1 192 ? 12.190 -8.404 36.417 1.00 89.12 192 THR A C 1
ATOM 1502 O O . THR A 1 192 ? 11.271 -7.795 35.870 1.00 89.12 192 THR A O 1
ATOM 1505 N N . TRP A 1 193 ? 12.038 -9.653 36.873 1.00 92.69 193 TRP A N 1
ATOM 1506 C CA . TRP A 1 193 ? 10.769 -10.384 36.816 1.00 92.69 193 TRP A CA 1
ATOM 1507 C C . TRP A 1 193 ? 9.675 -9.713 37.648 1.00 92.69 193 TRP A C 1
ATOM 1509 O O . TRP A 1 193 ? 8.529 -9.661 37.202 1.00 92.69 193 TRP A O 1
ATOM 1519 N N . LEU A 1 194 ? 10.019 -9.125 38.801 1.00 90.62 194 LEU A N 1
ATOM 1520 C CA . LEU A 1 194 ? 9.085 -8.308 39.585 1.00 90.62 194 LEU A CA 1
ATOM 1521 C C . LEU A 1 194 ? 8.638 -7.053 38.815 1.00 90.62 194 LEU A C 1
ATOM 1523 O O . LEU A 1 194 ? 7.447 -6.738 38.786 1.00 90.62 194 LEU A O 1
ATOM 1527 N N . ALA A 1 195 ? 9.566 -6.358 38.152 1.00 91.19 195 ALA A N 1
ATOM 1528 C CA . ALA A 1 195 ? 9.244 -5.191 37.332 1.00 91.19 195 ALA A CA 1
ATOM 1529 C C . ALA A 1 195 ? 8.343 -5.554 36.135 1.00 91.19 195 ALA A C 1
ATOM 1531 O O . ALA A 1 195 ? 7.351 -4.864 35.886 1.00 91.19 195 ALA A O 1
ATOM 1532 N N . PHE A 1 196 ? 8.628 -6.658 35.433 1.00 93.56 196 PHE A N 1
ATOM 1533 C CA . PHE A 1 196 ? 7.766 -7.165 34.358 1.00 93.56 196 PHE A CA 1
ATOM 1534 C C . PHE A 1 196 ? 6.388 -7.597 34.872 1.00 93.56 196 PHE A C 1
ATOM 1536 O O . PHE A 1 196 ? 5.384 -7.266 34.243 1.00 93.56 196 PHE A O 1
ATOM 1543 N N . LEU A 1 197 ? 6.319 -8.261 36.031 1.00 95.25 197 LEU A N 1
ATOM 1544 C CA . LEU A 1 197 ? 5.062 -8.654 36.668 1.00 95.25 197 LEU A CA 1
ATOM 1545 C C . LEU A 1 197 ? 4.172 -7.436 36.955 1.00 95.25 197 LEU A C 1
ATOM 1547 O O . LEU A 1 197 ? 2.990 -7.450 36.610 1.00 95.25 197 LEU A O 1
ATOM 1551 N N . ILE A 1 198 ? 4.734 -6.368 37.533 1.00 95.69 198 ILE A N 1
ATOM 1552 C CA . ILE A 1 198 ? 4.004 -5.120 37.811 1.00 95.69 198 ILE A CA 1
ATOM 1553 C C . ILE A 1 198 ? 3.559 -4.451 36.502 1.00 95.69 198 ILE A C 1
ATOM 1555 O O . ILE A 1 198 ? 2.387 -4.096 36.370 1.00 95.69 198 ILE A O 1
ATOM 1559 N N . LEU A 1 199 ? 4.458 -4.318 35.520 1.00 95.50 199 LEU A N 1
ATOM 1560 C CA . LEU A 1 199 ? 4.161 -3.685 34.230 1.00 95.50 199 LEU A CA 1
ATOM 1561 C C . LEU A 1 199 ? 3.023 -4.407 33.487 1.00 95.50 199 LEU A C 1
ATOM 1563 O O . LEU A 1 199 ? 2.075 -3.760 33.040 1.00 95.50 199 LEU A O 1
ATOM 1567 N N . LEU A 1 200 ? 3.098 -5.738 33.383 1.00 95.88 200 LEU A N 1
ATOM 1568 C CA . LEU A 1 200 ? 2.075 -6.555 32.728 1.00 95.88 200 LEU A CA 1
ATOM 1569 C C . LEU A 1 200 ? 0.751 -6.525 33.498 1.00 95.88 200 LEU A C 1
ATOM 1571 O O . LEU A 1 200 ? -0.296 -6.394 32.873 1.00 95.88 200 LEU A O 1
ATOM 1575 N N . SER A 1 201 ? 0.783 -6.557 34.834 1.00 96.69 201 SER A N 1
ATOM 1576 C CA . SER A 1 201 ? -0.434 -6.463 35.658 1.00 96.69 201 SER A CA 1
ATOM 1577 C C . SER A 1 201 ? -1.153 -5.123 35.476 1.00 96.69 201 SER A C 1
ATOM 1579 O O . SER A 1 201 ? -2.377 -5.093 35.346 1.00 96.69 201 SER A O 1
ATOM 1581 N N . VAL A 1 202 ? -0.412 -4.010 35.412 1.00 96.62 202 VAL A N 1
ATOM 1582 C CA . VAL A 1 202 ? -0.986 -2.682 35.135 1.00 96.62 202 VAL A CA 1
ATOM 1583 C C . VAL A 1 202 ? -1.524 -2.604 33.703 1.00 96.62 202 VAL A C 1
ATOM 1585 O O . VAL A 1 202 ? -2.629 -2.103 33.499 1.00 96.62 202 VAL A O 1
ATOM 1588 N N . ALA A 1 203 ? -0.787 -3.122 32.716 1.00 93.50 203 ALA A N 1
ATOM 1589 C CA . ALA A 1 203 ? -1.226 -3.137 31.321 1.00 93.50 203 ALA A CA 1
ATOM 1590 C C . ALA A 1 203 ? -2.517 -3.954 31.125 1.00 93.50 203 ALA A C 1
ATOM 1592 O O . ALA A 1 203 ? -3.451 -3.474 30.482 1.00 93.50 203 ALA A O 1
ATOM 1593 N N . GLU A 1 204 ? -2.599 -5.141 31.730 1.00 96.56 204 GLU A N 1
ATOM 1594 C CA . GLU A 1 204 ? -3.774 -6.018 31.688 1.00 96.56 204 GLU A CA 1
ATOM 1595 C C . GLU A 1 204 ? -4.978 -5.390 32.408 1.00 96.56 204 GLU A C 1
ATOM 1597 O O . GLU A 1 204 ? -6.088 -5.388 31.876 1.00 96.56 204 GLU A O 1
ATOM 1602 N N . ALA A 1 205 ? -4.768 -4.765 33.574 1.00 95.50 205 ALA A N 1
ATOM 1603 C CA . ALA A 1 205 ? -5.824 -4.054 34.296 1.00 95.50 205 ALA A CA 1
ATOM 1604 C C . ALA A 1 205 ? -6.381 -2.863 33.493 1.00 95.50 205 ALA A C 1
ATOM 1606 O O . ALA A 1 205 ? -7.599 -2.676 33.427 1.00 95.50 205 ALA A O 1
ATOM 1607 N N . VAL A 1 206 ? -5.512 -2.082 32.837 1.00 93.31 206 VAL A N 1
ATOM 1608 C CA . VAL A 1 206 ? -5.928 -1.002 31.926 1.00 93.31 206 VAL A CA 1
ATOM 1609 C C . VAL A 1 206 ? -6.686 -1.569 30.724 1.00 93.31 206 VAL A C 1
ATOM 1611 O O . VAL A 1 206 ? -7.732 -1.030 30.356 1.00 93.31 206 VAL A O 1
ATOM 1614 N N . LEU A 1 207 ? -6.215 -2.671 30.134 1.00 91.50 207 LEU A N 1
ATOM 1615 C CA . LEU A 1 207 ? -6.863 -3.307 28.989 1.00 91.50 207 LEU A CA 1
ATOM 1616 C C . LEU A 1 207 ? -8.266 -3.826 29.355 1.00 91.50 207 LEU A C 1
ATOM 1618 O O . LEU A 1 207 ? -9.235 -3.451 28.692 1.00 91.50 207 LEU A O 1
ATOM 1622 N N . LEU A 1 208 ? -8.412 -4.565 30.459 1.00 94.25 208 LEU A N 1
ATOM 1623 C CA . LEU A 1 208 ? -9.708 -4.987 31.009 1.00 94.25 208 LEU A CA 1
ATOM 1624 C C . LEU A 1 208 ? -10.650 -3.802 31.260 1.00 94.25 208 LEU A C 1
ATOM 1626 O O . LEU A 1 208 ? -11.807 -3.825 30.832 1.00 94.25 208 LEU A O 1
ATOM 1630 N N . LEU A 1 209 ? -10.154 -2.739 31.895 1.00 91.69 209 LEU A N 1
ATOM 1631 C CA . LEU A 1 209 ? -10.932 -1.532 32.167 1.00 91.69 209 LEU A CA 1
ATOM 1632 C C . LEU A 1 209 ? -11.406 -0.861 30.864 1.00 91.69 209 LEU A C 1
ATOM 1634 O O . LEU A 1 209 ? -12.583 -0.513 30.745 1.00 91.69 209 LEU A O 1
ATOM 1638 N N . THR A 1 210 ? -10.545 -0.757 29.845 1.00 85.25 210 THR A N 1
ATOM 1639 C CA . THR A 1 210 ? -10.941 -0.219 28.530 1.00 85.25 210 THR A CA 1
ATOM 1640 C C . THR A 1 210 ? -11.986 -1.093 27.832 1.00 85.25 210 THR A C 1
ATOM 1642 O O . THR A 1 210 ? -12.933 -0.550 27.263 1.00 85.25 210 THR A O 1
ATOM 1645 N N . LEU A 1 211 ? -11.891 -2.426 27.922 1.00 88.56 211 LEU A N 1
ATOM 1646 C CA . LEU A 1 211 ? -12.890 -3.347 27.365 1.00 88.56 211 LEU A CA 1
ATOM 1647 C C . LEU A 1 211 ? -14.255 -3.194 28.055 1.00 88.56 211 LEU A C 1
ATOM 1649 O O . LEU A 1 211 ? -15.285 -3.177 27.376 1.00 88.56 211 LEU A O 1
ATOM 1653 N N . ILE A 1 212 ? -14.274 -3.018 29.382 1.00 91.44 212 ILE A N 1
ATOM 1654 C CA . ILE A 1 212 ? -15.501 -2.777 30.158 1.00 91.44 212 ILE A CA 1
ATOM 1655 C C . ILE A 1 212 ? -16.159 -1.456 29.734 1.00 91.44 212 ILE A C 1
ATOM 1657 O O . ILE A 1 212 ? -17.353 -1.444 29.419 1.00 91.44 212 ILE A O 1
ATOM 1661 N N . PHE A 1 213 ? -15.401 -0.356 29.664 1.00 87.00 213 PHE A N 1
ATOM 1662 C CA . PHE A 1 213 ? -15.937 0.947 29.245 1.00 87.00 213 PHE A CA 1
ATOM 1663 C C . PHE A 1 213 ? -16.388 0.962 27.777 1.00 87.00 213 PHE A C 1
ATOM 1665 O O . PHE A 1 213 ? -17.418 1.553 27.445 1.00 87.00 213 PHE A O 1
ATOM 1672 N N . LEU A 1 214 ? -15.664 0.279 26.888 1.00 83.00 214 LEU A N 1
ATOM 1673 C CA . LEU A 1 214 ? -15.988 0.225 25.463 1.00 83.00 214 LEU A CA 1
ATOM 1674 C C . LEU A 1 214 ? -17.027 -0.847 25.102 1.00 83.00 214 LEU A C 1
ATOM 1676 O O . LEU A 1 214 ? -17.400 -0.918 23.930 1.00 83.00 214 LEU A O 1
ATOM 1680 N N . ARG A 1 215 ? -17.565 -1.622 26.059 1.00 86.38 215 ARG A N 1
ATOM 1681 C CA . ARG A 1 215 ? -18.510 -2.736 25.809 1.00 86.38 215 ARG A CA 1
ATOM 1682 C C . ARG A 1 215 ? -19.631 -2.394 24.819 1.00 86.38 215 ARG A C 1
ATOM 1684 O O . ARG A 1 215 ? -19.877 -3.138 23.875 1.00 86.38 215 ARG A O 1
ATOM 1691 N N . THR A 1 216 ? -20.258 -1.225 24.962 1.00 79.94 216 THR A N 1
ATOM 1692 C CA . THR A 1 216 ? -21.356 -0.780 24.087 1.00 79.94 216 THR A CA 1
ATOM 1693 C C . THR A 1 216 ? -20.864 -0.457 22.673 1.00 79.94 216 THR A C 1
ATOM 1695 O O . THR A 1 216 ? -21.535 -0.773 21.693 1.00 79.94 216 THR A O 1
ATOM 1698 N N . ARG A 1 217 ? -19.663 0.122 22.538 1.00 78.50 217 ARG A N 1
ATOM 1699 C CA . ARG A 1 217 ? -19.023 0.384 21.237 1.00 78.50 217 ARG A CA 1
ATOM 1700 C C . ARG A 1 217 ? -18.579 -0.917 20.562 1.00 78.50 217 ARG A C 1
ATOM 1702 O O . ARG A 1 217 ? -18.754 -1.047 19.354 1.00 78.50 217 ARG A O 1
ATOM 1709 N N . ILE A 1 218 ? -18.081 -1.886 21.333 1.00 78.62 218 ILE A N 1
ATOM 1710 C CA . ILE A 1 218 ? -17.708 -3.226 20.857 1.00 78.62 218 ILE A CA 1
ATOM 1711 C C . ILE A 1 218 ? -18.945 -3.967 20.328 1.00 78.62 218 ILE A C 1
ATOM 1713 O O . ILE A 1 218 ? -18.894 -4.505 19.226 1.00 78.62 218 ILE A O 1
ATOM 1717 N N . LEU A 1 219 ? -20.083 -3.923 21.031 1.00 77.00 219 LEU A N 1
ATOM 1718 C CA . LEU A 1 219 ? -21.342 -4.509 20.545 1.00 77.00 219 LEU A CA 1
ATOM 1719 C C . LEU A 1 219 ? -21.821 -3.874 19.228 1.00 77.00 219 LEU A C 1
ATOM 1721 O O . LEU A 1 219 ? -22.209 -4.598 18.310 1.00 77.00 219 LEU A O 1
ATOM 1725 N N . ILE A 1 220 ? -21.730 -2.545 19.089 1.00 73.75 220 ILE A N 1
ATOM 1726 C CA . ILE A 1 220 ? -22.034 -1.848 17.824 1.00 73.75 220 ILE A CA 1
ATOM 1727 C C . ILE A 1 220 ? -21.064 -2.285 16.712 1.00 73.75 220 ILE A C 1
ATOM 1729 O O . ILE A 1 220 ? -21.497 -2.553 15.592 1.00 73.75 220 ILE A O 1
ATOM 1733 N N . ALA A 1 221 ? -19.767 -2.414 17.004 1.00 70.56 221 ALA A N 1
ATOM 1734 C CA . ALA A 1 221 ? -18.775 -2.884 16.036 1.00 70.56 221 ALA A CA 1
ATOM 1735 C C . ALA A 1 221 ? -19.030 -4.339 15.596 1.00 70.56 221 ALA A C 1
ATOM 1737 O O . ALA A 1 221 ? -18.982 -4.630 14.401 1.00 70.56 221 ALA A O 1
ATOM 1738 N N . ILE A 1 222 ? -19.379 -5.237 16.526 1.00 71.06 222 ILE A N 1
ATOM 1739 C CA . ILE A 1 222 ? -19.777 -6.623 16.226 1.00 71.06 222 ILE A CA 1
ATOM 1740 C C . ILE A 1 222 ? -21.031 -6.642 15.339 1.00 71.06 222 ILE A C 1
ATOM 1742 O O . ILE A 1 222 ? -21.077 -7.403 14.371 1.00 71.06 222 ILE A O 1
ATOM 1746 N N . ALA A 1 223 ? -22.025 -5.790 15.614 1.00 71.38 223 ALA A N 1
ATOM 1747 C CA . ALA A 1 223 ? -23.222 -5.670 14.781 1.00 71.38 223 ALA A CA 1
ATOM 1748 C C . ALA A 1 223 ? -22.884 -5.196 13.355 1.00 71.38 223 ALA A C 1
ATOM 1750 O O . ALA A 1 223 ? -23.295 -5.835 12.387 1.00 71.38 223 ALA A O 1
ATOM 1751 N N . LEU A 1 224 ? -22.061 -4.150 13.208 1.00 65.75 224 LEU A N 1
ATOM 1752 C CA . LEU A 1 224 ? -21.595 -3.656 11.903 1.00 65.75 224 LEU A CA 1
ATOM 1753 C C . LEU A 1 224 ? -20.806 -4.718 11.118 1.00 65.75 224 LEU A C 1
ATOM 1755 O O . LEU A 1 224 ? -20.993 -4.863 9.907 1.00 65.75 224 LEU A O 1
ATOM 1759 N N . ILE A 1 225 ? -19.951 -5.492 11.790 1.00 70.12 225 ILE A N 1
ATOM 1760 C CA . ILE A 1 225 ? -19.178 -6.580 11.171 1.00 70.12 225 ILE A CA 1
ATOM 1761 C C . ILE A 1 225 ? -20.093 -7.748 10.765 1.00 70.12 225 ILE A C 1
ATOM 1763 O O . ILE A 1 225 ? -19.927 -8.311 9.677 1.00 70.12 225 ILE A O 1
ATOM 1767 N N . ARG A 1 226 ? -21.107 -8.080 11.575 1.00 69.12 226 ARG A N 1
ATOM 1768 C CA . ARG A 1 226 ? -22.135 -9.080 11.236 1.00 69.12 226 ARG A CA 1
ATOM 1769 C C . ARG A 1 226 ? -22.953 -8.653 10.012 1.00 69.12 226 ARG A C 1
ATOM 1771 O O . ARG A 1 226 ? -23.137 -9.468 9.110 1.00 69.12 226 ARG A O 1
ATOM 1778 N N . GLU A 1 227 ? -23.380 -7.394 9.927 1.00 73.88 227 GLU A N 1
ATOM 1779 C CA . GLU A 1 227 ? -24.080 -6.871 8.742 1.00 73.88 227 GLU A CA 1
ATOM 1780 C C . GLU A 1 227 ? -23.177 -6.810 7.502 1.00 73.88 227 GLU A C 1
ATOM 1782 O O . GLU A 1 227 ? -23.612 -7.155 6.403 1.00 73.88 227 GLU A O 1
ATOM 1787 N N . SER A 1 228 ? -21.894 -6.480 7.670 1.00 73.62 228 SER A N 1
ATOM 1788 C CA . SER A 1 228 ? -20.906 -6.539 6.581 1.00 73.62 228 SER A CA 1
ATOM 1789 C C . SER A 1 228 ? -20.721 -7.972 6.060 1.00 73.62 228 SER A C 1
ATOM 1791 O O . SER A 1 228 ? -20.665 -8.198 4.852 1.00 73.62 228 SER A O 1
ATOM 1793 N N . SER A 1 229 ? -20.705 -8.962 6.958 1.00 73.38 229 SER A N 1
ATOM 1794 C CA . SER A 1 229 ? -20.613 -10.387 6.600 1.00 73.38 229 SER A CA 1
ATOM 1795 C C . SER A 1 229 ? -21.874 -10.882 5.876 1.00 73.38 229 SER A C 1
ATOM 1797 O O . SER A 1 229 ? -21.771 -11.643 4.910 1.00 73.38 229 SER A O 1
ATOM 1799 N N . LYS A 1 230 ? -23.066 -10.398 6.264 1.00 74.44 230 LYS A N 1
ATOM 1800 C CA . LYS A 1 230 ? -24.309 -10.626 5.504 1.00 74.44 230 LYS A CA 1
ATOM 1801 C C . LYS A 1 230 ? -24.238 -10.008 4.105 1.00 74.44 230 LYS A C 1
ATOM 1803 O O . LYS A 1 230 ? -24.584 -10.687 3.142 1.00 74.44 230 LYS A O 1
ATOM 1808 N N . ALA A 1 231 ? -23.743 -8.775 3.967 1.00 75.75 231 ALA A N 1
ATOM 1809 C CA . ALA A 1 231 ? -23.589 -8.110 2.668 1.00 75.75 231 ALA A CA 1
ATOM 1810 C C . ALA A 1 231 ? -22.718 -8.927 1.696 1.00 75.75 231 ALA A C 1
ATOM 1812 O O . ALA A 1 231 ? -23.103 -9.149 0.548 1.00 75.75 231 ALA A O 1
ATOM 1813 N N . VAL A 1 232 ? -21.580 -9.438 2.179 1.00 77.69 232 VAL A N 1
ATOM 1814 C CA . VAL A 1 232 ? -20.701 -10.342 1.415 1.00 77.69 232 VAL A CA 1
ATOM 1815 C C . VAL A 1 232 ? -21.413 -11.656 1.069 1.00 77.69 232 VAL A C 1
ATOM 1817 O O . VAL A 1 232 ? -21.288 -12.139 -0.054 1.00 77.69 232 VAL A O 1
ATOM 1820 N N . SER A 1 233 ? -22.218 -12.208 1.985 1.00 77.31 233 SER A N 1
ATOM 1821 C CA . SER A 1 233 ? -23.009 -13.422 1.736 1.00 77.31 233 SER A CA 1
ATOM 1822 C C . SER A 1 233 ? -24.082 -13.249 0.651 1.00 77.31 233 SER A C 1
ATOM 1824 O O . SER A 1 233 ? -24.343 -14.205 -0.075 1.00 77.31 233 SER A O 1
ATOM 1826 N N . TYR A 1 234 ? -24.709 -12.074 0.536 1.00 79.19 234 TYR A N 1
ATOM 1827 C CA . TYR A 1 234 ? -25.681 -11.785 -0.529 1.00 79.19 234 TYR A CA 1
ATOM 1828 C C . TYR A 1 234 ? -25.011 -11.467 -1.873 1.00 79.19 234 TYR A C 1
ATOM 1830 O O . TYR A 1 234 ? -25.588 -11.726 -2.924 1.00 79.19 234 TYR A O 1
ATOM 1838 N N . MET A 1 235 ? -23.786 -10.937 -1.859 1.00 80.94 235 MET A N 1
ATOM 1839 C CA . MET A 1 235 ? -23.048 -10.541 -3.062 1.00 80.94 235 MET A CA 1
ATOM 1840 C C . MET A 1 235 ? -21.792 -11.391 -3.260 1.00 80.94 235 MET A C 1
ATOM 1842 O O . MET A 1 235 ? -20.674 -10.866 -3.314 1.00 80.94 235 MET A O 1
ATOM 1846 N N . MET A 1 236 ? -21.977 -12.707 -3.393 1.00 80.12 236 MET A N 1
ATOM 1847 C CA . MET A 1 236 ? -20.888 -13.695 -3.463 1.00 80.12 236 MET A CA 1
ATOM 1848 C C . MET A 1 236 ? -19.812 -13.351 -4.509 1.00 80.12 236 MET A C 1
ATOM 1850 O O . MET A 1 236 ? -18.628 -13.595 -4.289 1.00 80.12 236 MET A O 1
ATOM 1854 N N . THR A 1 237 ? -20.196 -12.693 -5.612 1.00 82.06 237 THR A N 1
ATOM 1855 C CA . THR A 1 237 ? -19.270 -12.201 -6.647 1.00 82.06 237 THR A CA 1
ATOM 1856 C C . THR A 1 237 ? -18.141 -11.329 -6.087 1.00 82.06 237 THR A C 1
ATOM 1858 O O . THR A 1 237 ? -17.046 -11.345 -6.636 1.00 82.06 237 THR A O 1
ATOM 1861 N N . THR A 1 238 ? -18.363 -10.588 -4.991 1.00 81.94 238 THR A N 1
ATOM 1862 C CA . THR A 1 238 ? -17.337 -9.715 -4.379 1.00 81.94 238 THR A CA 1
ATOM 1863 C C . THR A 1 238 ? -16.104 -10.483 -3.888 1.00 81.94 238 THR A C 1
ATOM 1865 O O . THR A 1 238 ? -15.006 -9.929 -3.922 1.00 81.94 238 THR A O 1
ATOM 1868 N N . LEU A 1 239 ? -16.246 -11.770 -3.543 1.00 77.81 239 LEU A N 1
ATOM 1869 C CA . LEU A 1 239 ? -15.134 -12.654 -3.166 1.00 77.81 239 LEU A CA 1
ATOM 1870 C C . LEU A 1 239 ? -14.215 -13.026 -4.341 1.00 77.81 239 LEU A C 1
ATOM 1872 O O . LEU A 1 239 ? -13.086 -13.449 -4.118 1.00 77.81 239 LEU A O 1
ATOM 1876 N N . ILE A 1 240 ? -14.667 -12.835 -5.585 1.00 81.44 240 ILE A N 1
ATOM 1877 C CA . ILE A 1 240 ? -13.861 -13.041 -6.801 1.00 81.44 240 ILE A CA 1
ATOM 1878 C C . ILE A 1 240 ? -13.001 -11.796 -7.095 1.00 81.44 240 ILE A C 1
ATOM 1880 O O . ILE A 1 240 ? -12.003 -11.870 -7.808 1.00 81.44 240 ILE A O 1
ATOM 1884 N N . TYR A 1 241 ? -13.318 -10.632 -6.516 1.00 84.81 241 TYR A N 1
ATOM 1885 C CA . TYR A 1 241 ? -12.600 -9.394 -6.831 1.00 84.81 241 TYR A CA 1
ATOM 1886 C C . TYR A 1 241 ? -11.090 -9.389 -6.481 1.00 84.81 241 TYR A C 1
ATOM 1888 O O . TYR A 1 241 ? -10.316 -8.790 -7.235 1.00 84.81 241 TYR A O 1
ATOM 1896 N N . PRO A 1 242 ? -10.607 -10.064 -5.417 1.00 83.44 242 PRO A N 1
ATOM 1897 C CA . PRO A 1 242 ? -9.172 -10.256 -5.193 1.00 83.44 242 PRO A CA 1
ATOM 1898 C C . PRO A 1 242 ? -8.462 -10.984 -6.346 1.00 83.44 242 PRO A C 1
ATOM 1900 O O . PRO A 1 242 ? -7.364 -10.574 -6.715 1.00 83.44 242 PRO A O 1
ATOM 1903 N N . LEU A 1 243 ? -9.099 -11.984 -6.973 1.00 82.44 243 LEU A N 1
ATOM 1904 C CA . LEU A 1 243 ? -8.577 -12.655 -8.174 1.00 82.44 243 LEU A CA 1
ATOM 1905 C C . LEU A 1 243 ? -8.515 -11.684 -9.363 1.00 82.44 243 LEU A C 1
ATOM 1907 O O . LEU A 1 243 ? -7.487 -11.597 -10.027 1.00 82.44 243 LEU A O 1
ATOM 1911 N N . VAL A 1 244 ? -9.573 -10.899 -9.594 1.00 87.06 244 VAL A N 1
ATOM 1912 C CA . VAL A 1 244 ? -9.592 -9.859 -10.646 1.00 87.06 244 VAL A CA 1
ATOM 1913 C C . VAL A 1 244 ? -8.469 -8.834 -10.433 1.00 87.06 244 VAL A C 1
ATOM 1915 O O . VAL A 1 244 ? -7.764 -8.466 -11.371 1.00 87.06 244 VAL A O 1
ATOM 1918 N N . SER A 1 245 ? -8.254 -8.417 -9.183 1.00 88.44 245 SER A N 1
ATOM 1919 C CA . SER A 1 245 ? -7.172 -7.499 -8.805 1.00 88.44 245 SER A CA 1
ATOM 1920 C C . SER A 1 245 ? -5.794 -8.116 -9.046 1.00 88.44 245 SER A C 1
ATOM 1922 O O . SER A 1 245 ? -4.916 -7.451 -9.588 1.00 88.44 245 SER A O 1
ATOM 1924 N N . PHE A 1 246 ? -5.608 -9.388 -8.681 1.00 86.69 246 PHE A N 1
ATOM 1925 C CA . PHE A 1 246 ? -4.373 -10.130 -8.922 1.00 86.69 246 PHE A CA 1
ATOM 1926 C C . PHE A 1 246 ? -4.057 -10.237 -10.420 1.00 86.69 246 PHE A C 1
ATOM 1928 O O . PHE A 1 246 ? -2.944 -9.906 -10.822 1.00 86.69 246 PHE A O 1
ATOM 1935 N N . VAL A 1 247 ? -5.040 -10.595 -11.254 1.00 90.31 247 VAL A N 1
ATOM 1936 C CA . VAL A 1 247 ? -4.880 -10.650 -12.718 1.00 90.31 247 VAL A CA 1
ATOM 1937 C C . VAL A 1 247 ? -4.448 -9.289 -13.275 1.00 90.31 247 VAL A C 1
ATOM 1939 O O . VAL A 1 247 ? -3.469 -9.224 -14.016 1.00 90.31 247 VAL A O 1
ATOM 1942 N N . PHE A 1 248 ? -5.094 -8.188 -12.873 1.00 93.38 248 PHE A N 1
ATOM 1943 C CA . PHE A 1 248 ? -4.673 -6.853 -13.312 1.00 93.38 248 PHE A CA 1
ATOM 1944 C C . PHE A 1 248 ? -3.259 -6.479 -12.840 1.00 93.38 248 PHE A C 1
ATOM 1946 O O . PHE A 1 248 ? -2.506 -5.885 -13.609 1.00 93.38 248 PHE A O 1
ATOM 1953 N N . LEU A 1 249 ? -2.856 -6.853 -11.622 1.00 91.06 249 LEU A N 1
ATOM 1954 C CA . LEU A 1 249 ? -1.490 -6.617 -11.142 1.00 91.06 249 LEU A CA 1
ATOM 1955 C C . LEU A 1 249 ? -0.450 -7.438 -11.921 1.00 91.06 249 LEU A C 1
ATOM 1957 O O . LEU A 1 249 ? 0.606 -6.901 -12.253 1.00 91.06 249 LEU A O 1
ATOM 1961 N N . VAL A 1 250 ? -0.751 -8.690 -12.281 1.00 88.00 250 VAL A N 1
ATOM 1962 C CA . VAL A 1 250 ? 0.105 -9.512 -13.160 1.00 88.00 250 VAL A CA 1
ATOM 1963 C C . VAL A 1 250 ? 0.228 -8.882 -14.552 1.00 88.00 250 VAL A C 1
ATOM 1965 O O . VAL A 1 250 ? 1.330 -8.834 -15.102 1.00 88.00 250 VAL A O 1
ATOM 1968 N N . VAL A 1 251 ? -0.854 -8.319 -15.102 1.00 92.88 251 VAL A N 1
ATOM 1969 C CA . VAL A 1 251 ? -0.809 -7.545 -16.358 1.00 92.88 251 VAL A CA 1
ATOM 1970 C C . VAL A 1 251 ? 0.080 -6.301 -16.212 1.00 92.88 251 VAL A C 1
ATOM 1972 O O . VAL A 1 251 ? 0.913 -6.052 -17.079 1.00 92.88 251 VAL A O 1
ATOM 1975 N N . CYS A 1 252 ? -0.002 -5.554 -15.104 1.00 93.56 252 CYS A N 1
ATOM 1976 C CA . CYS A 1 252 ? 0.885 -4.407 -14.868 1.00 93.56 252 CYS A CA 1
ATOM 1977 C C . CYS A 1 252 ? 2.367 -4.806 -14.749 1.00 93.56 252 CYS A C 1
ATOM 1979 O O . CYS A 1 252 ? 3.221 -4.141 -15.335 1.00 93.56 252 CYS A O 1
ATOM 1981 N N . VAL A 1 253 ? 2.682 -5.880 -14.014 1.00 88.44 253 VAL A N 1
ATOM 1982 C CA . VAL A 1 253 ? 4.062 -6.374 -13.836 1.00 88.44 253 VAL A CA 1
ATOM 1983 C C . VAL A 1 253 ? 4.635 -6.897 -15.154 1.00 88.44 253 VAL A C 1
ATOM 1985 O O . VAL A 1 253 ? 5.763 -6.552 -15.504 1.00 88.44 253 VAL A O 1
ATOM 1988 N N . SER A 1 254 ? 3.867 -7.687 -15.908 1.00 85.50 254 SER A N 1
ATOM 1989 C CA . SER A 1 254 ? 4.307 -8.216 -17.206 1.00 85.50 254 SER A CA 1
ATOM 1990 C C . SER A 1 254 ? 4.495 -7.106 -18.240 1.00 85.50 254 SER A C 1
ATOM 1992 O O . SER A 1 254 ? 5.543 -7.063 -18.879 1.00 85.50 254 SER A O 1
ATOM 1994 N N . TYR A 1 255 ? 3.563 -6.153 -18.347 1.00 90.06 255 TYR A N 1
ATOM 1995 C CA . TYR A 1 255 ? 3.703 -4.998 -19.238 1.00 90.06 255 TYR A CA 1
ATOM 1996 C C . TYR A 1 255 ? 4.943 -4.150 -18.905 1.00 90.06 255 TYR A C 1
ATOM 1998 O O . TYR A 1 255 ? 5.720 -3.810 -19.801 1.00 90.06 255 TYR A O 1
ATOM 2006 N N . TRP A 1 256 ? 5.178 -3.862 -17.618 1.00 92.06 256 TRP A N 1
ATOM 2007 C CA . TRP A 1 256 ? 6.379 -3.155 -17.162 1.00 92.06 256 TRP A CA 1
ATOM 2008 C C . TRP A 1 256 ? 7.666 -3.918 -17.490 1.00 92.06 256 TRP A C 1
ATOM 2010 O O . TRP A 1 256 ? 8.604 -3.320 -18.021 1.00 92.06 256 TRP A O 1
ATOM 2020 N N . GLY A 1 257 ? 7.708 -5.224 -17.207 1.00 80.19 257 GLY A N 1
ATOM 2021 C CA . GLY A 1 257 ? 8.882 -6.072 -17.426 1.00 80.19 257 GLY A CA 1
ATOM 2022 C C . GLY A 1 257 ? 9.221 -6.242 -18.907 1.00 80.19 257 GLY A C 1
ATOM 2023 O O . GLY A 1 257 ? 10.379 -6.099 -19.292 1.00 80.19 257 GLY A O 1
ATOM 2024 N N . ILE A 1 258 ? 8.207 -6.452 -19.753 1.00 80.94 258 ILE A N 1
ATOM 2025 C CA . ILE A 1 258 ? 8.348 -6.500 -21.215 1.00 80.94 258 ILE A CA 1
ATOM 2026 C C . ILE A 1 258 ? 8.865 -5.153 -21.740 1.00 80.94 258 ILE A C 1
ATOM 2028 O O . ILE A 1 258 ? 9.835 -5.120 -22.496 1.00 80.94 258 ILE A O 1
ATOM 2032 N N . THR A 1 259 ? 8.286 -4.035 -21.289 1.00 83.69 259 THR A N 1
ATOM 2033 C CA . THR A 1 259 ? 8.736 -2.686 -21.679 1.00 83.69 259 THR A CA 1
ATOM 2034 C C . THR A 1 259 ? 10.174 -2.418 -21.223 1.00 83.69 259 THR A C 1
ATOM 2036 O O . THR A 1 259 ? 10.984 -1.913 -22.000 1.00 83.69 259 THR A O 1
ATOM 2039 N N . ALA A 1 260 ? 10.531 -2.809 -19.995 1.00 79.12 260 ALA A N 1
ATOM 2040 C CA . ALA A 1 260 ? 11.883 -2.670 -19.456 1.00 79.12 260 ALA A CA 1
ATOM 2041 C C . ALA A 1 260 ? 12.905 -3.481 -20.265 1.00 79.12 260 ALA A C 1
ATOM 2043 O O . ALA A 1 260 ? 13.997 -2.975 -20.539 1.00 79.12 260 ALA A O 1
ATOM 2044 N N . LEU A 1 261 ? 12.540 -4.704 -20.669 1.00 73.38 261 LEU A N 1
ATOM 2045 C CA . LEU A 1 261 ? 13.363 -5.586 -21.492 1.00 73.38 261 LEU A CA 1
ATOM 2046 C C . LEU A 1 261 ? 13.579 -5.002 -22.892 1.00 73.38 261 LEU A C 1
ATOM 2048 O O . LEU A 1 261 ? 14.730 -4.819 -23.281 1.00 73.38 261 LEU A O 1
ATOM 2052 N N . TYR A 1 262 ? 12.508 -4.628 -23.605 1.00 73.88 262 TYR A N 1
ATOM 2053 C CA . TYR A 1 262 ? 12.618 -4.001 -24.929 1.00 73.88 262 TYR A CA 1
ATOM 2054 C C . TYR A 1 262 ? 13.465 -2.725 -24.891 1.00 73.88 262 TYR A C 1
ATOM 2056 O O . TYR A 1 262 ? 14.336 -2.540 -25.741 1.00 73.88 262 TYR A O 1
ATOM 2064 N N . LEU A 1 263 ? 13.283 -1.872 -23.877 1.00 73.44 263 LEU A N 1
ATOM 2065 C CA . LEU A 1 263 ? 14.141 -0.705 -23.664 1.00 73.44 263 LEU A CA 1
ATOM 2066 C C . LEU A 1 263 ? 15.612 -1.121 -23.461 1.00 73.44 263 LEU A C 1
ATOM 2068 O O . LEU A 1 263 ? 16.498 -0.550 -24.096 1.00 73.44 263 LEU A O 1
ATOM 2072 N N . ALA A 1 264 ? 15.896 -2.142 -22.646 1.00 69.69 264 ALA A N 1
ATOM 2073 C CA . ALA A 1 264 ? 17.258 -2.616 -22.370 1.00 69.69 264 ALA A CA 1
ATOM 2074 C C . ALA A 1 264 ? 17.963 -3.314 -23.559 1.00 69.69 264 ALA A C 1
ATOM 2076 O O . ALA A 1 264 ? 19.202 -3.390 -23.568 1.00 69.69 264 ALA A O 1
ATOM 2077 N N . THR A 1 265 ? 17.209 -3.809 -24.549 1.00 69.38 265 THR A N 1
ATOM 2078 C CA . THR A 1 265 ? 17.727 -4.491 -25.755 1.00 69.38 265 THR A CA 1
ATOM 2079 C C . THR A 1 265 ? 17.646 -3.656 -27.038 1.00 69.38 265 THR A C 1
ATOM 2081 O O . THR A 1 265 ? 18.198 -4.066 -28.049 1.00 69.38 265 THR A O 1
ATOM 2084 N N . SER A 1 266 ? 17.011 -2.481 -27.011 1.00 71.62 266 SER A N 1
ATOM 2085 C CA . SER A 1 266 ? 16.753 -1.599 -28.172 1.00 71.62 266 SER A CA 1
ATOM 2086 C C . SER A 1 266 ? 17.975 -0.997 -28.897 1.00 71.62 266 SER A C 1
ATOM 2088 O O . SER A 1 266 ? 17.816 -0.253 -29.866 1.00 71.62 266 SER A O 1
ATOM 2090 N N . GLY A 1 267 ? 19.200 -1.250 -28.432 1.00 69.44 267 GLY A N 1
ATOM 2091 C CA . GLY A 1 267 ? 20.408 -0.745 -29.087 1.00 69.44 267 GLY A CA 1
ATOM 2092 C C . GLY A 1 267 ? 20.761 -1.555 -30.337 1.00 69.44 267 GLY A C 1
ATOM 2093 O O . GLY A 1 267 ? 20.585 -2.769 -30.360 1.00 69.44 267 GLY A O 1
ATOM 2094 N N . ALA A 1 268 ? 21.336 -0.913 -31.356 1.00 70.88 268 ALA A N 1
ATOM 2095 C CA . ALA A 1 268 ? 21.969 -1.644 -32.455 1.00 70.88 268 ALA A CA 1
ATOM 2096 C C . ALA A 1 268 ? 23.242 -2.352 -31.939 1.00 70.88 268 ALA A C 1
ATOM 2098 O O . ALA A 1 268 ? 24.002 -1.726 -31.195 1.00 70.88 268 ALA A O 1
ATOM 2099 N N . PRO A 1 269 ? 23.504 -3.626 -32.268 1.00 71.06 269 PRO A N 1
ATOM 2100 C CA . PRO A 1 269 ? 24.729 -4.298 -31.844 1.00 71.06 269 PRO A CA 1
ATOM 2101 C C . PRO A 1 269 ? 25.954 -3.735 -32.582 1.00 71.06 269 PRO A C 1
ATOM 2103 O O . PRO A 1 269 ? 25.926 -3.557 -33.796 1.00 71.06 269 PRO A O 1
ATOM 2106 N N . VAL A 1 270 ? 27.036 -3.462 -31.848 1.00 74.00 270 VAL A N 1
ATOM 2107 C CA . VAL A 1 270 ? 28.334 -3.035 -32.390 1.00 74.00 270 VAL A CA 1
ATOM 2108 C C . VAL A 1 270 ? 29.333 -4.171 -32.207 1.00 74.00 270 VAL A C 1
ATOM 2110 O O . VAL A 1 270 ? 29.609 -4.609 -31.082 1.00 74.00 270 VAL A O 1
ATOM 2113 N N . TYR A 1 271 ? 29.873 -4.634 -33.327 1.00 75.69 271 TYR A N 1
ATOM 2114 C CA . TYR A 1 271 ? 30.909 -5.654 -33.392 1.00 75.69 271 TYR A CA 1
ATOM 2115 C C . TYR A 1 271 ? 32.229 -4.987 -33.759 1.00 75.69 271 TYR A C 1
ATOM 2117 O O . TYR A 1 271 ? 32.243 -4.121 -34.635 1.00 75.69 271 TYR A O 1
ATOM 2125 N N . ASN A 1 272 ? 33.320 -5.413 -33.123 1.00 82.12 272 ASN A N 1
ATOM 2126 C CA . ASN A 1 272 ? 34.667 -4.982 -33.478 1.00 82.12 272 ASN A CA 1
ATOM 2127 C C . ASN A 1 272 ? 35.528 -6.183 -33.868 1.00 82.12 272 ASN A C 1
ATOM 2129 O O . ASN A 1 272 ? 35.279 -7.316 -33.444 1.00 82.12 272 ASN A O 1
ATOM 2133 N N . VAL A 1 273 ? 36.574 -5.924 -34.648 1.00 81.31 273 VAL A N 1
ATOM 2134 C CA . VAL A 1 273 ? 37.588 -6.933 -34.963 1.00 81.31 273 VAL A CA 1
ATOM 2135 C C . VAL A 1 273 ? 38.530 -7.101 -33.769 1.00 81.31 273 VAL A C 1
ATOM 2137 O O . VAL A 1 273 ? 39.085 -6.126 -33.261 1.00 81.31 273 VAL A O 1
ATOM 2140 N N . VAL A 1 274 ? 38.716 -8.347 -33.331 1.00 78.38 274 VAL A N 1
ATOM 2141 C CA . VAL A 1 274 ? 39.628 -8.739 -32.245 1.00 78.38 274 VAL A CA 1
ATOM 2142 C C . VAL A 1 274 ? 40.522 -9.898 -32.688 1.00 78.38 274 VAL A C 1
ATOM 2144 O O . VAL A 1 274 ? 40.097 -10.755 -33.463 1.00 78.38 274 VAL A O 1
ATOM 2147 N N . ALA A 1 275 ? 41.760 -9.944 -32.195 1.00 71.69 275 ALA A N 1
ATOM 2148 C CA . ALA A 1 275 ? 42.685 -11.050 -32.436 1.00 71.69 275 ALA A CA 1
ATOM 2149 C C . ALA A 1 275 ? 42.602 -12.069 -31.289 1.00 71.69 275 ALA A C 1
ATOM 2151 O O . ALA A 1 275 ? 42.857 -11.724 -30.136 1.00 71.69 275 ALA A O 1
ATOM 2152 N N . LEU A 1 276 ? 42.273 -13.329 -31.593 1.00 65.88 276 LEU A N 1
ATOM 2153 C CA . LEU A 1 276 ? 42.172 -14.387 -30.573 1.00 65.88 276 LEU A CA 1
ATOM 2154 C C . LEU A 1 276 ? 43.529 -14.919 -30.089 1.00 65.88 276 LEU A C 1
ATOM 2156 O O . LEU A 1 276 ? 43.584 -15.616 -29.079 1.00 65.88 276 LEU A O 1
ATOM 2160 N N . ASN A 1 277 ? 44.615 -14.622 -30.805 1.00 63.69 277 ASN A N 1
ATOM 2161 C CA . ASN A 1 277 ? 45.958 -15.028 -30.413 1.00 63.69 277 ASN A CA 1
ATOM 2162 C C . ASN A 1 277 ? 46.960 -13.896 -30.678 1.00 63.69 277 ASN A C 1
ATOM 2164 O O . ASN A 1 277 ? 47.298 -13.625 -31.829 1.00 63.69 277 ASN A O 1
ATOM 2168 N N . MET A 1 278 ? 47.422 -13.245 -29.606 1.00 56.12 278 MET A N 1
ATOM 2169 C CA . MET A 1 278 ? 48.380 -12.131 -29.654 1.00 56.12 278 MET A CA 1
ATOM 2170 C C . MET A 1 278 ? 49.846 -12.583 -29.782 1.00 56.12 278 MET A C 1
ATOM 2172 O O . MET A 1 278 ? 50.721 -11.729 -29.876 1.00 56.12 278 MET A O 1
ATOM 2176 N N . SER A 1 279 ? 50.139 -13.893 -29.779 1.00 56.62 279 SER A N 1
ATOM 2177 C CA . SER A 1 279 ? 51.517 -14.399 -29.915 1.00 56.62 279 SER A CA 1
ATOM 2178 C C . SER A 1 279 ? 52.000 -14.549 -31.364 1.00 56.62 279 SER A C 1
ATOM 2180 O O . SER A 1 279 ? 53.172 -14.850 -31.580 1.00 56.62 279 SER A O 1
ATOM 2182 N N . GLN A 1 280 ? 51.136 -14.316 -32.359 1.00 57.78 280 GLN A N 1
ATOM 2183 C CA . GLN A 1 280 ? 51.559 -14.141 -33.751 1.00 57.78 280 GLN A CA 1
ATOM 2184 C C . GLN A 1 280 ? 51.956 -12.681 -34.001 1.00 57.78 280 GLN A C 1
ATOM 2186 O O . GLN A 1 280 ? 51.216 -11.754 -33.666 1.00 57.78 280 GLN A O 1
ATOM 2191 N N . SER A 1 281 ? 53.142 -12.496 -34.583 1.00 56.59 281 SER A N 1
ATOM 2192 C CA . SER A 1 281 ? 53.708 -11.196 -34.951 1.00 56.59 281 SER A CA 1
ATOM 2193 C C . SER A 1 281 ? 52.768 -10.390 -35.859 1.00 56.59 281 SER A C 1
ATOM 2195 O O . SER A 1 281 ? 52.123 -10.957 -36.735 1.00 56.59 281 SER A O 1
ATOM 2197 N N . ASP A 1 282 ? 52.732 -9.071 -35.644 1.00 61.91 282 ASP A N 1
ATOM 2198 C CA . ASP A 1 282 ? 51.929 -8.050 -36.348 1.00 61.91 282 ASP A CA 1
ATOM 2199 C C . ASP A 1 282 ? 50.405 -7.990 -36.118 1.00 61.91 282 ASP A C 1
ATOM 2201 O O . ASP A 1 282 ? 49.724 -7.154 -36.717 1.00 61.91 282 ASP A O 1
ATOM 2205 N N . CYS A 1 283 ? 49.838 -8.739 -35.163 1.00 64.00 283 CYS A N 1
ATOM 2206 C CA . CYS A 1 283 ? 48.413 -8.557 -34.829 1.00 64.00 283 CYS A CA 1
ATOM 2207 C C . CYS A 1 283 ? 48.079 -7.406 -33.882 1.00 64.00 283 CYS A C 1
ATOM 2209 O O . CYS A 1 283 ? 46.971 -6.872 -33.951 1.00 64.00 283 CYS A O 1
ATOM 2211 N N . SER A 1 284 ? 49.022 -6.966 -33.052 1.00 62.50 284 SER A N 1
ATOM 2212 C CA . SER A 1 284 ? 48.851 -5.784 -32.197 1.00 62.50 284 SER A CA 1
ATOM 2213 C C . SER A 1 284 ? 48.989 -4.457 -32.955 1.00 62.50 284 SER A C 1
ATOM 2215 O O . SER A 1 284 ? 48.446 -3.449 -32.510 1.00 62.50 284 SER A O 1
ATOM 2217 N N . THR A 1 285 ? 49.695 -4.444 -34.090 1.00 64.69 285 THR A N 1
ATOM 2218 C CA . THR A 1 285 ? 49.929 -3.249 -34.919 1.00 64.69 285 THR A CA 1
ATOM 2219 C C . THR A 1 285 ? 48.766 -2.969 -35.875 1.00 64.69 285 THR A C 1
ATOM 2221 O O . THR A 1 285 ? 48.435 -1.808 -36.111 1.00 64.69 285 THR A O 1
ATOM 2224 N N . VAL A 1 286 ? 48.101 -4.015 -36.381 1.00 70.00 286 VAL A N 1
ATOM 2225 C CA . VAL A 1 286 ? 46.979 -3.904 -37.335 1.00 70.00 286 VAL A CA 1
ATOM 2226 C C . VAL A 1 286 ? 45.610 -3.787 -36.645 1.00 70.00 286 VAL A C 1
ATOM 2228 O O . VAL A 1 286 ? 44.737 -3.060 -37.126 1.00 70.00 286 VAL A O 1
ATOM 2231 N N . ILE A 1 287 ? 45.391 -4.490 -35.524 1.00 70.81 287 ILE A N 1
ATOM 2232 C CA . ILE A 1 287 ? 44.081 -4.579 -34.857 1.00 70.81 287 ILE A CA 1
ATOM 2233 C C . ILE A 1 287 ? 44.118 -3.826 -33.523 1.00 70.81 287 ILE A C 1
ATOM 2235 O O . ILE A 1 287 ? 44.473 -4.364 -32.479 1.00 70.81 287 ILE A O 1
ATOM 2239 N N . THR A 1 288 ? 43.665 -2.572 -33.544 1.00 65.62 288 THR A N 1
ATOM 2240 C CA . THR A 1 288 ? 43.582 -1.692 -32.359 1.00 65.62 288 THR A CA 1
ATOM 2241 C C . THR A 1 288 ? 42.340 -1.926 -31.486 1.00 65.62 288 THR A C 1
ATOM 2243 O O . THR A 1 288 ? 42.083 -1.169 -30.552 1.00 65.62 288 THR A O 1
ATOM 2246 N N . GLY A 1 289 ? 41.514 -2.932 -31.801 1.00 65.19 289 GLY A N 1
ATOM 2247 C CA . GLY A 1 289 ? 40.305 -3.295 -31.046 1.00 65.19 289 GLY A CA 1
ATOM 2248 C C . GLY A 1 289 ? 39.127 -2.313 -31.147 1.00 65.19 289 GLY A C 1
ATOM 2249 O O . GLY A 1 289 ? 38.053 -2.602 -30.621 1.00 65.19 289 GLY A O 1
ATOM 2250 N N . ASN A 1 290 ? 39.289 -1.175 -31.835 1.00 68.00 290 ASN A N 1
ATOM 2251 C CA . ASN A 1 290 ? 38.256 -0.141 -32.000 1.00 68.00 290 ASN A CA 1
ATOM 2252 C C . ASN A 1 290 ? 37.693 -0.046 -33.437 1.00 68.00 290 ASN A C 1
ATOM 2254 O O . ASN A 1 290 ? 36.867 0.817 -33.720 1.00 68.00 290 ASN A O 1
ATOM 2258 N N . GLN A 1 291 ? 38.141 -0.921 -34.346 1.00 80.06 291 GLN A N 1
ATOM 2259 C CA . GLN A 1 291 ? 37.615 -1.049 -35.711 1.00 80.06 291 GLN A CA 1
ATOM 2260 C C . GLN A 1 291 ? 36.297 -1.827 -35.685 1.00 80.06 291 GLN A C 1
ATOM 2262 O O . GLN A 1 291 ? 36.281 -2.969 -35.220 1.00 80.06 291 GLN A O 1
ATOM 2267 N N . THR A 1 292 ? 35.214 -1.234 -36.189 1.00 82.12 292 THR A N 1
ATOM 2268 C CA . THR A 1 292 ? 33.908 -1.897 -36.301 1.00 82.12 292 THR A CA 1
ATOM 2269 C C . THR A 1 292 ? 33.845 -2.841 -37.504 1.00 82.12 292 THR A C 1
ATOM 2271 O O . THR A 1 292 ? 34.554 -2.661 -38.492 1.00 82.12 292 THR A O 1
ATOM 2274 N N . CYS A 1 293 ? 32.993 -3.862 -37.427 1.00 82.88 293 CYS A N 1
ATOM 2275 C CA . CYS A 1 293 ? 32.785 -4.850 -38.486 1.00 82.88 293 CYS A CA 1
ATOM 2276 C C . CYS A 1 293 ? 31.314 -5.284 -38.575 1.00 82.88 293 CYS A C 1
ATOM 2278 O O . CYS A 1 293 ? 30.563 -5.174 -37.607 1.00 82.88 293 CYS A O 1
ATOM 2280 N N . ASP A 1 294 ? 30.914 -5.801 -39.737 1.00 80.94 294 ASP A N 1
ATOM 2281 C CA . ASP A 1 294 ? 29.643 -6.506 -39.923 1.00 80.94 294 ASP A CA 1
ATOM 2282 C C . ASP A 1 294 ? 29.913 -8.022 -39.859 1.00 80.94 294 ASP A C 1
ATOM 2284 O O . ASP A 1 294 ? 30.708 -8.517 -40.664 1.00 80.94 294 ASP A O 1
ATOM 2288 N N . PRO A 1 295 ? 29.294 -8.782 -38.935 1.00 81.50 295 PRO A N 1
ATOM 2289 C CA . PRO A 1 295 ? 29.506 -10.225 -38.824 1.00 81.50 295 PRO A CA 1
ATOM 2290 C C . PRO A 1 295 ? 29.065 -11.021 -40.062 1.00 81.50 295 PRO A C 1
ATOM 2292 O O . PRO A 1 295 ? 29.560 -12.131 -40.246 1.00 81.50 295 PRO A O 1
ATOM 2295 N N . LEU A 1 296 ? 28.165 -10.494 -40.903 1.00 82.75 296 LEU A N 1
ATOM 2296 C CA . LEU A 1 296 ? 27.704 -11.161 -42.129 1.00 82.75 296 LEU A CA 1
ATOM 2297 C C . LEU A 1 296 ? 28.656 -10.944 -43.313 1.00 82.75 296 LEU A C 1
ATOM 2299 O O . LEU A 1 296 ? 28.759 -11.810 -44.179 1.00 82.75 296 LEU A O 1
ATOM 2303 N N . ALA A 1 297 ? 29.366 -9.812 -43.342 1.00 83.62 297 ALA A N 1
ATOM 2304 C CA . ALA A 1 297 ? 30.352 -9.485 -44.377 1.00 83.62 297 ALA A CA 1
ATOM 2305 C C . ALA A 1 297 ? 31.806 -9.800 -43.963 1.00 83.62 297 ALA A C 1
ATOM 2307 O O . ALA A 1 297 ? 32.724 -9.688 -44.777 1.00 83.62 297 ALA A O 1
ATOM 2308 N N . PHE A 1 298 ? 32.048 -10.173 -42.702 1.00 83.44 298 PHE A N 1
ATOM 2309 C CA . PHE A 1 298 ? 33.396 -10.413 -42.192 1.00 83.44 298 PHE A CA 1
ATOM 2310 C C . PHE A 1 298 ? 34.007 -11.718 -42.720 1.00 83.44 298 PHE A C 1
ATOM 2312 O O . PHE A 1 298 ? 33.458 -12.806 -42.561 1.00 83.44 298 PHE A O 1
ATOM 2319 N N . ASN A 1 299 ? 35.225 -11.614 -43.248 1.00 81.44 299 ASN A N 1
ATOM 2320 C CA . ASN A 1 299 ? 36.056 -12.735 -43.665 1.00 81.44 299 ASN A CA 1
ATOM 2321 C C . ASN A 1 299 ? 37.482 -12.526 -43.136 1.00 81.44 299 ASN A C 1
ATOM 2323 O O . ASN A 1 299 ? 38.070 -11.459 -43.322 1.00 81.44 299 ASN A O 1
ATOM 2327 N N . SER A 1 300 ? 38.058 -13.551 -42.503 1.00 73.25 300 SER A N 1
ATOM 2328 C CA . SER A 1 300 ? 39.426 -13.509 -41.971 1.00 73.25 300 SER A CA 1
ATOM 2329 C C . SER A 1 300 ? 40.493 -13.278 -43.046 1.00 73.25 300 SER A C 1
ATOM 2331 O O . SER A 1 300 ? 41.566 -12.781 -42.720 1.00 73.25 300 SER A O 1
ATOM 2333 N N . SER A 1 301 ? 40.214 -13.571 -44.323 1.00 77.44 301 SER A N 1
ATOM 2334 C CA . SER A 1 301 ? 41.148 -13.288 -45.425 1.00 77.44 301 SER A CA 1
ATOM 2335 C C . SER A 1 301 ? 41.373 -11.792 -45.684 1.00 77.44 301 SER A C 1
ATOM 2337 O O . SER A 1 301 ? 42.344 -11.444 -46.349 1.00 77.44 301 SER A O 1
ATOM 2339 N N . MET A 1 302 ? 40.518 -10.901 -45.160 1.00 76.38 302 MET A N 1
ATOM 2340 C CA . MET A 1 302 ? 40.731 -9.446 -45.231 1.00 76.38 302 MET A CA 1
ATOM 2341 C C . MET A 1 302 ? 41.869 -8.959 -44.319 1.00 76.38 302 MET A C 1
ATOM 2343 O O . MET A 1 302 ? 42.344 -7.839 -44.483 1.00 76.38 302 MET A O 1
ATOM 2347 N N . TYR A 1 303 ? 42.330 -9.798 -43.387 1.00 77.56 303 TYR A N 1
ATOM 2348 C CA . TYR A 1 303 ? 43.433 -9.511 -42.473 1.00 77.56 303 TYR A CA 1
ATOM 2349 C C . TYR A 1 303 ? 44.562 -10.537 -42.689 1.00 77.56 303 TYR A C 1
ATOM 2351 O O . TYR A 1 303 ? 44.749 -11.420 -41.852 1.00 77.56 303 TYR A O 1
ATOM 2359 N N . PRO A 1 304 ? 45.320 -10.462 -43.804 1.00 72.00 304 PRO A N 1
ATOM 2360 C CA . PRO A 1 304 ? 46.320 -11.474 -44.162 1.00 72.00 304 PRO A CA 1
ATOM 2361 C C . PRO A 1 304 ? 47.439 -11.624 -43.119 1.00 72.00 304 PRO A C 1
ATOM 2363 O O . PRO A 1 304 ? 47.914 -12.735 -42.899 1.00 72.00 304 PRO A O 1
ATOM 2366 N N . SER A 1 305 ? 47.798 -10.548 -42.412 1.00 74.38 305 SER A N 1
ATOM 2367 C CA . SER A 1 305 ? 48.745 -10.589 -41.287 1.00 74.38 305 SER A CA 1
ATOM 2368 C C . SER A 1 305 ? 48.185 -11.289 -40.035 1.00 74.38 305 SER A C 1
ATOM 2370 O O . SER A 1 305 ? 48.948 -11.616 -39.134 1.00 74.38 305 SER A O 1
ATOM 2372 N N . CYS A 1 306 ? 46.865 -11.517 -39.955 1.00 73.00 306 CYS A N 1
ATOM 2373 C CA . CYS A 1 306 ? 46.161 -11.974 -38.751 1.00 73.00 306 CYS A CA 1
ATOM 2374 C C . CYS A 1 306 ? 45.050 -12.999 -39.026 1.00 73.00 306 CYS A C 1
ATOM 2376 O O . CYS A 1 306 ? 43.863 -12.691 -38.880 1.00 73.00 306 CYS A O 1
ATOM 2378 N N . PRO A 1 307 ? 45.396 -14.272 -39.293 1.00 73.50 307 PRO A N 1
ATOM 2379 C CA . PRO A 1 307 ? 44.404 -15.346 -39.426 1.00 73.50 307 PRO A CA 1
ATOM 2380 C C . PRO A 1 307 ? 43.579 -15.588 -38.139 1.00 73.50 307 PRO A C 1
ATOM 2382 O O . PRO A 1 307 ? 42.494 -16.180 -38.190 1.00 73.50 307 PRO A O 1
ATOM 2385 N N . SER A 1 308 ? 44.057 -15.107 -36.983 1.00 74.06 308 SER A N 1
ATOM 2386 C CA . SER A 1 308 ? 43.357 -15.136 -35.689 1.00 74.06 308 SER A CA 1
ATOM 2387 C C . SER A 1 308 ? 42.303 -14.026 -35.509 1.00 74.06 308 SER A C 1
ATOM 2389 O O . SER A 1 308 ? 41.619 -14.009 -34.482 1.00 74.06 308 SER A O 1
ATOM 2391 N N . ALA A 1 309 ? 42.136 -13.124 -36.487 1.00 76.69 309 ALA A N 1
ATOM 2392 C CA . ALA A 1 309 ? 41.150 -12.045 -36.456 1.00 76.69 309 ALA A CA 1
ATOM 2393 C C . ALA A 1 309 ? 39.708 -12.575 -36.520 1.00 76.69 309 ALA A C 1
ATOM 2395 O O . ALA A 1 309 ? 39.370 -13.402 -37.374 1.00 76.69 309 ALA A O 1
ATOM 2396 N N . ARG A 1 310 ? 38.831 -12.082 -35.644 1.00 79.50 310 ARG A N 1
ATOM 2397 C CA . ARG A 1 310 ? 37.393 -12.391 -35.628 1.00 79.50 310 ARG A CA 1
ATOM 2398 C C . ARG A 1 310 ? 36.578 -11.126 -35.380 1.00 79.50 310 ARG A C 1
ATOM 2400 O O . ARG A 1 310 ? 36.954 -10.306 -34.548 1.00 79.50 310 ARG A O 1
ATOM 2407 N N . CYS A 1 311 ? 35.446 -10.996 -36.066 1.00 75.56 311 CYS A N 1
ATOM 2408 C CA . CYS A 1 311 ? 34.434 -9.997 -35.742 1.00 75.56 311 CYS A CA 1
ATOM 2409 C C . CYS A 1 311 ? 33.627 -10.478 -34.529 1.00 75.56 311 CYS A C 1
ATOM 2411 O O . CYS A 1 311 ? 32.977 -11.523 -34.595 1.00 75.56 311 CYS A O 1
ATOM 2413 N N . VAL A 1 312 ? 33.703 -9.758 -33.410 1.00 70.81 312 VAL A N 1
ATOM 2414 C CA . VAL A 1 312 ? 33.077 -10.147 -32.137 1.00 70.81 312 VAL A CA 1
ATOM 2415 C C . VAL A 1 312 ? 32.229 -8.996 -31.609 1.00 70.81 312 VAL A C 1
ATOM 2417 O O . VAL A 1 312 ? 32.616 -7.831 -31.674 1.00 70.81 312 VAL A O 1
ATOM 2420 N N . PHE A 1 313 ? 31.050 -9.323 -31.081 1.00 68.06 313 PHE A N 1
ATOM 2421 C CA . PHE A 1 313 ? 30.173 -8.353 -30.432 1.00 68.06 313 PHE A CA 1
ATOM 2422 C C . PHE A 1 313 ? 30.863 -7.755 -29.198 1.00 68.06 313 PHE A C 1
ATOM 2424 O O . PHE A 1 313 ? 31.259 -8.496 -28.299 1.00 68.06 313 PHE A O 1
ATOM 2431 N N . ILE A 1 314 ? 30.961 -6.424 -29.131 1.00 68.50 314 ILE A N 1
ATOM 2432 C CA . ILE A 1 314 ? 31.565 -5.722 -27.987 1.00 68.50 314 ILE A CA 1
ATOM 2433 C C . ILE A 1 314 ? 30.496 -5.075 -27.113 1.00 68.50 314 ILE A C 1
ATOM 2435 O O . ILE A 1 314 ? 30.494 -5.223 -25.891 1.00 68.50 314 ILE A O 1
ATOM 2439 N N . LYS A 1 315 ? 29.599 -4.296 -27.724 1.00 63.59 315 LYS A N 1
ATOM 2440 C CA . LYS A 1 315 ? 28.615 -3.486 -27.000 1.00 63.59 315 LYS A CA 1
ATOM 2441 C C . LYS A 1 315 ? 27.421 -3.168 -27.883 1.00 63.59 315 LYS A C 1
ATOM 2443 O O . LYS A 1 315 ? 27.507 -3.168 -29.101 1.00 63.59 315 LYS A O 1
ATOM 2448 N N . TYR A 1 316 ? 26.311 -2.812 -27.255 1.00 67.00 316 TYR A N 1
ATOM 2449 C CA . TYR A 1 316 ? 25.225 -2.136 -27.957 1.00 67.00 316 TYR A CA 1
ATOM 2450 C C . TYR A 1 316 ? 25.571 -0.657 -28.151 1.00 67.00 316 TYR A C 1
ATOM 2452 O O . TYR A 1 316 ? 26.167 -0.038 -27.262 1.00 67.00 316 TYR A O 1
ATOM 2460 N N . ASN A 1 317 ? 25.192 -0.108 -29.303 1.00 69.75 317 ASN A N 1
ATOM 2461 C CA . ASN A 1 317 ? 25.405 1.283 -29.665 1.00 69.75 317 ASN A CA 1
ATOM 2462 C C . ASN A 1 317 ? 24.706 2.210 -28.655 1.00 69.75 317 ASN A C 1
ATOM 2464 O O . ASN A 1 317 ? 23.561 1.967 -28.264 1.00 69.75 317 ASN A O 1
ATOM 2468 N N . LYS A 1 318 ? 25.408 3.264 -28.232 1.00 67.69 318 LYS A N 1
ATOM 2469 C CA . LYS A 1 318 ? 24.899 4.320 -27.341 1.00 67.69 318 LYS A CA 1
ATOM 2470 C C . LYS A 1 318 ? 24.677 5.646 -28.077 1.00 67.69 318 LYS A C 1
ATOM 2472 O O . LYS A 1 318 ? 24.097 6.569 -27.507 1.00 67.69 318 LYS A O 1
ATOM 2477 N N . ASP A 1 319 ? 25.113 5.724 -29.329 1.00 66.75 319 ASP A N 1
ATOM 2478 C CA . ASP A 1 319 ? 25.188 6.944 -30.115 1.00 66.75 319 ASP A CA 1
ATOM 2479 C C . ASP A 1 319 ? 23.858 7.158 -30.846 1.00 66.75 319 ASP A C 1
ATOM 2481 O O . ASP A 1 319 ? 23.599 6.621 -31.922 1.00 66.75 319 ASP A O 1
ATOM 2485 N N . GLY A 1 320 ? 22.973 7.910 -30.194 1.00 73.19 320 GLY A N 1
ATOM 2486 C CA . GLY A 1 320 ? 21.647 8.256 -30.695 1.00 73.19 320 GLY A CA 1
ATOM 2487 C C . GLY A 1 320 ? 20.800 8.954 -29.630 1.00 73.19 320 GLY A C 1
ATOM 2488 O O . GLY A 1 320 ? 21.013 8.778 -28.428 1.00 73.19 320 GLY A O 1
ATOM 2489 N N . LEU A 1 321 ? 19.830 9.771 -30.057 1.00 74.88 321 LEU A N 1
ATOM 2490 C CA . LEU A 1 321 ? 18.977 10.553 -29.147 1.00 74.88 321 LEU A CA 1
ATOM 2491 C C . LEU A 1 321 ? 18.200 9.649 -28.171 1.00 74.88 321 LEU A C 1
ATOM 2493 O O . LEU A 1 321 ? 18.090 9.954 -26.984 1.00 74.88 321 LEU A O 1
ATOM 2497 N N . PHE A 1 322 ? 17.690 8.523 -28.673 1.00 71.25 322 PHE A N 1
ATOM 2498 C CA . PHE A 1 322 ? 16.928 7.548 -27.897 1.00 71.25 322 PHE A CA 1
ATOM 2499 C C . PHE A 1 322 ? 17.819 6.802 -26.893 1.00 71.25 322 PHE A C 1
ATOM 2501 O O . PHE A 1 322 ? 17.502 6.731 -25.707 1.00 71.25 322 PHE A O 1
ATOM 2508 N N . GLN A 1 323 ? 18.979 6.324 -27.347 1.00 72.56 323 GLN A N 1
ATOM 2509 C CA . GLN A 1 323 ? 19.940 5.558 -26.555 1.00 72.56 323 GLN A CA 1
ATOM 2510 C C . GLN A 1 323 ? 20.565 6.407 -25.437 1.00 72.56 323 GLN A C 1
ATOM 2512 O O . GLN A 1 323 ? 20.701 5.929 -24.310 1.00 72.56 323 GLN A O 1
ATOM 2517 N N . ARG A 1 324 ? 20.856 7.690 -25.699 1.00 74.44 324 ARG A N 1
ATOM 2518 C CA . ARG A 1 324 ? 21.312 8.645 -24.673 1.00 74.44 324 ARG A CA 1
ATOM 2519 C C . ARG A 1 324 ? 20.251 8.901 -23.595 1.00 74.44 324 ARG A C 1
ATOM 2521 O O . ARG A 1 324 ? 20.594 9.081 -22.430 1.00 74.44 324 ARG A O 1
ATOM 2528 N N . ASN A 1 325 ? 18.972 8.871 -23.969 1.00 81.06 325 ASN A N 1
ATOM 2529 C CA . ASN A 1 325 ? 17.840 9.090 -23.065 1.00 81.06 325 ASN A CA 1
ATOM 2530 C C . ASN A 1 325 ? 17.290 7.794 -22.431 1.00 81.06 325 ASN A C 1
ATOM 2532 O O . ASN A 1 325 ? 16.329 7.860 -21.662 1.00 81.06 325 ASN A O 1
ATOM 2536 N N . LEU A 1 326 ? 17.895 6.628 -22.695 1.00 77.88 326 LEU A N 1
ATOM 2537 C CA . LEU A 1 326 ? 17.413 5.319 -22.235 1.00 77.88 326 LEU A CA 1
ATOM 2538 C C . LEU A 1 326 ? 17.207 5.250 -20.711 1.00 77.88 326 LEU A C 1
ATOM 2540 O O . LEU A 1 326 ? 16.228 4.674 -20.241 1.00 77.88 326 LEU A O 1
ATOM 2544 N N . PHE A 1 327 ? 18.092 5.878 -19.935 1.00 78.12 327 PHE A N 1
ATOM 2545 C CA . PHE A 1 327 ? 17.964 5.959 -18.477 1.00 78.12 327 PHE A CA 1
ATOM 2546 C C . PHE A 1 327 ? 16.677 6.684 -18.042 1.00 78.12 327 PHE A C 1
ATOM 2548 O O . PHE A 1 327 ? 15.950 6.196 -17.177 1.00 78.12 327 PHE A O 1
ATOM 2555 N N . ASN A 1 328 ? 16.339 7.795 -18.703 1.00 82.19 328 ASN A N 1
ATOM 2556 C CA . ASN A 1 328 ? 15.125 8.564 -18.423 1.00 82.19 328 ASN A CA 1
ATOM 2557 C C . ASN A 1 328 ? 13.863 7.773 -18.804 1.00 82.19 328 ASN A C 1
ATOM 2559 O O . ASN A 1 328 ? 12.866 7.821 -18.086 1.00 82.19 328 ASN A O 1
ATOM 2563 N N . LEU A 1 329 ? 13.918 7.000 -19.896 1.00 84.38 329 LEU A N 1
ATOM 2564 C CA . LEU A 1 329 ? 12.829 6.110 -20.312 1.00 84.38 329 LEU A CA 1
ATOM 2565 C C . LEU A 1 329 ? 12.606 4.964 -19.314 1.00 84.38 329 LEU A C 1
ATOM 2567 O O . LEU A 1 329 ? 11.460 4.634 -19.018 1.00 84.38 329 LEU A O 1
ATOM 2571 N N . GLN A 1 330 ? 13.671 4.402 -18.732 1.00 82.06 330 GLN A N 1
ATOM 2572 C CA . GLN A 1 330 ? 13.549 3.395 -17.670 1.00 82.06 330 GLN A CA 1
ATOM 2573 C C . GLN A 1 330 ? 12.988 3.992 -16.366 1.00 82.06 330 GLN A C 1
ATOM 2575 O O . GLN A 1 330 ? 12.134 3.368 -15.735 1.00 82.06 330 GLN A O 1
ATOM 2580 N N . ILE A 1 331 ? 13.378 5.220 -15.989 1.00 83.94 331 ILE A N 1
ATOM 2581 C CA . ILE A 1 331 ? 12.754 5.946 -14.863 1.00 83.94 331 ILE A CA 1
ATOM 2582 C C . ILE A 1 331 ? 11.257 6.160 -15.120 1.00 83.94 331 ILE A C 1
ATOM 2584 O O . ILE A 1 331 ? 10.438 5.882 -14.242 1.00 83.94 331 ILE A O 1
ATOM 2588 N N . TYR A 1 332 ? 10.885 6.606 -16.323 1.00 90.00 332 TYR A N 1
ATOM 2589 C CA . TYR A 1 332 ? 9.482 6.765 -16.705 1.00 90.00 332 TYR A CA 1
ATOM 2590 C C . TYR A 1 332 ? 8.718 5.432 -16.666 1.00 90.00 332 TYR A C 1
ATOM 2592 O O . TYR A 1 332 ? 7.599 5.392 -16.164 1.00 90.00 332 TYR A O 1
ATOM 2600 N N . ASN A 1 333 ? 9.322 4.327 -17.111 1.00 89.62 333 ASN A N 1
ATOM 2601 C CA . ASN A 1 333 ? 8.703 3.002 -17.041 1.00 89.62 333 ASN A CA 1
ATOM 2602 C C . ASN A 1 333 ? 8.431 2.567 -15.583 1.00 89.62 333 ASN A C 1
ATOM 2604 O O . ASN A 1 333 ? 7.353 2.059 -15.279 1.00 89.62 333 ASN A O 1
ATOM 2608 N N . VAL A 1 334 ? 9.354 2.836 -14.650 1.00 87.44 334 VAL A N 1
ATOM 2609 C CA . VAL A 1 334 ? 9.131 2.604 -13.206 1.00 87.44 334 VAL A CA 1
ATOM 2610 C C . VAL A 1 334 ? 8.026 3.513 -12.646 1.00 87.44 334 VAL A C 1
ATOM 2612 O O . VAL A 1 334 ? 7.183 3.045 -11.879 1.00 87.44 334 VAL A O 1
ATOM 2615 N N . PHE A 1 335 ? 7.978 4.786 -13.053 1.00 93.31 335 PHE A N 1
ATOM 2616 C CA . PHE A 1 335 ? 6.891 5.704 -12.687 1.00 93.31 335 PHE A CA 1
ATOM 2617 C C . PHE A 1 335 ? 5.530 5.181 -13.169 1.00 93.31 335 PHE A C 1
ATOM 2619 O O . PHE A 1 335 ? 4.582 5.094 -12.386 1.00 93.31 335 PHE A O 1
ATOM 2626 N N . ALA A 1 336 ? 5.442 4.800 -14.446 1.00 95.12 336 ALA A N 1
ATOM 2627 C CA . ALA A 1 336 ? 4.230 4.282 -15.069 1.00 95.12 336 ALA A CA 1
ATOM 2628 C C . ALA A 1 336 ? 3.762 2.984 -14.396 1.00 95.12 336 ALA A C 1
ATOM 2630 O O . ALA A 1 336 ? 2.580 2.854 -14.090 1.00 95.12 336 ALA A O 1
ATOM 2631 N N . PHE A 1 337 ? 4.681 2.071 -14.070 1.00 94.88 337 PHE A N 1
ATOM 2632 C CA . PHE A 1 337 ? 4.374 0.851 -13.321 1.00 94.88 337 PHE A CA 1
ATOM 2633 C C . PHE A 1 337 ? 3.732 1.138 -11.958 1.00 94.88 337 PHE A C 1
ATOM 2635 O O . PHE A 1 337 ? 2.654 0.613 -11.666 1.00 94.88 337 PHE A O 1
ATOM 2642 N N . LEU A 1 338 ? 4.347 2.004 -11.144 1.00 93.50 338 LEU A N 1
ATOM 2643 C CA . LEU A 1 338 ? 3.797 2.385 -9.840 1.00 93.50 338 LEU A CA 1
ATOM 2644 C C . LEU A 1 338 ? 2.423 3.061 -9.985 1.00 93.50 338 LEU A C 1
ATOM 2646 O O . LEU A 1 338 ? 1.508 2.771 -9.209 1.00 93.50 338 LEU A O 1
ATOM 2650 N N . TRP A 1 339 ? 2.246 3.900 -11.010 1.00 97.75 339 TRP A N 1
ATOM 2651 C CA . TRP A 1 339 ? 0.965 4.546 -11.291 1.00 97.75 339 TRP A CA 1
ATOM 2652 C C . TRP A 1 339 ? -0.124 3.546 -11.692 1.00 97.75 339 TRP A C 1
ATOM 2654 O O . TRP A 1 339 ? -1.219 3.590 -11.127 1.00 97.75 339 TRP A O 1
ATOM 2664 N N . CYS A 1 340 ? 0.181 2.599 -12.582 1.00 96.88 340 CYS A N 1
ATOM 2665 C CA . CYS A 1 340 ? -0.734 1.530 -12.982 1.00 96.88 340 CYS A CA 1
ATOM 2666 C C . CYS A 1 340 ? -1.127 0.633 -11.798 1.00 96.88 340 CYS A C 1
ATOM 2668 O O . CYS A 1 340 ? -2.315 0.373 -11.606 1.00 96.88 340 CYS A O 1
ATOM 2670 N N . VAL A 1 341 ? -0.173 0.224 -10.954 1.00 95.94 341 VAL A N 1
ATOM 2671 C CA . VAL A 1 341 ? -0.454 -0.561 -9.735 1.00 95.94 341 VAL A CA 1
ATOM 2672 C C . VAL A 1 341 ? -1.387 0.205 -8.790 1.00 95.94 341 VAL A C 1
ATOM 2674 O O . VAL A 1 341 ? -2.401 -0.337 -8.341 1.00 95.94 341 VAL A O 1
ATOM 2677 N N . ASN A 1 342 ? -1.108 1.486 -8.529 1.00 96.75 342 ASN A N 1
ATOM 2678 C CA . ASN A 1 342 ? -1.974 2.325 -7.697 1.00 96.75 342 ASN A CA 1
ATOM 2679 C C . ASN A 1 342 ? -3.363 2.549 -8.327 1.00 96.75 342 ASN A C 1
ATOM 2681 O O . ASN A 1 342 ? -4.356 2.609 -7.598 1.00 96.75 342 ASN A O 1
ATOM 2685 N N . PHE A 1 343 ? -3.457 2.634 -9.657 1.00 97.62 343 PHE A N 1
ATOM 2686 C CA . PHE A 1 343 ? -4.725 2.751 -10.380 1.00 97.62 343 PHE A CA 1
ATOM 2687 C C . PHE A 1 343 ? -5.573 1.477 -10.274 1.00 97.62 343 PHE A C 1
ATOM 2689 O O . PHE A 1 343 ? -6.763 1.572 -9.978 1.00 97.62 343 PHE A O 1
ATOM 2696 N N . VAL A 1 344 ? -4.977 0.289 -10.421 1.00 96.81 344 VAL A N 1
ATOM 2697 C CA . VAL A 1 344 ? -5.671 -1.000 -10.226 1.00 96.81 344 VAL A CA 1
ATOM 2698 C C . VAL A 1 344 ? -6.226 -1.113 -8.800 1.00 96.81 344 VAL A C 1
ATOM 2700 O O . VAL A 1 344 ? -7.384 -1.493 -8.606 1.00 96.81 344 VAL A O 1
ATOM 2703 N N . ILE A 1 345 ? -5.445 -0.703 -7.795 1.00 94.19 345 ILE A N 1
ATOM 2704 C CA . ILE A 1 345 ? -5.890 -0.669 -6.392 1.00 94.19 345 ILE A CA 1
ATOM 2705 C C . ILE A 1 345 ? -7.041 0.338 -6.197 1.00 94.19 345 ILE A C 1
ATOM 2707 O O . ILE A 1 345 ? -8.025 0.020 -5.524 1.00 94.19 345 ILE A O 1
ATOM 2711 N N . ALA A 1 346 ? -6.959 1.529 -6.800 1.00 95.88 346 ALA A N 1
ATOM 2712 C CA . ALA A 1 346 ? -8.011 2.549 -6.746 1.00 95.88 346 ALA A CA 1
ATOM 2713 C C . ALA A 1 346 ? -9.322 2.072 -7.396 1.00 95.88 346 ALA A C 1
ATOM 2715 O O . ALA A 1 346 ? -10.396 2.197 -6.799 1.00 95.88 346 ALA A O 1
ATOM 2716 N N . LEU A 1 347 ? -9.227 1.461 -8.580 1.00 96.50 347 LEU A N 1
ATOM 2717 C CA . LEU A 1 347 ? -10.342 0.833 -9.288 1.00 96.50 347 LEU A CA 1
ATOM 2718 C C . LEU A 1 347 ? -11.006 -0.246 -8.427 1.00 96.50 347 LEU A C 1
ATOM 2720 O O . LEU A 1 347 ? -12.234 -0.299 -8.361 1.00 96.50 347 LEU A O 1
ATOM 2724 N N . GLY A 1 348 ? -10.217 -1.035 -7.695 1.00 92.81 348 GLY A N 1
ATOM 2725 C CA . GLY A 1 348 ? -10.736 -2.022 -6.752 1.00 92.81 348 GLY A CA 1
ATOM 2726 C C . GLY A 1 348 ? -11.482 -1.442 -5.562 1.00 92.81 348 GLY A C 1
ATOM 2727 O O . GLY A 1 348 ? -12.591 -1.883 -5.256 1.00 92.81 348 GLY A O 1
ATOM 2728 N N . GLN A 1 349 ? -10.920 -0.418 -4.924 1.00 90.88 349 GLN A N 1
ATOM 2729 C CA . GLN A 1 349 ? -11.566 0.253 -3.795 1.00 90.88 349 GLN A CA 1
ATOM 2730 C C . GLN A 1 349 ? -12.890 0.908 -4.216 1.00 90.88 349 GLN A C 1
ATOM 2732 O O . GLN A 1 349 ? -13.894 0.739 -3.526 1.00 90.88 349 GLN A O 1
ATOM 2737 N N . CYS A 1 350 ? -12.924 1.570 -5.377 1.00 93.69 350 CYS A N 1
ATOM 2738 C CA . CYS A 1 350 ? -14.140 2.165 -5.936 1.00 93.69 350 CYS A CA 1
ATOM 2739 C C . CYS A 1 350 ? -15.185 1.106 -6.338 1.00 93.69 350 CYS A C 1
ATOM 2741 O O . CYS A 1 350 ? -16.364 1.244 -6.012 1.00 93.69 350 CYS A O 1
ATOM 2743 N N . THR A 1 351 ? -14.760 0.029 -7.008 1.00 94.69 351 THR A N 1
ATOM 2744 C CA . THR A 1 351 ? -15.646 -1.058 -7.460 1.00 94.69 351 THR A CA 1
ATOM 2745 C C . THR A 1 351 ? -16.326 -1.751 -6.284 1.00 94.69 351 THR A C 1
ATOM 2747 O O . THR A 1 351 ? -17.551 -1.891 -6.276 1.00 94.69 351 THR A O 1
ATOM 2750 N N . LEU A 1 352 ? -15.555 -2.143 -5.264 1.00 89.75 352 LEU A N 1
ATOM 2751 C CA . LEU A 1 352 ? -16.098 -2.784 -4.067 1.00 89.75 352 LEU A CA 1
ATOM 2752 C C . LEU A 1 352 ? -17.013 -1.831 -3.291 1.00 89.75 352 LEU A C 1
ATOM 2754 O O . LEU A 1 352 ? -18.126 -2.218 -2.942 1.00 89.75 352 LEU A O 1
ATOM 2758 N N . ALA A 1 353 ? -16.601 -0.575 -3.086 1.00 89.75 353 ALA A N 1
ATOM 2759 C CA . ALA A 1 353 ? -17.429 0.420 -2.405 1.00 89.75 353 ALA A CA 1
ATOM 2760 C C . ALA A 1 353 ? -18.781 0.634 -3.106 1.00 89.75 353 ALA A C 1
ATOM 2762 O O . ALA A 1 353 ? -19.812 0.669 -2.440 1.00 89.75 353 ALA A O 1
ATOM 2763 N N . GLY A 1 354 ? -18.798 0.704 -4.441 1.00 88.44 354 GLY A N 1
ATOM 2764 C CA . GLY A 1 354 ? -20.034 0.867 -5.209 1.00 88.44 354 GLY A CA 1
ATOM 2765 C C . GLY A 1 354 ? -20.943 -0.368 -5.196 1.00 88.44 354 GLY A C 1
ATOM 2766 O O . GLY A 1 354 ? -22.160 -0.211 -5.261 1.00 88.44 354 GLY A O 1
ATOM 2767 N N . ALA A 1 355 ? -20.387 -1.577 -5.056 1.00 88.31 355 ALA A N 1
ATOM 2768 C CA . ALA A 1 355 ? -21.173 -2.800 -4.880 1.00 88.31 355 ALA A CA 1
ATOM 2769 C C . ALA A 1 355 ? -21.792 -2.859 -3.470 1.00 88.31 355 ALA A C 1
ATOM 2771 O O . ALA A 1 355 ? -22.993 -3.087 -3.328 1.00 88.31 355 ALA A O 1
ATOM 2772 N N . PHE A 1 356 ? -21.008 -2.557 -2.426 1.00 86.25 356 PHE A N 1
ATOM 2773 C CA . PHE A 1 356 ? -21.513 -2.461 -1.050 1.00 86.25 356 PHE A CA 1
ATOM 2774 C C . PHE A 1 356 ? -22.534 -1.332 -0.861 1.00 86.25 356 PHE A C 1
ATOM 2776 O O . PHE A 1 356 ? -23.504 -1.522 -0.128 1.00 86.25 356 PHE A O 1
ATOM 2783 N N . ALA A 1 357 ? -22.391 -0.209 -1.570 1.00 85.00 357 ALA A N 1
ATOM 2784 C CA . ALA A 1 357 ? -23.403 0.844 -1.605 1.00 85.00 357 ALA A CA 1
ATOM 2785 C C . ALA A 1 357 ? -24.730 0.344 -2.206 1.00 85.00 357 ALA A C 1
ATOM 2787 O O . ALA A 1 357 ? -25.784 0.589 -1.622 1.00 85.00 357 ALA A O 1
ATOM 2788 N N . SER A 1 358 ? -24.690 -0.407 -3.315 1.00 83.31 358 SER A N 1
ATOM 2789 C CA . SER A 1 358 ? -25.893 -1.008 -3.913 1.00 83.31 358 SER A CA 1
ATOM 2790 C C . SER A 1 358 ? -26.585 -2.021 -2.991 1.00 83.31 358 SER A C 1
ATOM 2792 O O . SER A 1 358 ? -27.809 -2.058 -2.973 1.00 83.31 358 SER A O 1
ATOM 2794 N N . TYR A 1 359 ? -25.849 -2.789 -2.178 1.00 82.81 359 TYR A N 1
ATOM 2795 C CA . TYR A 1 359 ? -26.464 -3.605 -1.118 1.00 82.81 359 TYR A CA 1
ATOM 2796 C C . TYR A 1 359 ? -27.082 -2.749 -0.009 1.00 82.81 359 TYR A C 1
ATOM 2798 O O . TYR A 1 359 ? -28.205 -3.009 0.418 1.00 82.81 359 TYR A O 1
ATOM 2806 N N . TYR A 1 360 ? -26.351 -1.750 0.491 1.00 79.75 360 TYR A N 1
ATOM 2807 C CA . TYR A 1 360 ? -26.789 -0.953 1.636 1.00 79.75 360 TYR A CA 1
ATOM 2808 C C . TYR A 1 360 ? -28.134 -0.268 1.352 1.00 79.75 360 TYR A C 1
ATOM 2810 O O . TYR A 1 360 ? -29.082 -0.456 2.117 1.00 79.75 360 TYR A O 1
ATOM 2818 N N . TRP A 1 361 ? -28.230 0.415 0.206 1.00 80.00 361 TRP A N 1
ATOM 2819 C CA . TRP A 1 361 ? -29.400 1.193 -0.222 1.00 80.00 361 TRP A CA 1
ATOM 2820 C C . TRP A 1 361 ? -30.535 0.379 -0.876 1.00 80.00 361 TRP A C 1
ATOM 2822 O O . TRP A 1 361 ? -31.554 0.960 -1.235 1.00 80.00 361 TRP A O 1
ATOM 2832 N N . ALA A 1 362 ? -30.405 -0.945 -1.016 1.00 77.06 362 ALA A N 1
ATOM 2833 C CA . ALA A 1 362 ? -31.516 -1.817 -1.414 1.00 77.06 362 ALA A CA 1
ATOM 2834 C C . ALA A 1 362 ? -32.562 -1.894 -0.285 1.00 77.06 362 ALA A C 1
ATOM 2836 O O . ALA A 1 362 ? -32.204 -2.266 0.835 1.00 77.06 362 ALA A O 1
ATOM 2837 N N . PHE A 1 363 ? -33.837 -1.583 -0.538 1.00 75.62 363 PHE A N 1
ATOM 2838 C CA . PHE A 1 363 ? -34.869 -1.627 0.508 1.00 75.62 363 PHE A CA 1
ATOM 2839 C C . PHE A 1 363 ? -35.231 -3.073 0.861 1.00 75.62 363 PHE A C 1
ATOM 2841 O O . PHE A 1 363 ? -35.084 -3.483 2.015 1.00 75.62 363 PHE A O 1
ATOM 2848 N N . HIS A 1 364 ? -35.595 -3.873 -0.139 1.00 76.31 364 HIS A N 1
ATOM 2849 C CA . HIS A 1 364 ? -35.875 -5.295 0.009 1.00 76.31 364 HIS A CA 1
ATOM 2850 C C . HIS A 1 364 ? -34.660 -6.113 -0.442 1.00 76.31 364 HIS A C 1
ATOM 2852 O O . HIS A 1 364 ? -34.194 -6.044 -1.580 1.00 76.31 364 HIS A O 1
ATOM 2858 N N . LYS A 1 365 ? -34.104 -6.890 0.489 1.00 81.12 365 LYS A N 1
ATOM 2859 C CA . LYS A 1 365 ? -32.922 -7.729 0.266 1.00 81.12 365 LYS A CA 1
ATOM 2860 C C . LYS A 1 365 ? -33.378 -9.197 0.215 1.00 81.12 365 LYS A C 1
ATOM 2862 O O . LYS A 1 365 ? -33.998 -9.632 1.183 1.00 81.12 365 LYS A O 1
ATOM 2867 N N . PRO A 1 366 ? -33.079 -9.975 -0.846 1.00 79.88 366 PRO A N 1
ATOM 2868 C CA . PRO A 1 366 ? -32.159 -9.662 -1.942 1.00 79.88 366 PRO A CA 1
ATOM 2869 C C . PRO A 1 366 ? -32.783 -9.062 -3.219 1.00 79.88 366 PRO A C 1
ATOM 2871 O O . PRO A 1 366 ? -32.020 -8.777 -4.136 1.00 79.88 366 PRO A O 1
ATOM 2874 N N . SER A 1 367 ? -34.108 -8.890 -3.318 1.00 83.50 367 SER A N 1
ATOM 2875 C CA . SER A 1 367 ? -34.798 -8.552 -4.584 1.00 83.50 367 SER A CA 1
ATOM 2876 C C . SER A 1 367 ? -34.290 -7.289 -5.279 1.00 83.50 367 SER A C 1
ATOM 2878 O O . SER A 1 367 ? -34.183 -7.270 -6.503 1.00 83.50 367 SER A O 1
ATOM 2880 N N . ASP A 1 368 ? -33.949 -6.255 -4.510 1.00 83.81 368 ASP A N 1
ATOM 2881 C CA . ASP A 1 368 ? -33.584 -4.939 -5.048 1.00 83.81 368 ASP A CA 1
ATOM 2882 C C . ASP A 1 368 ? -32.065 -4.833 -5.321 1.00 83.81 368 ASP A C 1
ATOM 2884 O O . ASP A 1 368 ? -31.559 -3.780 -5.715 1.00 83.81 368 ASP A O 1
ATOM 2888 N N . ILE A 1 369 ? -31.309 -5.917 -5.096 1.00 85.12 369 ILE A N 1
ATOM 2889 C CA . ILE A 1 369 ? -29.867 -5.988 -5.356 1.00 85.12 369 ILE A CA 1
ATOM 2890 C C . ILE A 1 369 ? -29.646 -6.381 -6.830 1.00 85.12 369 ILE A C 1
ATOM 2892 O O . ILE A 1 369 ? -30.182 -7.397 -7.273 1.00 85.12 369 ILE A O 1
ATOM 2896 N N . PRO A 1 370 ? -28.810 -5.655 -7.602 1.00 84.12 370 PRO A N 1
ATOM 2897 C CA . PRO A 1 370 ? -28.468 -6.050 -8.969 1.00 84.12 370 PRO A CA 1
ATOM 2898 C C . PRO A 1 370 ? -27.887 -7.469 -9.038 1.00 84.12 370 PRO A C 1
ATOM 2900 O O . PRO A 1 370 ? -27.039 -7.821 -8.223 1.00 84.12 370 PRO A O 1
ATOM 2903 N N . THR A 1 371 ? -28.264 -8.250 -10.056 1.00 84.50 371 THR A N 1
ATOM 2904 C CA . THR A 1 371 ? -27.872 -9.669 -10.212 1.00 84.50 371 THR A CA 1
ATOM 2905 C C . THR A 1 371 ? -26.358 -9.905 -10.237 1.00 84.50 371 THR A C 1
ATOM 2907 O O . THR A 1 371 ? -25.877 -10.906 -9.713 1.00 84.50 371 THR A O 1
ATOM 2910 N N . CYS A 1 372 ? -25.589 -8.974 -10.809 1.00 87.56 372 CYS A N 1
ATOM 2911 C CA . CYS A 1 372 ? -24.130 -8.952 -10.724 1.00 87.56 372 CYS A CA 1
ATOM 2912 C C . CYS A 1 372 ? -23.653 -7.560 -10.265 1.00 87.56 372 CYS A C 1
ATOM 2914 O O . CYS A 1 372 ? -23.259 -6.719 -11.086 1.00 87.56 372 CYS A O 1
ATOM 2916 N N . PRO A 1 373 ? -23.697 -7.276 -8.948 1.00 86.69 373 PRO A N 1
ATOM 2917 C CA . PRO A 1 373 ? -23.473 -5.929 -8.425 1.00 86.69 373 PRO A CA 1
ATOM 2918 C C . PRO A 1 373 ? -22.004 -5.517 -8.567 1.00 86.69 373 PRO A C 1
ATOM 2920 O O . PRO A 1 373 ? -21.699 -4.341 -8.766 1.00 86.69 373 PRO A O 1
ATOM 2923 N N . LEU A 1 374 ? -21.091 -6.495 -8.551 1.00 89.94 374 LEU A N 1
ATOM 2924 C CA . LEU A 1 374 ? -19.670 -6.275 -8.781 1.00 89.94 374 LEU A CA 1
ATOM 2925 C C . LEU A 1 374 ? -19.386 -5.796 -10.212 1.00 89.94 374 LEU A C 1
ATOM 2927 O O . LEU A 1 374 ? -18.724 -4.775 -10.380 1.00 89.94 374 LEU A O 1
ATOM 2931 N N . ALA A 1 375 ? -19.903 -6.490 -11.233 1.00 92.00 375 ALA A N 1
ATOM 2932 C CA . ALA A 1 375 ? -19.665 -6.123 -12.631 1.00 92.00 375 ALA A CA 1
ATOM 2933 C C . ALA A 1 375 ? -20.323 -4.781 -12.992 1.00 92.00 375 ALA A C 1
ATOM 2935 O O . ALA A 1 375 ? -19.701 -3.954 -13.657 1.00 92.00 375 ALA A O 1
ATOM 2936 N N . SER A 1 376 ? -21.538 -4.521 -12.494 1.00 91.56 376 SER A N 1
ATOM 2937 C CA . SER A 1 376 ? -22.200 -3.219 -12.660 1.00 91.56 376 SER A CA 1
ATOM 2938 C C . SER A 1 376 ? -21.386 -2.080 -12.029 1.00 91.56 376 SER A C 1
ATOM 2940 O O . SER A 1 376 ? -21.122 -1.069 -12.685 1.00 91.56 376 SER A O 1
ATOM 2942 N N . SER A 1 377 ? -20.913 -2.261 -10.791 1.00 93.19 377 SER A N 1
ATOM 2943 C CA . SER A 1 377 ? -20.073 -1.273 -10.104 1.00 93.19 377 SER A CA 1
ATOM 2944 C C . SER A 1 377 ? -18.727 -1.050 -10.811 1.00 93.19 377 SER A C 1
ATOM 2946 O O . SER A 1 377 ? -18.304 0.094 -10.982 1.00 93.19 377 SER A O 1
ATOM 2948 N N . PHE A 1 378 ? -18.092 -2.122 -11.299 1.00 94.94 378 PHE A N 1
ATOM 2949 C CA . PHE A 1 378 ? -16.844 -2.067 -12.067 1.00 94.94 378 PHE A CA 1
ATOM 2950 C C . PHE A 1 378 ? -17.008 -1.274 -13.370 1.00 94.94 378 PHE A C 1
ATOM 2952 O O . PHE A 1 378 ? -16.238 -0.353 -13.645 1.00 94.94 378 PHE A O 1
ATOM 2959 N N . MET A 1 379 ? -18.063 -1.562 -14.140 1.00 95.25 379 MET A N 1
ATOM 2960 C CA . MET A 1 379 ? -18.369 -0.832 -15.374 1.00 95.25 379 MET A CA 1
ATOM 2961 C C . MET A 1 379 ? -18.723 0.635 -15.106 1.00 95.25 379 MET A C 1
ATOM 2963 O O . MET A 1 379 ? -18.323 1.506 -15.876 1.00 95.25 379 MET A O 1
ATOM 2967 N N . ARG A 1 380 ? -19.404 0.946 -13.994 1.00 94.00 380 ARG A N 1
ATOM 2968 C CA . ARG A 1 380 ? -19.657 2.333 -13.565 1.00 94.00 380 ARG A CA 1
ATOM 2969 C C . ARG A 1 380 ? -18.355 3.061 -13.209 1.00 94.00 380 ARG A C 1
ATOM 2971 O O . ARG A 1 380 ? -18.165 4.200 -13.635 1.00 94.00 380 ARG A O 1
ATOM 2978 N N . ALA A 1 381 ? -17.438 2.404 -12.497 1.00 95.31 381 ALA A N 1
ATOM 2979 C CA . ALA A 1 381 ? -16.123 2.959 -12.179 1.00 95.31 381 ALA A CA 1
ATOM 2980 C C . ALA A 1 381 ? -15.291 3.236 -13.447 1.00 95.31 381 ALA A C 1
ATOM 2982 O O . ALA A 1 381 ? -14.741 4.332 -13.584 1.00 95.31 381 ALA A O 1
ATOM 2983 N N . LEU A 1 382 ? -15.272 2.297 -14.403 1.00 95.06 382 LEU A N 1
ATOM 2984 C CA . LEU A 1 382 ? -14.593 2.472 -15.691 1.00 95.06 382 LEU A CA 1
ATOM 2985 C C . LEU A 1 382 ? -15.235 3.549 -16.582 1.00 95.06 382 LEU A C 1
ATOM 2987 O O . LEU A 1 382 ? -14.524 4.332 -17.205 1.00 95.06 382 LEU A O 1
ATOM 2991 N N . ARG A 1 383 ? -16.568 3.626 -16.642 1.00 95.69 383 ARG A N 1
ATOM 2992 C CA . ARG A 1 383 ? -17.260 4.552 -17.553 1.00 95.69 383 ARG A CA 1
ATOM 2993 C C . ARG A 1 383 ? -17.282 6.000 -17.063 1.00 95.69 383 ARG A C 1
ATOM 2995 O O . ARG A 1 383 ? -17.251 6.904 -17.891 1.00 95.69 383 ARG A O 1
ATOM 3002 N N . TYR A 1 384 ? -17.346 6.227 -15.748 1.00 93.94 384 TYR A N 1
ATOM 3003 C CA . TYR A 1 384 ? -17.604 7.564 -15.190 1.00 93.94 384 TYR A CA 1
ATOM 3004 C C . TYR A 1 384 ? -16.520 8.093 -14.240 1.00 93.94 384 TYR A C 1
ATOM 3006 O O . TYR A 1 384 ? -16.506 9.292 -13.956 1.00 93.94 384 TYR A O 1
ATOM 3014 N N . HIS A 1 385 ? -15.618 7.248 -13.722 1.00 95.75 385 HIS A N 1
ATOM 3015 C CA . HIS A 1 385 ? -14.728 7.643 -12.617 1.00 95.75 385 HIS A CA 1
ATOM 3016 C C . HIS A 1 385 ? -13.224 7.469 -12.878 1.00 95.75 385 HIS A C 1
ATOM 3018 O O . HIS A 1 385 ? -12.432 7.967 -12.077 1.00 95.75 385 HIS A O 1
ATOM 3024 N N . VAL A 1 386 ? -12.807 6.876 -14.008 1.00 96.50 386 VAL A N 1
ATOM 3025 C CA . VAL A 1 386 ? -11.388 6.618 -14.353 1.00 96.50 386 VAL A CA 1
ATOM 3026 C C . VAL A 1 386 ? -10.478 7.820 -14.120 1.00 96.50 386 VAL A C 1
ATOM 3028 O O . VAL A 1 386 ? -9.464 7.666 -13.450 1.00 96.50 386 VAL A O 1
ATOM 3031 N N . GLY A 1 387 ? -10.849 9.020 -14.578 1.00 95.69 387 GLY A N 1
ATOM 3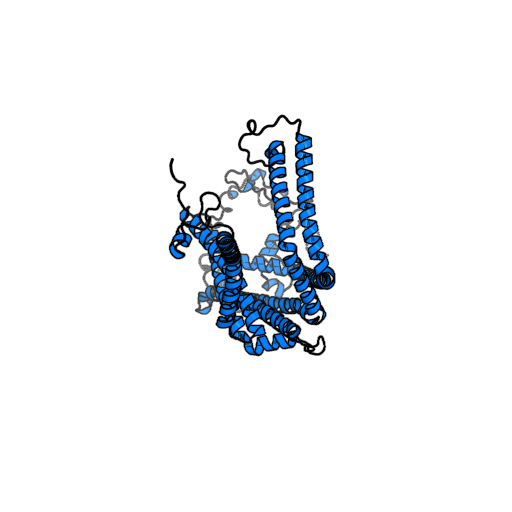032 C CA . GLY A 1 387 ? -10.027 10.221 -14.379 1.00 95.69 387 GLY A CA 1
ATOM 3033 C C . GLY A 1 387 ? -9.799 10.575 -12.901 1.00 95.69 387 GLY A C 1
ATOM 3034 O O . GLY A 1 387 ? -8.685 10.915 -12.513 1.00 95.69 387 GLY A O 1
ATOM 3035 N N . SER A 1 388 ? -10.818 10.422 -12.046 1.00 96.44 388 SER A N 1
ATOM 3036 C CA . SER A 1 388 ? -10.688 10.660 -10.597 1.00 96.44 388 SER A CA 1
ATOM 3037 C C . SER A 1 388 ? -9.867 9.571 -9.895 1.00 96.44 388 SER A C 1
ATOM 3039 O O . SER A 1 388 ? -9.122 9.874 -8.963 1.00 96.44 388 SER A O 1
ATOM 3041 N N . LEU A 1 389 ? -9.962 8.320 -10.356 1.00 97.19 389 LEU A N 1
ATOM 3042 C CA . LEU A 1 389 ? -9.162 7.201 -9.845 1.00 97.19 389 LEU A CA 1
ATOM 3043 C C . LEU A 1 389 ? -7.687 7.334 -10.255 1.00 97.19 389 LEU A C 1
ATOM 3045 O O . LEU A 1 389 ? -6.800 7.199 -9.415 1.00 97.19 389 LEU A O 1
ATOM 3049 N N . ALA A 1 390 ? -7.425 7.667 -11.521 1.00 97.19 390 ALA A N 1
ATOM 3050 C CA . ALA A 1 390 ? -6.088 7.904 -12.058 1.00 97.19 390 ALA A CA 1
ATOM 3051 C C . ALA A 1 390 ? -5.405 9.105 -11.390 1.00 97.19 390 ALA A C 1
ATOM 3053 O O . ALA A 1 390 ? -4.228 9.010 -11.045 1.00 97.19 390 ALA A O 1
ATOM 3054 N N . PHE A 1 391 ? -6.138 10.195 -11.137 1.00 97.12 391 PHE A N 1
ATOM 3055 C CA . PHE A 1 391 ? -5.620 11.361 -10.418 1.00 97.12 391 PHE A CA 1
ATOM 3056 C C . PHE A 1 391 ? -5.240 11.034 -8.964 1.00 97.12 391 PHE A C 1
ATOM 3058 O O . PHE A 1 391 ? -4.123 11.329 -8.542 1.00 97.12 391 PHE A O 1
ATOM 3065 N N . GLY A 1 392 ? -6.105 10.348 -8.208 1.00 95.62 392 GLY A N 1
ATOM 3066 C CA . GLY A 1 392 ? -5.762 9.904 -6.851 1.00 95.62 392 GLY A CA 1
ATOM 3067 C C . GLY A 1 392 ? -4.565 8.940 -6.830 1.00 95.62 392 GLY A C 1
ATOM 3068 O O . GLY A 1 392 ? -3.661 9.073 -5.998 1.00 95.62 392 GLY A O 1
ATOM 3069 N N . ALA A 1 393 ? -4.504 8.007 -7.786 1.00 97.50 393 ALA A N 1
ATOM 3070 C CA . ALA A 1 393 ? -3.377 7.091 -7.955 1.00 97.50 393 ALA A CA 1
ATOM 3071 C C . ALA A 1 393 ? -2.065 7.824 -8.295 1.00 97.50 393 ALA A C 1
ATOM 3073 O O . ALA A 1 393 ? -1.004 7.426 -7.810 1.00 97.50 393 ALA A O 1
ATOM 3074 N N . LEU A 1 394 ? -2.129 8.912 -9.069 1.00 97.25 394 LEU A N 1
ATOM 3075 C CA . LEU A 1 394 ? -0.979 9.750 -9.413 1.00 97.25 394 LEU A CA 1
ATOM 3076 C C . LEU A 1 394 ? -0.396 10.437 -8.169 1.00 97.25 394 LEU A C 1
ATOM 3078 O O . LEU A 1 394 ? 0.810 10.356 -7.942 1.00 97.25 394 LEU A O 1
ATOM 3082 N N . ILE A 1 395 ? -1.247 11.030 -7.320 1.00 95.75 395 ILE A N 1
ATOM 3083 C CA . ILE A 1 395 ? -0.823 11.674 -6.060 1.00 95.75 395 ILE A CA 1
ATOM 3084 C C . ILE A 1 395 ? -0.074 10.673 -5.167 1.00 95.75 395 ILE A C 1
ATOM 3086 O O . ILE A 1 395 ? 1.005 10.976 -4.657 1.00 95.75 395 ILE A O 1
ATOM 3090 N N . LEU A 1 396 ? -0.611 9.457 -5.012 1.00 94.62 396 LEU A N 1
ATOM 3091 C CA . LEU A 1 396 ? 0.048 8.410 -4.227 1.00 94.62 396 LEU A CA 1
ATOM 3092 C C . LEU A 1 396 ? 1.388 7.977 -4.842 1.00 94.62 396 LEU A C 1
ATOM 3094 O O . LEU A 1 396 ? 2.363 7.787 -4.116 1.00 94.62 396 LEU A O 1
ATOM 3098 N N . THR A 1 397 ? 1.449 7.871 -6.169 1.00 96.38 397 THR A N 1
ATOM 3099 C CA . THR A 1 397 ? 2.664 7.482 -6.900 1.00 96.38 397 THR A CA 1
ATOM 3100 C C . THR A 1 397 ? 3.793 8.492 -6.703 1.00 96.38 397 THR A C 1
ATOM 3102 O O . THR A 1 397 ? 4.920 8.095 -6.416 1.00 96.38 397 THR A O 1
ATOM 3105 N N . ILE A 1 398 ? 3.493 9.794 -6.767 1.00 96.06 398 ILE A N 1
ATOM 3106 C CA . ILE A 1 398 ? 4.476 10.863 -6.529 1.00 96.06 398 ILE A CA 1
ATOM 3107 C C . ILE A 1 398 ? 5.081 10.740 -5.120 1.00 96.06 398 ILE A C 1
ATOM 3109 O O . ILE A 1 398 ? 6.303 10.740 -4.971 1.00 96.06 398 ILE A O 1
ATOM 3113 N N . VAL A 1 399 ? 4.247 10.557 -4.089 1.00 94.31 399 VAL A N 1
ATOM 3114 C CA . VAL A 1 399 ? 4.716 10.402 -2.697 1.00 94.31 399 VAL A CA 1
ATOM 3115 C C . VAL A 1 399 ? 5.557 9.132 -2.513 1.00 94.31 399 VAL A C 1
ATOM 3117 O O . VAL A 1 399 ? 6.592 9.169 -1.844 1.00 94.31 399 VAL A O 1
ATOM 3120 N N . GLN A 1 400 ? 5.164 8.018 -3.139 1.00 92.56 400 GLN A N 1
ATOM 3121 C CA . GLN A 1 400 ? 5.939 6.773 -3.109 1.00 92.56 400 GLN A CA 1
ATOM 3122 C C . GLN A 1 400 ? 7.309 6.916 -3.777 1.00 92.56 400 GLN A C 1
ATOM 3124 O O . GLN A 1 400 ? 8.298 6.426 -3.235 1.00 92.56 400 GLN A O 1
ATOM 3129 N N . ILE A 1 401 ? 7.391 7.612 -4.911 1.00 91.31 401 ILE A N 1
ATOM 3130 C CA . ILE A 1 401 ? 8.658 7.839 -5.615 1.00 91.31 401 ILE A CA 1
ATOM 3131 C C . ILE A 1 401 ? 9.592 8.723 -4.788 1.00 91.31 401 ILE A C 1
ATOM 3133 O O . ILE A 1 401 ? 10.767 8.386 -4.661 1.00 91.31 401 ILE A O 1
ATOM 3137 N N . ILE A 1 402 ? 9.084 9.777 -4.138 1.00 92.00 402 ILE A N 1
ATOM 3138 C CA . ILE A 1 402 ? 9.901 10.588 -3.220 1.00 92.00 402 ILE A CA 1
ATOM 3139 C C . ILE A 1 402 ? 10.447 9.720 -2.075 1.00 92.00 402 ILE A C 1
ATOM 3141 O O . ILE A 1 402 ? 11.634 9.799 -1.761 1.00 92.00 402 ILE A O 1
ATOM 3145 N N . ARG A 1 403 ? 9.630 8.826 -1.499 1.00 90.56 403 ARG A N 1
ATOM 3146 C CA . ARG A 1 403 ? 10.090 7.883 -0.467 1.00 90.56 403 ARG A CA 1
ATOM 3147 C C . ARG A 1 403 ? 11.174 6.922 -0.982 1.00 90.56 403 ARG A C 1
ATOM 3149 O O . ARG A 1 403 ? 12.155 6.703 -0.276 1.00 90.56 403 ARG A O 1
ATOM 3156 N N . ILE A 1 404 ? 11.030 6.376 -2.192 1.00 86.06 404 ILE A N 1
ATOM 3157 C CA . ILE A 1 404 ? 12.041 5.501 -2.820 1.00 86.06 404 ILE A CA 1
ATOM 3158 C C . ILE A 1 404 ? 13.354 6.266 -3.049 1.00 86.06 404 ILE A C 1
ATOM 3160 O O . ILE A 1 404 ? 14.427 5.746 -2.746 1.00 86.06 404 ILE A O 1
ATOM 3164 N N . ILE A 1 405 ? 13.279 7.517 -3.516 1.00 85.56 405 ILE A N 1
ATOM 3165 C CA . ILE A 1 405 ? 14.448 8.386 -3.719 1.00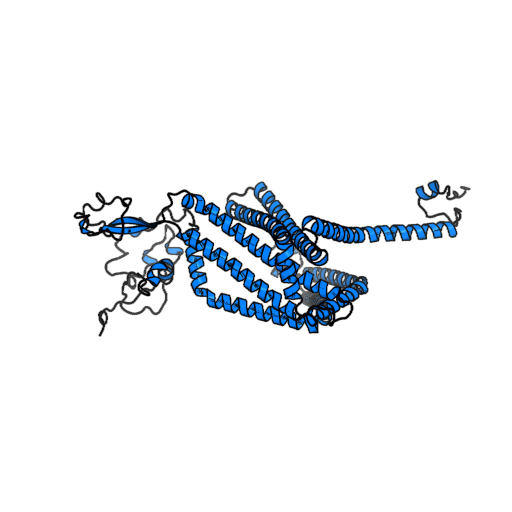 85.56 405 ILE A CA 1
ATOM 3166 C C . ILE A 1 405 ? 15.147 8.692 -2.385 1.00 85.56 405 ILE A C 1
ATOM 3168 O O . ILE A 1 405 ? 16.369 8.585 -2.310 1.00 85.56 405 ILE A O 1
ATOM 3172 N N . LEU A 1 406 ? 14.404 9.008 -1.318 1.00 85.94 406 LEU A N 1
ATOM 3173 C CA . LEU A 1 406 ? 14.973 9.235 0.020 1.00 85.94 406 LEU A CA 1
ATOM 3174 C C . LEU A 1 406 ? 15.675 7.987 0.583 1.00 85.94 406 LEU A C 1
ATOM 3176 O O . LEU A 1 406 ? 16.718 8.106 1.227 1.00 85.94 406 LEU A O 1
ATOM 3180 N N . GLU A 1 407 ? 15.136 6.793 0.328 1.00 84.38 407 GLU A N 1
ATOM 3181 C CA . GLU A 1 407 ? 15.769 5.531 0.726 1.00 84.38 407 GLU A CA 1
ATOM 3182 C C . GLU A 1 407 ? 17.058 5.268 -0.069 1.00 84.38 407 GLU A C 1
ATOM 3184 O O . GLU A 1 407 ? 18.091 4.932 0.513 1.00 84.38 407 GLU A O 1
ATOM 3189 N N . TYR A 1 408 ? 17.028 5.509 -1.383 1.00 78.88 408 TYR A N 1
ATOM 3190 C CA . TYR A 1 408 ? 18.194 5.388 -2.258 1.00 78.88 408 TYR A CA 1
ATOM 3191 C C . TYR A 1 408 ? 19.317 6.374 -1.893 1.00 78.88 408 TYR A C 1
ATOM 3193 O O . TYR A 1 408 ? 20.481 5.974 -1.828 1.00 78.88 408 TYR A O 1
ATOM 3201 N N . ILE A 1 409 ? 18.984 7.640 -1.609 1.00 80.69 409 ILE A N 1
ATOM 3202 C CA . ILE A 1 409 ? 19.954 8.664 -1.181 1.00 80.69 409 ILE A CA 1
ATOM 3203 C C . ILE A 1 409 ? 20.606 8.263 0.145 1.00 80.69 409 ILE A C 1
ATOM 3205 O O . ILE A 1 409 ? 21.831 8.289 0.247 1.00 80.69 409 ILE A O 1
ATOM 3209 N N . ASP A 1 410 ? 19.826 7.838 1.144 1.00 81.19 410 ASP A N 1
ATOM 3210 C CA . ASP A 1 410 ? 20.380 7.378 2.424 1.00 81.19 410 ASP A CA 1
ATOM 3211 C C . ASP A 1 410 ? 21.325 6.183 2.248 1.00 81.19 410 ASP A C 1
ATOM 3213 O O . ASP A 1 410 ? 22.435 6.192 2.781 1.00 81.19 410 ASP A O 1
ATOM 3217 N N . HIS A 1 411 ? 20.930 5.190 1.447 1.00 76.94 411 HIS A N 1
ATOM 3218 C CA . HIS A 1 411 ? 21.778 4.038 1.154 1.00 76.94 411 HIS A CA 1
ATOM 3219 C C . HIS A 1 411 ? 23.077 4.447 0.441 1.00 76.94 411 HIS A C 1
ATOM 3221 O O . HIS A 1 411 ? 24.161 4.010 0.829 1.00 76.94 411 HIS A O 1
ATOM 3227 N N . LYS A 1 412 ? 22.996 5.312 -0.580 1.00 75.19 412 LYS A N 1
ATOM 3228 C CA . LYS A 1 412 ? 24.160 5.734 -1.375 1.00 75.19 412 LYS A CA 1
ATOM 3229 C C . LYS A 1 412 ? 25.115 6.641 -0.594 1.00 75.19 412 LYS A C 1
ATOM 3231 O O . LYS A 1 412 ? 26.325 6.535 -0.781 1.00 75.19 412 LYS A O 1
ATOM 3236 N N . CYS A 1 413 ? 24.595 7.503 0.277 1.00 77.44 413 CYS A N 1
ATOM 3237 C CA . CYS A 1 413 ? 25.395 8.441 1.066 1.00 77.44 413 CYS A CA 1
ATOM 3238 C C . CYS A 1 413 ? 25.901 7.863 2.396 1.00 77.44 413 CYS A C 1
ATOM 3240 O O . CYS A 1 413 ? 26.707 8.524 3.046 1.00 77.44 413 CYS A O 1
ATOM 3242 N N . ARG A 1 414 ? 25.476 6.660 2.812 1.00 78.00 414 ARG A N 1
ATOM 3243 C CA . ARG A 1 414 ? 25.747 6.078 4.144 1.00 78.00 414 ARG A CA 1
ATOM 3244 C C . ARG A 1 414 ? 27.217 6.119 4.591 1.00 78.00 414 ARG A C 1
ATOM 3246 O O . ARG A 1 414 ? 27.471 6.320 5.772 1.00 78.00 414 ARG A O 1
ATOM 3253 N N . ALA A 1 415 ? 28.167 5.968 3.667 1.00 76.38 415 ALA A N 1
ATOM 3254 C CA . ALA A 1 415 ? 29.606 6.012 3.956 1.00 76.38 415 ALA A CA 1
ATOM 3255 C C . ALA A 1 415 ? 30.183 7.433 4.165 1.00 76.38 415 ALA A C 1
ATOM 3257 O O . ALA A 1 415 ? 31.304 7.565 4.640 1.00 76.38 415 ALA A O 1
ATOM 3258 N N . ALA A 1 416 ? 29.437 8.486 3.811 1.00 80.19 416 ALA A N 1
ATOM 3259 C CA . ALA A 1 416 ? 29.872 9.888 3.834 1.00 80.19 416 ALA A CA 1
ATOM 3260 C C . ALA A 1 416 ? 28.905 10.811 4.614 1.00 80.19 416 ALA A C 1
ATOM 3262 O O . ALA A 1 416 ? 28.912 12.030 4.438 1.00 80.19 416 ALA A O 1
ATOM 3263 N N . GLN A 1 417 ? 28.023 10.248 5.449 1.00 78.25 417 GLN A N 1
ATOM 3264 C CA . GLN A 1 417 ? 27.033 11.018 6.207 1.00 78.25 417 GLN A CA 1
ATOM 3265 C C . GLN A 1 417 ? 27.628 11.679 7.459 1.00 78.25 417 GLN A C 1
ATOM 3267 O O . GLN A 1 417 ? 27.984 11.010 8.426 1.00 78.25 417 GLN A O 1
ATOM 3272 N N . ASN A 1 418 ? 27.586 13.011 7.494 1.00 88.12 418 ASN A N 1
ATOM 3273 C CA . ASN A 1 418 ? 27.734 13.788 8.725 1.00 88.12 418 ASN A CA 1
ATOM 3274 C C . ASN A 1 418 ? 26.449 13.730 9.577 1.00 88.12 418 ASN A C 1
ATOM 3276 O O . ASN A 1 418 ? 25.350 13.538 9.049 1.00 88.12 418 ASN A O 1
ATOM 3280 N N . CYS A 1 419 ? 26.567 13.979 10.889 1.00 87.56 419 CYS A N 1
ATOM 3281 C CA . CYS A 1 419 ? 25.454 13.908 11.852 1.00 87.56 419 CYS A CA 1
ATOM 3282 C C . CYS A 1 419 ? 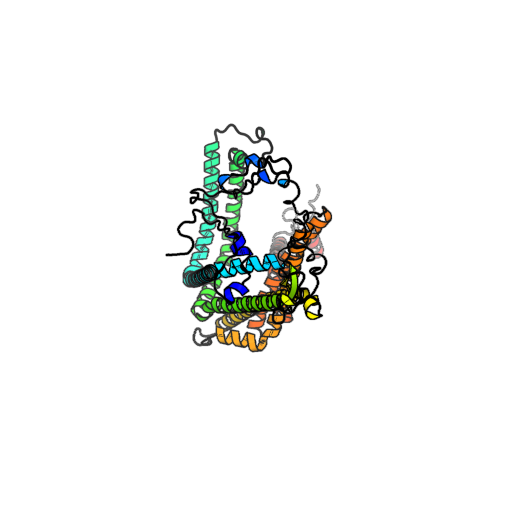24.197 14.688 11.402 1.00 87.56 419 CYS A C 1
ATOM 3284 O O . CYS A 1 419 ? 23.090 14.148 11.414 1.00 87.56 419 CYS A O 1
ATOM 3286 N N . CYS A 1 420 ? 24.375 15.918 10.903 1.00 87.44 420 CYS A N 1
ATOM 3287 C CA . CYS A 1 420 ? 23.285 16.758 10.393 1.00 87.44 420 CYS A CA 1
ATOM 3288 C C . CYS A 1 420 ? 22.536 16.117 9.203 1.00 87.44 420 CYS A C 1
ATOM 3290 O O . CYS A 1 420 ? 21.308 16.064 9.197 1.00 87.44 420 CYS A O 1
ATOM 3292 N N . VAL A 1 421 ? 23.260 15.550 8.229 1.00 85.75 421 VAL A N 1
ATOM 3293 C CA . VAL A 1 421 ? 22.660 14.895 7.050 1.00 85.75 421 VAL A CA 1
ATOM 3294 C C . VAL A 1 421 ? 21.851 13.666 7.469 1.00 85.75 421 VAL A C 1
ATOM 3296 O O . VAL A 1 421 ? 20.727 13.478 7.003 1.00 85.75 421 VAL A O 1
ATOM 3299 N N . ARG A 1 422 ? 22.383 12.866 8.400 1.00 87.19 422 ARG A N 1
ATOM 3300 C CA . ARG A 1 422 ? 21.692 11.693 8.955 1.00 87.19 422 ARG A CA 1
ATOM 3301 C C . ARG A 1 422 ? 20.404 12.081 9.693 1.00 87.19 422 ARG A C 1
ATOM 3303 O O . ARG A 1 422 ? 19.386 11.410 9.526 1.00 87.19 422 ARG A O 1
ATOM 3310 N N . PHE A 1 423 ? 20.419 13.174 10.460 1.00 88.69 423 PHE A N 1
ATOM 3311 C CA . PHE A 1 423 ? 19.224 13.704 11.126 1.00 88.69 423 PHE A CA 1
ATOM 3312 C C . PHE A 1 423 ? 18.161 14.179 10.120 1.00 88.69 423 PHE A C 1
ATOM 3314 O O . PHE A 1 423 ? 17.000 13.778 10.221 1.00 88.69 423 PHE A O 1
ATOM 3321 N N . ILE A 1 424 ? 18.556 14.965 9.110 1.00 89.88 424 ILE A N 1
ATOM 3322 C CA . ILE A 1 424 ? 17.640 15.469 8.072 1.00 89.88 424 ILE A CA 1
ATOM 3323 C C . ILE A 1 424 ? 17.008 14.312 7.286 1.00 89.88 424 ILE A C 1
ATOM 3325 O O . ILE A 1 424 ? 15.788 14.287 7.120 1.00 89.88 424 ILE A O 1
ATOM 3329 N N . LEU A 1 425 ? 17.799 13.325 6.850 1.00 88.00 425 LEU A N 1
ATOM 3330 C CA . LEU A 1 425 ? 17.281 12.155 6.130 1.00 88.00 425 LEU A CA 1
ATOM 3331 C C . LEU A 1 425 ? 16.333 11.315 6.997 1.00 88.00 425 LEU A C 1
ATOM 3333 O O . LEU A 1 425 ? 15.298 10.874 6.500 1.00 88.00 425 LEU A O 1
ATOM 3337 N N . CYS A 1 426 ? 16.628 11.142 8.289 1.00 88.06 426 CYS A N 1
ATOM 3338 C CA . CYS A 1 426 ? 15.726 10.476 9.233 1.00 88.06 426 CYS A CA 1
ATOM 3339 C C . CYS A 1 426 ? 14.374 11.208 9.340 1.00 88.06 426 CYS A C 1
ATOM 3341 O O . CYS A 1 426 ? 13.314 10.593 9.190 1.00 88.06 426 CYS A O 1
ATOM 3343 N N . CYS A 1 427 ? 14.409 12.533 9.514 1.00 90.12 427 CYS A N 1
ATOM 3344 C CA . CYS A 1 427 ? 13.213 13.367 9.607 1.00 90.12 427 CYS A CA 1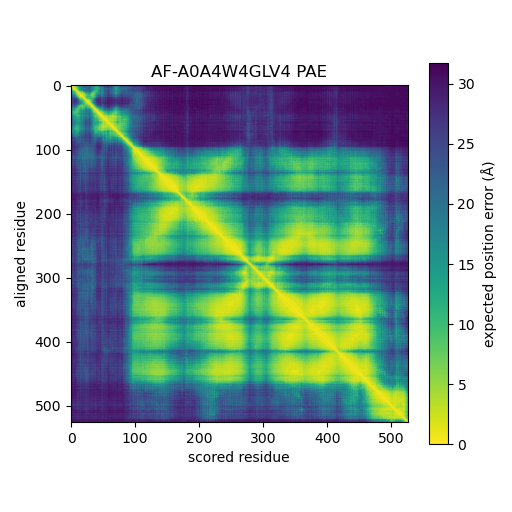
ATOM 3345 C C . CYS A 1 427 ? 12.382 13.321 8.310 1.00 90.12 427 CYS A C 1
ATOM 3347 O O . CYS A 1 427 ? 11.183 13.045 8.352 1.00 90.12 427 CYS A O 1
ATOM 3349 N N . LEU A 1 428 ? 13.018 13.478 7.141 1.00 91.12 428 LEU A N 1
ATOM 3350 C CA . LEU A 1 428 ? 12.344 13.389 5.841 1.00 91.12 428 LEU A CA 1
ATOM 3351 C C . LEU A 1 428 ? 11.734 12.003 5.593 1.00 91.12 428 LEU A C 1
ATOM 3353 O O . LEU A 1 428 ? 10.582 11.926 5.161 1.00 91.12 428 LEU A O 1
ATOM 3357 N N . LYS A 1 429 ? 12.447 10.910 5.903 1.00 89.38 429 LYS A N 1
ATOM 3358 C CA . LYS A 1 429 ? 11.901 9.544 5.802 1.00 89.38 429 LYS A CA 1
ATOM 3359 C C . LYS A 1 429 ? 10.654 9.370 6.674 1.00 89.38 429 LYS A C 1
ATOM 3361 O O . LYS A 1 429 ? 9.663 8.820 6.194 1.00 89.38 429 LYS A O 1
ATOM 3366 N N . CYS A 1 430 ? 10.672 9.874 7.910 1.00 88.94 430 CYS A N 1
ATOM 3367 C CA . CYS A 1 430 ? 9.516 9.850 8.809 1.00 88.94 430 CYS A CA 1
ATOM 3368 C C . CYS A 1 430 ? 8.333 10.653 8.235 1.00 88.94 430 CYS A C 1
ATOM 3370 O O . CYS A 1 430 ? 7.239 10.111 8.059 1.00 88.94 430 CYS A O 1
ATOM 3372 N N . CYS A 1 431 ? 8.564 11.909 7.842 1.00 87.75 431 CYS A N 1
ATOM 3373 C CA . CYS A 1 431 ? 7.538 12.787 7.275 1.00 87.75 431 CYS A CA 1
ATOM 3374 C C . CYS A 1 431 ? 6.900 12.212 6.000 1.00 87.75 431 CYS A C 1
ATOM 3376 O O . CYS A 1 431 ? 5.674 12.192 5.887 1.00 87.75 431 CYS A O 1
ATOM 3378 N N . PHE A 1 432 ? 7.697 11.692 5.059 1.00 89.69 432 PHE A N 1
ATOM 3379 C CA . PHE A 1 432 ? 7.169 11.099 3.824 1.00 89.69 432 PHE A CA 1
ATOM 3380 C C . PHE A 1 432 ? 6.501 9.737 4.042 1.00 89.69 432 PHE A C 1
ATOM 3382 O O . PHE A 1 432 ? 5.547 9.418 3.333 1.00 89.69 432 PHE A O 1
ATOM 3389 N N . TRP A 1 433 ? 6.912 8.960 5.050 1.00 88.56 433 TRP A N 1
ATOM 3390 C CA . TRP A 1 433 ? 6.179 7.761 5.466 1.00 88.56 433 TRP A CA 1
ATOM 3391 C C . TRP A 1 433 ? 4.802 8.118 6.046 1.00 88.56 433 TRP A C 1
ATOM 3393 O O . TRP A 1 433 ? 3.795 7.539 5.630 1.00 88.56 433 TRP A O 1
ATOM 3403 N N . CYS A 1 434 ? 4.729 9.120 6.928 1.00 79.25 434 CYS A N 1
ATOM 3404 C CA . CYS A 1 434 ? 3.464 9.650 7.447 1.00 79.25 434 CYS A CA 1
ATOM 3405 C C . CYS A 1 434 ? 2.570 10.195 6.321 1.00 79.25 434 CYS A C 1
ATOM 3407 O O . CYS A 1 434 ? 1.380 9.875 6.273 1.00 79.25 434 CYS A O 1
ATOM 3409 N N . LEU A 1 435 ? 3.142 10.943 5.371 1.00 85.94 435 LEU A N 1
ATOM 3410 C CA . LEU A 1 435 ? 2.425 11.454 4.201 1.00 85.94 435 LEU A CA 1
ATOM 3411 C C . LEU A 1 435 ? 1.892 10.318 3.316 1.00 85.94 435 LEU A C 1
ATOM 3413 O O . LEU A 1 435 ? 0.734 10.366 2.913 1.00 85.94 435 LEU A O 1
ATOM 3417 N N . GLU A 1 436 ? 2.673 9.266 3.054 1.00 89.69 436 GLU A N 1
ATOM 3418 C CA . GLU A 1 436 ? 2.208 8.102 2.284 1.00 89.69 436 GLU A CA 1
ATOM 3419 C C . GLU A 1 436 ? 1.006 7.425 2.964 1.00 89.69 436 GLU A C 1
ATOM 3421 O O . GLU A 1 436 ? 0.029 7.069 2.300 1.00 89.69 436 GLU A O 1
ATOM 3426 N N . LYS A 1 437 ? 1.042 7.275 4.296 1.00 84.69 437 LYS A N 1
ATOM 3427 C CA . LYS A 1 437 ? -0.076 6.717 5.076 1.00 84.69 437 LYS A CA 1
ATOM 3428 C C . LYS A 1 437 ? -1.308 7.622 5.024 1.00 84.69 437 LYS A C 1
ATOM 3430 O O . LYS A 1 437 ? -2.407 7.120 4.782 1.00 84.69 437 LYS A O 1
ATOM 3435 N N . PHE A 1 438 ? -1.127 8.933 5.179 1.00 84.62 438 PHE A N 1
ATOM 3436 C CA . PHE A 1 438 ? -2.205 9.917 5.081 1.00 84.62 438 PHE A CA 1
ATOM 3437 C C . PHE A 1 438 ? -2.842 9.938 3.684 1.00 84.62 438 PHE A C 1
ATOM 3439 O O . PHE A 1 438 ? -4.061 9.847 3.575 1.00 84.62 438 PHE A O 1
ATOM 3446 N N . ILE A 1 439 ? -2.046 9.965 2.611 1.00 89.25 439 ILE A N 1
ATOM 3447 C CA . ILE A 1 439 ? -2.550 9.938 1.229 1.00 89.25 439 ILE A CA 1
ATOM 3448 C C . ILE A 1 439 ? -3.243 8.606 0.913 1.00 89.25 439 ILE A C 1
ATOM 3450 O O . ILE A 1 439 ? -4.302 8.609 0.287 1.00 89.25 439 ILE A O 1
ATOM 3454 N N . LYS A 1 440 ? -2.738 7.463 1.400 1.00 86.81 440 LYS A N 1
ATOM 3455 C CA . LYS A 1 440 ? -3.442 6.169 1.283 1.00 86.81 440 LYS A CA 1
ATOM 3456 C C . LYS A 1 440 ? -4.807 6.184 1.976 1.00 86.81 440 LYS A C 1
ATOM 3458 O O . LYS A 1 440 ? -5.779 5.686 1.406 1.00 86.81 440 LYS A O 1
ATOM 3463 N N . PHE A 1 441 ? -4.897 6.768 3.171 1.00 85.88 441 PHE A N 1
ATOM 3464 C CA . PHE A 1 441 ? -6.162 6.955 3.886 1.00 85.88 441 PHE A CA 1
ATOM 3465 C C . PHE A 1 441 ? -7.108 7.905 3.131 1.00 85.88 441 PHE A C 1
ATOM 3467 O O . PHE A 1 441 ? -8.270 7.562 2.905 1.00 85.88 441 PHE A O 1
ATOM 3474 N N . LEU A 1 442 ? -6.605 9.062 2.692 1.00 87.69 442 LEU A N 1
ATOM 3475 C CA . LEU A 1 442 ? -7.353 10.065 1.934 1.00 87.69 442 LEU A CA 1
ATOM 3476 C C . LEU A 1 442 ? -7.955 9.464 0.663 1.00 87.69 442 LEU A C 1
ATOM 3478 O O . LEU A 1 442 ? -9.168 9.524 0.473 1.00 87.69 442 LEU A O 1
ATOM 3482 N N . ASN A 1 443 ? -7.117 8.827 -0.157 1.00 91.19 443 ASN A N 1
ATOM 3483 C CA . ASN A 1 443 ? -7.513 8.180 -1.402 1.00 91.19 443 ASN A CA 1
ATOM 3484 C C . ASN A 1 443 ? -8.600 7.130 -1.164 1.00 91.19 443 ASN A C 1
ATOM 3486 O O . ASN A 1 443 ? -9.642 7.183 -1.811 1.00 91.19 443 ASN A O 1
ATOM 3490 N N . ARG A 1 444 ? -8.406 6.219 -0.198 1.00 87.25 444 ARG A N 1
ATOM 3491 C CA . ARG A 1 444 ? -9.380 5.158 0.104 1.00 87.25 444 ARG A CA 1
ATOM 3492 C C . ARG A 1 444 ? -10.761 5.724 0.432 1.00 87.25 444 ARG A C 1
ATOM 3494 O O . ARG A 1 444 ? -11.759 5.240 -0.097 1.00 87.25 444 ARG A O 1
ATOM 3501 N N . ASN A 1 445 ? -10.827 6.747 1.283 1.00 85.38 445 ASN A N 1
ATOM 3502 C CA . ASN A 1 445 ? -12.103 7.356 1.658 1.00 85.38 445 ASN A CA 1
ATOM 3503 C C . ASN A 1 445 ? -12.688 8.219 0.526 1.00 85.38 445 ASN A C 1
ATOM 3505 O O . ASN A 1 445 ? -13.899 8.197 0.312 1.00 85.38 445 ASN A O 1
ATOM 3509 N N . ALA A 1 446 ? -11.849 8.906 -0.257 1.00 91.12 446 ALA A N 1
ATOM 3510 C CA . ALA A 1 446 ? -12.284 9.627 -1.450 1.00 91.12 446 ALA A CA 1
ATOM 3511 C C . ALA A 1 446 ? -12.908 8.679 -2.489 1.00 91.12 446 ALA A C 1
ATOM 3513 O O . ALA A 1 446 ? -13.974 8.988 -3.010 1.00 91.12 446 ALA A O 1
ATOM 3514 N N . TYR A 1 447 ? -12.318 7.506 -2.747 1.00 94.12 447 TYR A N 1
ATOM 3515 C CA . TYR A 1 447 ? -12.871 6.512 -3.679 1.00 94.12 447 TYR A CA 1
ATOM 3516 C C . TYR A 1 447 ? -14.200 5.916 -3.195 1.00 94.12 447 TYR A C 1
ATOM 3518 O O . TYR A 1 447 ? -15.094 5.695 -4.010 1.00 94.12 447 TYR A O 1
ATOM 3526 N N . ILE A 1 448 ? -14.372 5.716 -1.882 1.00 90.06 448 ILE A N 1
ATOM 3527 C CA . ILE A 1 448 ? -15.666 5.321 -1.298 1.00 90.06 448 ILE A CA 1
ATOM 3528 C C . ILE A 1 448 ? -16.718 6.416 -1.546 1.00 90.06 448 ILE A C 1
ATOM 3530 O O . ILE A 1 448 ? -17.818 6.124 -2.012 1.00 90.06 448 ILE A O 1
ATOM 3534 N N . MET A 1 449 ? -16.371 7.684 -1.309 1.00 88.06 449 MET A N 1
ATOM 3535 C CA . MET A 1 449 ? -17.270 8.822 -1.541 1.00 88.06 449 MET A CA 1
ATOM 3536 C C . MET A 1 449 ? -17.598 9.034 -3.032 1.00 88.06 449 MET A C 1
ATOM 3538 O O . MET A 1 449 ? -18.750 9.326 -3.354 1.00 88.06 449 MET A O 1
ATOM 3542 N N . ILE A 1 450 ? -16.637 8.816 -3.941 1.00 93.50 450 ILE A N 1
ATOM 3543 C CA . ILE A 1 450 ? -16.864 8.781 -5.398 1.00 93.50 450 ILE A CA 1
ATOM 3544 C C . ILE A 1 450 ? -17.887 7.688 -5.736 1.00 93.50 450 ILE A C 1
ATOM 3546 O O . ILE A 1 450 ? -18.856 7.958 -6.440 1.00 93.50 450 ILE A O 1
ATOM 3550 N N . ALA A 1 451 ? -17.714 6.475 -5.203 1.00 91.38 451 ALA A N 1
ATOM 3551 C CA . ALA A 1 451 ? -18.574 5.335 -5.516 1.00 91.38 451 ALA A CA 1
ATOM 3552 C C . ALA A 1 451 ? -20.020 5.471 -4.999 1.00 91.38 451 ALA A C 1
ATOM 3554 O O . ALA A 1 451 ? -20.926 4.892 -5.597 1.00 91.38 451 ALA A O 1
ATOM 3555 N N . ILE A 1 452 ? -20.234 6.220 -3.908 1.00 86.94 452 ILE A N 1
ATOM 3556 C CA . ILE A 1 452 ? -21.563 6.480 -3.325 1.00 86.94 452 ILE A CA 1
ATOM 3557 C C . ILE A 1 452 ? -22.249 7.681 -3.996 1.00 86.94 452 ILE A C 1
ATOM 3559 O O . ILE A 1 452 ? -23.422 7.593 -4.345 1.00 86.94 452 ILE A O 1
ATOM 3563 N N . TYR A 1 453 ? -21.542 8.805 -4.168 1.00 89.06 453 TYR A N 1
ATOM 3564 C CA . TYR A 1 453 ? -22.147 10.093 -4.553 1.00 89.06 453 TYR A CA 1
ATOM 3565 C C . TYR A 1 453 ? -21.832 10.554 -5.986 1.00 89.06 453 TYR A C 1
ATOM 3567 O O . TYR A 1 453 ? -22.315 11.609 -6.409 1.00 89.06 453 TYR A O 1
ATOM 3575 N N . GLY A 1 454 ? -20.978 9.834 -6.719 1.00 90.00 454 GLY A N 1
ATOM 3576 C CA . GLY A 1 454 ? -20.595 10.150 -8.100 1.00 90.00 454 GLY A CA 1
ATOM 3577 C C . GLY A 1 454 ? -19.830 11.469 -8.284 1.00 90.00 454 GLY A C 1
ATOM 3578 O O . GLY A 1 454 ? -19.732 11.966 -9.404 1.00 90.00 454 GLY A O 1
ATOM 3579 N N . LYS A 1 455 ? -19.317 12.080 -7.206 1.00 90.94 455 LYS A N 1
ATOM 3580 C CA . LYS A 1 455 ? -18.580 13.357 -7.259 1.00 90.94 455 LYS A CA 1
ATOM 3581 C C . LYS A 1 455 ? -17.124 13.142 -7.684 1.00 90.94 455 LYS A C 1
ATOM 3583 O O . LYS A 1 455 ? -16.595 12.044 -7.580 1.00 90.94 455 LYS A O 1
ATOM 3588 N N . ASN A 1 456 ? -16.456 14.205 -8.136 1.00 92.25 456 ASN A N 1
ATOM 3589 C CA . ASN A 1 456 ? -15.032 14.154 -8.487 1.00 92.25 456 ASN A CA 1
ATOM 3590 C C . ASN A 1 456 ? -14.128 13.916 -7.257 1.00 92.25 456 ASN A C 1
ATOM 3592 O O . ASN A 1 456 ? -14.569 14.031 -6.107 1.00 92.25 456 ASN A O 1
ATOM 3596 N N . PHE A 1 457 ? -12.852 13.598 -7.508 1.00 92.19 457 PHE A N 1
ATOM 3597 C CA . PHE A 1 457 ? -11.873 13.304 -6.457 1.00 92.19 457 PHE A CA 1
ATOM 3598 C C . PHE A 1 457 ? -11.753 14.412 -5.401 1.00 92.19 457 PHE A C 1
ATOM 3600 O O . PHE A 1 457 ? -11.872 14.117 -4.217 1.00 92.19 457 PHE A O 1
ATOM 3607 N N . CYS A 1 458 ? -11.568 15.676 -5.793 1.00 90.69 458 CYS A N 1
ATOM 3608 C CA . CYS A 1 458 ? -11.299 16.765 -4.845 1.00 90.69 458 CYS A CA 1
ATOM 3609 C C . CYS A 1 458 ? -12.477 17.031 -3.892 1.00 90.69 458 CYS A C 1
ATOM 3611 O O . CYS A 1 458 ? -12.271 17.203 -2.690 1.00 90.69 458 CYS A O 1
ATOM 3613 N N . VAL A 1 459 ? -13.715 17.009 -4.401 1.00 91.19 459 VAL A N 1
ATOM 3614 C CA . VAL A 1 459 ? -14.928 17.152 -3.572 1.00 91.19 459 VAL A CA 1
ATOM 3615 C C . VAL A 1 459 ? -15.082 15.957 -2.627 1.00 91.19 459 VAL A C 1
ATOM 3617 O O . VAL A 1 459 ? -15.341 16.129 -1.437 1.00 91.19 459 VAL A O 1
ATOM 3620 N N . SER A 1 460 ? -14.864 14.744 -3.135 1.00 90.56 460 SER A N 1
ATOM 3621 C CA . SER A 1 460 ? -14.966 13.506 -2.354 1.00 90.56 460 SER A CA 1
ATOM 3622 C C . SER A 1 460 ? -13.901 13.416 -1.254 1.00 90.56 460 SER A C 1
ATOM 3624 O O . SER A 1 460 ? -14.208 13.040 -0.124 1.00 90.56 460 SER A O 1
ATOM 3626 N N . ALA A 1 461 ? -12.670 13.833 -1.560 1.00 87.12 461 ALA A N 1
ATOM 3627 C CA . ALA A 1 461 ? -11.555 13.928 -0.625 1.00 87.12 461 ALA A CA 1
ATOM 3628 C C . ALA A 1 461 ? -11.813 14.980 0.466 1.00 87.12 461 ALA A C 1
ATOM 3630 O O . ALA A 1 461 ? -11.646 14.676 1.646 1.00 87.12 461 ALA A O 1
ATOM 3631 N N . LYS A 1 462 ? -12.303 16.178 0.103 1.00 88.50 462 LYS A N 1
ATOM 3632 C CA . LYS A 1 462 ? -12.720 17.206 1.075 1.00 88.50 462 LYS A CA 1
ATOM 3633 C C . LYS A 1 462 ? -13.761 16.652 2.047 1.00 88.50 462 LYS A C 1
ATOM 3635 O O . LYS A 1 462 ? -13.578 16.770 3.255 1.00 88.50 462 LYS A O 1
ATOM 3640 N N . ASN A 1 463 ? -14.822 16.026 1.539 1.00 82.75 463 ASN A N 1
ATOM 3641 C CA . ASN A 1 463 ? -15.897 15.500 2.382 1.00 82.75 463 ASN A CA 1
ATOM 3642 C C . ASN A 1 463 ? -15.395 14.390 3.322 1.00 82.75 463 ASN A C 1
ATOM 3644 O O . ASN A 1 463 ? -15.744 14.388 4.500 1.00 82.75 463 ASN A O 1
ATOM 3648 N N . ALA A 1 464 ? -14.525 13.499 2.835 1.00 81.06 464 ALA A N 1
ATOM 3649 C CA . ALA A 1 464 ? -13.887 12.471 3.654 1.00 81.06 464 ALA A CA 1
ATOM 3650 C C . ALA A 1 464 ? -13.012 13.057 4.782 1.00 81.06 464 ALA A C 1
ATOM 3652 O O . ALA A 1 464 ? -13.095 12.595 5.921 1.00 81.06 464 ALA A O 1
ATOM 3653 N N . VAL A 1 465 ? -12.202 14.083 4.488 1.00 81.25 465 VAL A N 1
ATOM 3654 C CA . VAL A 1 465 ? -11.356 14.756 5.493 1.00 81.25 465 VAL A CA 1
ATOM 3655 C C . VAL A 1 465 ? -12.199 15.506 6.511 1.00 81.25 465 VAL A C 1
ATOM 3657 O O . VAL A 1 465 ? -11.955 15.353 7.702 1.00 81.25 465 VAL A O 1
ATOM 3660 N N . VAL A 1 466 ? -13.200 16.274 6.073 1.00 80.88 466 VAL A N 1
ATOM 3661 C CA . VAL A 1 466 ? -14.083 17.029 6.979 1.00 80.88 466 VAL A CA 1
ATOM 3662 C C . VAL A 1 466 ? -14.830 16.081 7.916 1.00 80.88 466 VAL A C 1
ATOM 3664 O O . VAL A 1 466 ? -14.865 16.332 9.115 1.00 80.88 466 VAL A O 1
ATOM 3667 N N . PHE A 1 467 ? -15.355 14.961 7.411 1.00 72.69 467 PHE A N 1
ATOM 3668 C CA . PHE A 1 467 ? -16.028 13.963 8.245 1.00 72.69 467 PHE A CA 1
ATOM 3669 C C . PHE A 1 467 ? -15.070 13.285 9.241 1.00 72.69 467 PHE A C 1
ATOM 3671 O O . PHE A 1 467 ? -15.387 13.174 10.424 1.00 72.69 467 PHE A O 1
ATOM 3678 N N . GLY A 1 468 ? -13.873 12.884 8.798 1.00 71.38 468 GLY A N 1
ATOM 3679 C CA . GLY A 1 468 ? -12.859 12.294 9.681 1.00 71.38 468 GLY A CA 1
ATOM 3680 C C . GLY A 1 468 ? -12.359 13.267 10.755 1.00 71.38 468 GLY A C 1
ATOM 3681 O O . GLY A 1 468 ? -12.285 12.907 11.928 1.00 71.38 468 GLY A O 1
ATOM 3682 N N . ALA A 1 469 ? -12.078 14.515 10.373 1.00 76.31 469 ALA A N 1
ATOM 3683 C CA . ALA A 1 469 ? -11.675 15.576 11.291 1.00 76.31 469 ALA A CA 1
ATOM 3684 C C . ALA A 1 469 ? -12.795 15.925 12.281 1.00 76.31 469 ALA A C 1
ATOM 3686 O O . ALA A 1 469 ? -12.514 16.092 13.463 1.00 76.31 469 ALA A O 1
ATOM 3687 N N . TYR A 1 470 ? -14.055 15.960 11.832 1.00 74.31 470 TYR A N 1
ATOM 3688 C CA . TYR A 1 470 ? -15.216 16.151 12.701 1.00 74.31 470 TYR A CA 1
ATOM 3689 C C . TYR A 1 470 ? -15.345 15.032 13.738 1.00 74.31 470 TYR A C 1
ATOM 3691 O O . TYR A 1 470 ? -15.530 15.331 14.911 1.00 74.31 470 TYR A O 1
ATOM 3699 N N . LEU A 1 471 ? -15.185 13.758 13.356 1.00 67.25 471 LEU A N 1
ATOM 3700 C CA . LEU A 1 471 ? -15.227 12.643 14.312 1.00 67.25 471 LEU A CA 1
ATOM 3701 C C . LEU A 1 471 ? -14.106 12.721 15.359 1.00 67.25 471 LEU A C 1
ATOM 3703 O O . LEU A 1 471 ? -14.360 12.493 16.542 1.00 67.25 471 LEU A O 1
ATOM 3707 N N . ILE A 1 472 ? -12.883 13.067 14.945 1.00 70.94 472 ILE A N 1
ATOM 3708 C CA . ILE A 1 472 ? -11.746 13.241 15.863 1.00 70.94 472 ILE A CA 1
ATOM 3709 C C . ILE A 1 472 ? -12.000 14.430 16.798 1.00 70.94 472 ILE A C 1
ATOM 3711 O O . ILE A 1 472 ? -11.898 14.284 18.016 1.00 70.94 472 ILE A O 1
ATOM 3715 N N . ALA A 1 473 ? -12.388 15.583 16.246 1.00 69.94 473 ALA A N 1
ATOM 3716 C CA . ALA A 1 473 ? -12.708 16.781 17.013 1.00 69.94 473 ALA A CA 1
ATOM 3717 C C . ALA A 1 473 ? -13.851 16.521 18.002 1.00 69.94 473 ALA A C 1
ATOM 3719 O O . ALA A 1 473 ? -13.703 16.830 19.175 1.00 69.94 473 ALA A O 1
ATOM 3720 N N . HIS A 1 474 ? -14.942 15.880 17.577 1.00 64.94 474 HIS A N 1
ATOM 3721 C CA . HIS A 1 474 ? -16.048 15.488 18.452 1.00 64.94 474 HIS A CA 1
ATOM 3722 C C . HIS A 1 474 ? -15.588 14.524 19.560 1.00 64.94 474 HIS A C 1
ATOM 3724 O O . HIS A 1 474 ? -16.107 14.584 20.671 1.00 64.94 474 HIS A O 1
ATOM 3730 N N . GLY A 1 475 ? -14.604 13.657 19.303 1.00 65.75 475 GLY A N 1
ATOM 3731 C CA . GLY A 1 475 ? -13.956 12.852 20.342 1.00 65.75 475 GLY A CA 1
ATOM 3732 C C . GLY A 1 475 ? -13.371 13.725 21.457 1.00 65.75 475 GLY A C 1
ATOM 3733 O O . GLY A 1 475 ? -13.779 13.596 22.610 1.00 65.75 475 GLY A O 1
ATOM 3734 N N . PHE A 1 476 ? -12.493 14.669 21.111 1.00 68.75 476 PHE A N 1
ATOM 3735 C CA . PHE A 1 476 ? -11.896 15.607 22.073 1.00 68.75 476 PHE A CA 1
ATOM 3736 C C . PHE A 1 476 ? -12.927 16.546 22.723 1.00 68.75 476 PHE A C 1
ATOM 3738 O O . PHE A 1 476 ? -12.960 16.679 23.946 1.00 68.75 476 PHE A O 1
ATOM 3745 N N . PHE A 1 477 ? -13.813 17.150 21.929 1.00 67.38 477 PHE A N 1
ATOM 3746 C CA . PHE A 1 477 ? -14.863 18.043 22.419 1.00 67.38 477 PHE A CA 1
ATOM 3747 C C . PHE A 1 477 ? -15.923 17.322 23.256 1.00 67.38 477 PHE A C 1
ATOM 3749 O O . PHE A 1 477 ? -16.563 17.981 24.064 1.00 67.38 477 PHE A O 1
ATOM 3756 N N . SER A 1 478 ? -16.090 15.996 23.169 1.00 60.97 478 SER A N 1
ATOM 3757 C CA . SER A 1 478 ? -17.051 15.293 24.035 1.00 60.97 478 SER A CA 1
ATOM 3758 C C . SER A 1 478 ? -16.696 15.388 25.525 1.00 60.97 478 SER A C 1
ATOM 3760 O O . SER A 1 478 ? -17.597 15.491 26.353 1.00 60.97 478 SER A O 1
ATOM 3762 N N . VAL A 1 479 ? -15.400 15.438 25.867 1.00 65.62 479 VAL A N 1
ATOM 3763 C CA . VAL A 1 479 ? -14.928 15.669 27.244 1.00 65.62 479 VAL A CA 1
ATOM 3764 C C . VAL A 1 479 ? -15.249 17.096 27.690 1.00 65.62 479 VAL A C 1
ATOM 3766 O O . VAL A 1 479 ? -15.712 17.307 28.808 1.00 65.62 479 VAL A O 1
ATOM 3769 N N . TYR A 1 480 ? -15.050 18.075 26.802 1.00 66.12 480 TYR A N 1
ATOM 3770 C CA . TYR A 1 480 ? -15.377 19.475 27.070 1.00 66.12 480 TYR A CA 1
ATOM 3771 C C . TYR A 1 480 ? -16.887 19.689 27.236 1.00 66.12 480 TYR A C 1
ATOM 3773 O O . TYR A 1 480 ? -17.300 20.298 28.215 1.00 66.12 480 TYR A O 1
ATOM 3781 N N . ASN A 1 481 ? -17.709 19.129 26.346 1.00 59.78 481 ASN A N 1
ATOM 3782 C CA . ASN A 1 481 ? -19.168 19.222 26.413 1.00 59.78 481 ASN A CA 1
ATOM 3783 C C . ASN A 1 481 ? -19.702 18.587 27.704 1.00 59.78 481 ASN A C 1
ATOM 3785 O O . ASN A 1 481 ? -20.422 19.248 28.439 1.00 59.78 481 ASN A O 1
ATOM 3789 N N . MET A 1 482 ? -19.258 17.371 28.052 1.00 73.50 482 MET A N 1
ATOM 3790 C CA . MET A 1 482 ? -19.635 16.731 29.320 1.00 73.50 482 MET A CA 1
ATOM 3791 C C . MET A 1 482 ? -19.214 17.571 30.538 1.00 73.50 482 MET A C 1
ATOM 3793 O O . MET A 1 482 ? -19.957 17.660 31.512 1.00 73.50 482 MET A O 1
ATOM 3797 N N . CYS A 1 483 ? -18.041 18.212 30.489 1.00 65.31 483 CYS A N 1
ATOM 3798 C CA . CYS A 1 483 ? -17.592 19.134 31.531 1.00 65.31 483 CYS A CA 1
ATOM 3799 C C . CYS A 1 483 ? -18.505 20.369 31.630 1.00 65.31 483 CYS A C 1
ATOM 3801 O O . CYS A 1 483 ? -18.907 20.730 32.731 1.00 65.31 483 CYS A O 1
ATOM 3803 N N . VAL A 1 484 ? -18.884 20.978 30.500 1.00 71.62 484 VAL A N 1
ATOM 3804 C CA . VAL A 1 484 ? -19.816 22.118 30.451 1.00 71.62 484 VAL A CA 1
ATOM 3805 C C . VAL A 1 484 ? -21.193 21.731 30.994 1.00 71.62 484 VAL A C 1
ATOM 3807 O O . VAL A 1 484 ? -21.688 22.419 31.883 1.00 71.62 484 VAL A O 1
ATOM 3810 N N . ASP A 1 485 ? -21.771 20.620 30.534 1.00 69.38 485 ASP A N 1
ATOM 3811 C CA . ASP A 1 485 ? -23.084 20.135 30.977 1.00 69.38 485 ASP A CA 1
ATOM 3812 C C . ASP A 1 485 ? -23.081 19.819 32.484 1.00 69.38 485 ASP A C 1
ATOM 3814 O O . ASP A 1 485 ? -23.977 20.235 33.221 1.00 69.38 485 ASP A O 1
ATOM 3818 N N . THR A 1 486 ? -22.027 19.151 32.971 1.00 74.06 486 THR A N 1
ATOM 3819 C CA . THR A 1 486 ? -21.859 18.832 34.400 1.00 74.06 486 THR A CA 1
ATOM 3820 C C . THR A 1 486 ? -21.698 20.100 35.236 1.00 74.06 486 THR A C 1
ATOM 3822 O O . THR A 1 486 ? -22.388 20.261 36.239 1.00 74.06 486 THR A O 1
ATOM 3825 N N . LEU A 1 487 ? -20.825 21.029 34.828 1.00 74.81 487 LEU A N 1
ATOM 3826 C CA . LEU A 1 487 ? -20.616 22.290 35.546 1.00 74.81 487 LEU A CA 1
ATOM 3827 C C . LEU A 1 487 ? -21.871 23.166 35.543 1.00 74.81 487 LEU A C 1
ATOM 3829 O O . LEU A 1 487 ? -22.122 23.842 36.537 1.00 74.81 487 LEU A O 1
ATOM 3833 N N . PHE A 1 488 ? -22.663 23.140 34.468 1.00 72.50 488 PHE A N 1
ATOM 3834 C CA . PHE A 1 488 ? -23.939 23.845 34.387 1.00 72.50 488 PHE A CA 1
ATOM 3835 C C . PHE A 1 488 ? -24.968 23.264 35.366 1.00 72.50 488 PHE A C 1
ATOM 3837 O O . PHE A 1 488 ? -25.565 24.022 36.128 1.00 72.50 488 PHE A O 1
ATOM 3844 N N . LEU A 1 489 ? -25.117 21.936 35.426 1.00 71.94 489 LEU A N 1
ATOM 3845 C CA . LEU A 1 489 ? -25.998 21.279 36.401 1.00 71.94 489 LEU A CA 1
ATOM 3846 C C . LEU A 1 489 ? -25.537 21.512 37.848 1.00 71.94 489 LEU A C 1
ATOM 3848 O O . LEU A 1 489 ? -26.346 21.906 38.684 1.00 71.94 489 LEU A O 1
ATOM 3852 N N . CYS A 1 490 ? -24.242 21.358 38.143 1.00 72.62 490 CYS A N 1
ATOM 3853 C CA . CYS A 1 490 ? -23.692 21.663 39.469 1.00 72.62 490 CYS A CA 1
ATOM 3854 C C . CYS A 1 490 ? -23.904 23.131 39.867 1.00 72.62 490 CYS A C 1
ATOM 3856 O O . CYS A 1 490 ? -24.126 23.420 41.038 1.00 72.62 490 CYS A O 1
ATOM 3858 N N . PHE A 1 491 ? -23.849 24.057 38.908 1.00 79.75 491 PHE A N 1
ATOM 3859 C CA . PHE A 1 491 ? -24.133 25.473 39.128 1.00 79.75 491 PHE A CA 1
ATOM 3860 C C . PHE A 1 491 ? -25.618 25.746 39.430 1.00 79.75 491 PHE A C 1
ATOM 3862 O O . PHE A 1 491 ? -25.913 26.563 40.304 1.00 79.75 491 PHE A O 1
ATOM 3869 N N . LEU A 1 492 ? -26.549 25.071 38.746 1.00 78.25 492 LEU A N 1
ATOM 3870 C CA . LEU A 1 492 ? -27.980 25.180 39.052 1.00 78.25 492 LEU A CA 1
ATOM 3871 C C . LEU A 1 492 ? -28.292 24.630 40.452 1.00 78.25 492 LEU A C 1
ATOM 3873 O O . LEU A 1 492 ? -28.963 25.302 41.231 1.00 78.25 492 LEU A O 1
ATOM 3877 N N . GLU A 1 493 ? -27.728 23.474 40.808 1.00 82.19 493 GLU A N 1
ATOM 3878 C CA . GLU A 1 493 ? -27.867 22.883 42.147 1.00 82.19 493 GLU A CA 1
ATOM 3879 C C . GLU A 1 493 ? -27.264 23.789 43.242 1.00 82.19 493 GLU A C 1
ATOM 3881 O O . GLU A 1 493 ? -27.833 23.928 44.325 1.00 82.19 493 GLU A O 1
ATOM 3886 N N . ASP A 1 494 ? -26.133 24.451 42.961 1.00 78.88 494 ASP A N 1
ATOM 3887 C CA . ASP A 1 494 ? -25.507 25.436 43.856 1.00 78.88 494 ASP A CA 1
ATOM 3888 C C . ASP A 1 494 ? -26.396 26.674 44.067 1.00 78.88 494 ASP A C 1
ATOM 3890 O O . ASP A 1 494 ? -26.455 27.204 45.174 1.00 78.88 494 ASP A O 1
ATOM 3894 N N . LEU A 1 495 ? -27.132 27.115 43.039 1.00 81.38 495 LEU A N 1
ATOM 3895 C CA . LEU A 1 495 ? -28.122 28.192 43.164 1.00 81.38 495 LEU A CA 1
ATOM 3896 C C . LEU A 1 495 ? -29.379 27.792 43.949 1.00 81.38 495 LEU A C 1
ATOM 3898 O O . LEU A 1 495 ? -30.007 28.671 44.539 1.00 81.38 495 LEU A O 1
ATOM 3902 N N . GLU A 1 496 ? -29.765 26.515 43.923 1.00 89.56 496 GLU A N 1
ATOM 3903 C CA . GLU A 1 496 ? -30.956 26.011 44.618 1.00 89.56 496 GLU A CA 1
ATOM 3904 C C . GLU A 1 496 ? -30.672 25.681 46.092 1.00 89.56 496 GLU A C 1
ATOM 3906 O O . GLU A 1 496 ? -31.463 26.028 46.972 1.00 89.56 496 GLU A O 1
ATOM 3911 N N . ARG A 1 497 ? -29.531 25.043 46.390 1.00 84.69 497 ARG A N 1
ATOM 3912 C CA . ARG A 1 497 ? -29.194 24.612 47.758 1.00 84.69 497 ARG A CA 1
ATOM 3913 C C . ARG A 1 497 ? -28.554 25.690 48.621 1.00 84.69 497 ARG A C 1
ATOM 3915 O O . ARG A 1 497 ? -28.744 25.653 49.842 1.00 84.69 497 ARG A O 1
ATOM 3922 N N . ASN A 1 498 ? -27.778 26.596 48.026 1.00 84.31 498 ASN A N 1
ATOM 3923 C CA . ASN A 1 498 ? -26.977 27.570 48.761 1.00 84.31 498 ASN A CA 1
ATOM 3924 C C . ASN A 1 498 ? -27.547 28.985 48.620 1.00 84.31 498 ASN A C 1
ATOM 3926 O O . ASN A 1 498 ? -27.997 29.397 47.555 1.00 84.31 498 ASN A O 1
ATOM 3930 N N . ASP A 1 499 ? -27.531 29.749 49.713 1.00 88.50 499 ASP A N 1
ATOM 3931 C CA . ASP A 1 499 ? -28.052 31.122 49.755 1.00 88.50 499 ASP A CA 1
ATOM 3932 C C . ASP A 1 499 ? -26.929 32.175 49.812 1.00 88.50 499 ASP A C 1
ATOM 3934 O O . ASP A 1 499 ? -27.177 33.371 49.612 1.00 88.50 499 ASP A O 1
ATOM 3938 N N . GLY A 1 500 ? -25.688 31.735 50.048 1.00 84.62 500 GLY A N 1
ATOM 3939 C CA . GLY A 1 500 ? -24.521 32.582 50.273 1.00 84.62 500 GLY A CA 1
ATOM 3940 C C . GLY A 1 500 ? -24.293 32.930 51.745 1.00 84.62 500 GLY A C 1
ATOM 3941 O O . GLY A 1 500 ? -23.536 33.859 52.026 1.00 84.62 500 GLY A O 1
ATOM 3942 N N . SER A 1 501 ? -24.948 32.254 52.692 1.00 86.88 501 SER A N 1
ATOM 3943 C CA . SER A 1 501 ? -24.635 32.345 54.126 1.00 86.88 501 SER A CA 1
ATOM 3944 C C . SER A 1 501 ? -23.294 31.685 54.476 1.00 86.88 501 SER A C 1
ATOM 3946 O O . SER A 1 501 ? -22.664 31.035 53.645 1.00 86.88 501 SER A O 1
ATOM 3948 N N . ALA A 1 502 ? -22.843 31.855 55.724 1.00 81.94 502 ALA A N 1
ATOM 3949 C CA . ALA A 1 502 ? -21.648 31.174 56.227 1.00 81.94 502 ALA A CA 1
ATOM 3950 C C . ALA A 1 502 ? -21.848 29.649 56.368 1.00 81.94 502 ALA A C 1
ATOM 3952 O O . ALA A 1 502 ? -20.883 28.900 56.259 1.00 81.94 502 ALA A O 1
ATOM 3953 N N . GLU A 1 503 ? -23.091 29.199 56.573 1.00 83.31 503 GLU A N 1
ATOM 3954 C CA . GLU A 1 503 ? -23.462 27.779 56.660 1.00 83.31 503 GLU A CA 1
ATOM 3955 C C . GLU A 1 503 ? -23.708 27.151 55.279 1.00 83.31 503 GLU A C 1
ATOM 3957 O O . GLU A 1 503 ? -23.457 25.962 55.090 1.00 83.31 503 GLU A O 1
ATOM 3962 N N . LYS A 1 504 ? -24.180 27.945 54.305 1.00 85.19 504 LYS A N 1
ATOM 3963 C CA . LYS A 1 504 ? -24.478 27.518 52.927 1.00 85.19 504 LYS A CA 1
ATOM 3964 C C . LYS A 1 504 ? -23.908 28.499 51.886 1.00 85.19 504 LYS A C 1
ATOM 3966 O O . LYS A 1 504 ? -24.663 29.240 51.242 1.00 85.19 504 LYS A O 1
ATOM 3971 N N . PRO A 1 505 ? -22.574 28.559 51.729 1.00 85.81 505 PRO A N 1
ATOM 3972 C CA . PRO A 1 505 ? -21.929 29.416 50.738 1.00 85.81 505 PRO A CA 1
ATOM 3973 C C . PRO A 1 505 ? -22.138 28.879 49.314 1.00 85.81 505 PRO A C 1
ATOM 3975 O O . PRO A 1 505 ? -22.133 27.672 49.102 1.00 85.81 505 PRO A O 1
ATOM 3978 N N . TYR A 1 506 ? -22.239 29.766 48.321 1.00 85.31 506 TYR A N 1
ATOM 3979 C CA . TYR A 1 506 ? -22.156 29.377 46.910 1.00 85.31 506 TYR A CA 1
ATOM 3980 C C . TYR A 1 506 ? -20.746 28.860 46.586 1.00 85.31 506 TYR A C 1
ATOM 3982 O O . TYR A 1 506 ? -19.748 29.517 46.923 1.00 85.31 506 TYR A O 1
ATOM 3990 N N . TYR A 1 507 ? -20.666 27.730 45.888 1.00 83.25 507 TYR A N 1
ATOM 3991 C CA . TYR A 1 507 ? -19.424 27.096 45.435 1.00 83.25 507 TYR A CA 1
ATOM 3992 C C . TYR A 1 507 ? -19.024 27.489 44.001 1.00 83.25 507 TYR A C 1
ATOM 3994 O O . TYR A 1 507 ? -17.877 27.263 43.602 1.00 83.25 507 TYR A O 1
ATOM 4002 N N . MET A 1 508 ? -19.924 28.103 43.223 1.00 80.88 508 MET A N 1
ATOM 4003 C CA . MET A 1 508 ? -19.639 28.599 41.870 1.00 80.88 508 MET A CA 1
ATOM 4004 C C . MET A 1 508 ? -18.450 29.580 41.825 1.00 80.88 508 MET A C 1
ATOM 4006 O O . MET A 1 508 ? -18.114 30.250 42.802 1.00 80.88 508 MET A O 1
ATOM 4010 N N . SER A 1 509 ? -17.809 29.727 40.660 1.00 77.88 509 SER A N 1
ATOM 4011 C CA . SER A 1 509 ? -16.622 30.587 40.548 1.00 77.88 509 SER A CA 1
ATOM 4012 C C . SER A 1 509 ? -16.922 32.070 40.829 1.00 77.88 509 SER A C 1
ATOM 4014 O O . SER A 1 509 ? -17.994 32.583 40.507 1.00 77.88 509 SER A O 1
ATOM 4016 N N . LYS A 1 510 ? -15.928 32.811 41.346 1.00 82.50 510 LYS A N 1
ATOM 4017 C CA . LYS A 1 510 ? -16.036 34.263 41.612 1.00 82.50 510 LYS A CA 1
ATOM 4018 C C . LYS A 1 510 ? -16.426 35.087 40.373 1.00 82.50 510 LYS A C 1
ATOM 4020 O O . LYS A 1 510 ? -17.037 36.143 40.514 1.00 82.50 510 LYS A O 1
ATOM 4025 N N . SER A 1 511 ? -16.076 34.614 39.173 1.00 76.38 511 SER A N 1
ATOM 4026 C CA . SER A 1 511 ? -16.484 35.242 37.911 1.00 76.38 511 SER A CA 1
ATOM 4027 C C . SER A 1 511 ? -17.988 35.066 37.677 1.00 76.38 511 SER A C 1
ATOM 4029 O O . SER A 1 511 ? -18.691 36.046 37.442 1.00 76.38 511 SER A O 1
ATOM 4031 N N . LEU A 1 512 ? -18.499 33.840 37.855 1.00 70.12 512 LEU A N 1
ATOM 4032 C CA . LEU A 1 512 ? -19.928 33.530 37.750 1.00 70.12 512 LEU A CA 1
ATOM 4033 C C . LEU A 1 512 ? -20.753 34.297 38.794 1.00 70.12 512 LEU A C 1
ATOM 4035 O O . LEU A 1 512 ? -21.724 34.957 38.435 1.00 70.12 512 LEU A O 1
ATOM 4039 N N . MET A 1 513 ? -20.305 34.297 40.057 1.00 79.56 513 MET A N 1
ATOM 4040 C CA . MET A 1 513 ? -20.897 35.101 41.135 1.00 79.56 513 MET A CA 1
ATOM 4041 C C . MET A 1 513 ? -21.044 36.575 40.728 1.00 79.56 513 MET A C 1
ATOM 4043 O O . MET A 1 513 ? -22.111 37.163 40.892 1.00 79.56 513 MET A O 1
ATOM 4047 N N . LYS A 1 514 ? -19.986 37.169 40.153 1.00 86.94 514 LYS A N 1
ATOM 4048 C CA . LYS A 1 514 ? -19.983 38.570 39.710 1.00 86.94 514 LYS A CA 1
ATOM 4049 C C . LYS A 1 514 ? -20.963 38.818 38.558 1.00 86.94 514 LYS A C 1
ATOM 4051 O O . LYS A 1 514 ? -21.648 39.835 38.584 1.00 86.94 514 LYS A O 1
ATOM 4056 N N . ILE A 1 515 ? -21.040 37.910 37.581 1.00 84.62 515 ILE A N 1
ATOM 4057 C CA . ILE A 1 515 ? -21.977 37.998 36.443 1.00 84.62 515 ILE A CA 1
ATOM 4058 C C . ILE A 1 515 ? -23.434 37.936 36.926 1.00 84.62 515 ILE A C 1
ATOM 4060 O O . ILE A 1 515 ? -24.273 38.693 36.452 1.00 84.62 515 ILE A O 1
ATOM 4064 N N . LEU A 1 516 ? -23.720 37.077 37.905 1.00 80.00 516 LEU A N 1
ATOM 4065 C CA . LEU A 1 516 ? -25.065 36.842 38.448 1.00 80.00 516 LEU A CA 1
ATOM 4066 C C . LEU A 1 516 ? -25.423 37.762 39.627 1.00 80.00 516 LEU A C 1
ATOM 4068 O O . LEU A 1 516 ? -26.473 37.598 40.245 1.00 80.00 516 LEU A O 1
ATOM 4072 N N . ASN A 1 517 ? -24.538 38.704 39.969 1.00 86.94 517 ASN A N 1
ATOM 4073 C CA . ASN A 1 517 ? -24.640 39.596 41.127 1.00 86.94 517 ASN A CA 1
ATOM 4074 C C . ASN A 1 517 ? -24.903 38.868 42.471 1.00 86.94 517 ASN A C 1
ATOM 4076 O O . ASN A 1 517 ? -25.558 39.395 43.372 1.00 86.94 517 ASN A O 1
ATOM 4080 N N . LYS A 1 518 ? -24.372 37.648 42.617 1.00 82.56 518 LYS A N 1
ATOM 4081 C CA . LYS A 1 518 ? -24.379 36.848 43.853 1.00 82.56 518 LYS A CA 1
ATOM 4082 C C . LYS A 1 518 ? -23.057 37.035 44.602 1.00 82.56 518 LYS A C 1
ATOM 4084 O O . LYS A 1 518 ? -22.020 37.283 43.990 1.00 82.56 518 LYS A O 1
ATOM 4089 N N . LYS A 1 519 ? -23.071 36.921 45.933 1.00 87.12 519 LYS A N 1
ATOM 4090 C CA . LYS A 1 519 ? -21.869 36.973 46.789 1.00 87.12 519 LYS A CA 1
ATOM 4091 C C . LYS A 1 519 ? -22.074 36.116 48.034 1.00 87.12 519 LYS A C 1
ATOM 4093 O O . LYS A 1 519 ? -23.163 36.126 48.600 1.00 87.12 519 LYS A O 1
ATOM 4098 N N . ASN A 1 520 ? -21.010 35.464 48.498 1.00 86.38 520 ASN A N 1
ATOM 4099 C CA . ASN A 1 520 ? -20.983 34.862 49.830 1.00 86.38 520 ASN A CA 1
ATOM 4100 C C . ASN A 1 520 ? -20.817 35.960 50.887 1.00 86.38 520 ASN A C 1
ATOM 4102 O O . ASN A 1 520 ? -19.946 36.828 50.762 1.00 86.38 520 ASN A O 1
ATOM 4106 N N . LYS A 1 521 ? -21.663 35.921 51.916 1.00 84.69 521 LYS A N 1
ATOM 4107 C CA . LYS A 1 521 ? -21.592 36.778 53.100 1.00 84.69 521 LYS A CA 1
ATOM 4108 C C . LYS A 1 521 ? -20.312 36.417 53.857 1.00 84.69 521 LYS A C 1
ATOM 4110 O O . LYS A 1 521 ? -20.037 35.241 54.088 1.00 84.69 521 LYS A O 1
ATOM 4115 N N . GLN A 1 522 ? -19.509 37.415 54.218 1.00 70.12 522 GLN A N 1
ATOM 4116 C CA . GLN A 1 522 ? -18.353 37.169 55.079 1.00 70.12 522 GLN A CA 1
ATOM 4117 C C . GLN A 1 522 ? -18.852 36.790 56.482 1.00 70.12 522 GLN A C 1
ATOM 4119 O O . GLN A 1 522 ? -19.833 37.385 56.936 1.00 70.12 522 GLN A O 1
ATOM 4124 N N . PRO A 1 523 ? -18.216 35.831 57.179 1.00 61.25 523 PRO A N 1
ATOM 4125 C CA . PRO A 1 523 ? -18.508 35.613 58.587 1.00 61.25 523 PRO A CA 1
ATOM 4126 C C . PRO A 1 523 ? -18.171 36.897 59.351 1.00 61.25 523 PRO A C 1
ATOM 4128 O O . PRO A 1 523 ? -17.085 37.457 59.174 1.00 61.25 523 PRO A O 1
ATOM 4131 N N . ASN A 1 524 ? -19.102 37.374 60.182 1.00 58.81 524 ASN A N 1
ATOM 4132 C CA . ASN A 1 524 ? -18.829 38.495 61.075 1.00 58.81 524 ASN A CA 1
ATOM 4133 C C . ASN A 1 524 ? -17.642 38.118 61.964 1.00 58.81 524 ASN A C 1
ATOM 4135 O O . ASN A 1 524 ? -17.719 37.155 62.725 1.00 58.81 524 ASN A O 1
ATOM 4139 N N . LYS A 1 525 ? -16.555 38.887 61.872 1.00 55.66 525 LYS A N 1
ATOM 4140 C CA . LYS A 1 525 ? -15.505 38.860 62.888 1.00 55.66 525 LYS A CA 1
ATOM 4141 C C . LYS A 1 525 ? -16.099 39.448 64.167 1.00 55.66 525 LYS A C 1
ATOM 4143 O O . LYS A 1 525 ? -16.352 40.652 64.204 1.00 55.66 525 LYS A O 1
ATOM 4148 N N . GLN A 1 526 ? -16.367 38.586 65.144 1.00 45.47 526 GLN A N 1
ATOM 4149 C CA . GLN A 1 526 ? -16.420 38.980 66.553 1.00 45.47 526 GLN A CA 1
ATOM 4150 C C . GLN A 1 526 ? -14.994 39.228 67.055 1.00 45.47 526 GLN A C 1
ATOM 4152 O O . GLN A 1 526 ? -14.080 38.532 66.552 1.00 45.47 526 GLN A O 1
#

Sequence (526 aa):
LGRNVDKPNVFYFNILNCATATNIMAAALNGLQCPTTQICVSSCPSNFWALNPLAYLPNADLTKFFQQDLCVPSFNLSTTSLVRMCLIPHDLVSSFNARDVGVRIFADFASTWQWIVLGLVIAMVVSLLFLLLLRFLAAILIWILILGVLAVGAFGIWYCYREYAMLANSTVTYNNVGFSTNVDVYLQIRDTWLAFLILLSVAEAVLLLTLIFLRTRILIAIALIRESSKAVSYMMTTLIYPLVSFVFLVVCVSYWGITALYLATSGAPVYNVVALNMSQSDCSTVITGNQTCDPLAFNSSMYPSCPSARCVFIKYNKDGLFQRNLFNLQIYNVFAFLWCVNFVIALGQCTLAGAFASYYWAFHKPSDIPTCPLASSFMRALRYHVGSLAFGALILTIVQIIRIILEYIDHKCRAAQNCCVRFILCCLKCCFWCLEKFIKFLNRNAYIMIAIYGKNFCVSAKNAVVFGAYLIAHGFFSVYNMCVDTLFLCFLEDLERNDGSAEKPYYMSKSLMKILNKKNKQPNKQ

pLDDT: mean 74.37, std 18.08, range [29.06, 97.75]

Organism: Electrophorus electricus (NCBI:txid8005)